Protein 2HBV (pdb70)

Solvent-accessible surface area: 24434 Å² total; per-residue (Å²): 227,44,61,1,0,1,0,0,1,3,0,6,138,3,51,63,137,48,2,49,160,40,34,62,102,102,0,0,24,8,80,38,45,117,172,18,54,70,9,12,0,14,40,6,166,104,91,96,61,90,14,72,37,0,0,21,32,28,48,57,1,24,116,48,3,85,93,46,36,2,62,11,1,1,0,2,4,1,20,26,0,4,8,9,125,26,102,25,96,66,2,21,118,2,1,73,95,2,3,59,24,2,42,118,14,6,69,91,38,64,126,52,2,41,2,3,1,4,1,0,2,47,41,64,84,44,0,21,127,12,0,33,76,0,44,94,53,39,3,41,0,0,1,1,0,0,5,20,42,94,98,10,0,46,41,82,43,1,27,37,1,0,35,40,0,3,100,85,114,4,11,0,0,0,6,2,38,78,52,18,13,83,122,37,4,140,84,30,34,2,49,37,2,1,0,0,0,2,0,0,1,0,0,0,0,1,0,0,0,10,1,0,5,85,127,4,43,173,54,8,80,0,0,0,0,5,0,0,2,3,2,4,3,8,13,11,9,1,28,22,0,25,134,63,48,101,101,0,101,137,51,2,86,98,20,0,34,85,2,21,78,27,0,29,0,0,4,12,11,42,46,63,29,1,0,54,13,0,15,88,32,6,29,54,74,57,0,0,2,1,2,6,14,14,14,62,9,7,36,139,159,6,0,17,27,1,91,88,8,138,23,47,120,69,5,22,92,62,1,12,15,30,9,1,26,156,4,2,116,17,168,133,55,4,0,1,7,0,2,2,0,6,151,23,30,94,136,82,0,46,174,59,46,64,101,93,0,0,18,8,60,57,59,115,135,37,70,73,7,12,0,15,41,15,181,92,99,100,49,112,15,122,22,0,2,7,30,21,44,63,0,28,129,51,4,92,94,48,39,1,65,19,0,2,0,2,3,0,39,25,0,12,9,11,96,36,109,26,84,80,3,17,88,4,2,71,90,2,3,60,23,1,41,100,16,6,65,99,38,63,130,50,1,44,3,3,1,4,2,3,1,45,43,63,96,51,0,12,139,11,0,32,77,0,44,95,52,41,3,40,0,0,2,2,0,2,14,50,18,124,24,94,4,44,51,82,53,18,25,39,0,1,39,42,0,3,102,91,114,4,10,0,2,7,28,10,44,54,91,12,8,33,111,18,11,145,109,14,32,4,40,30,0,0,0,17,1,4,0,4,0,0,8,0,0,2,8,1,0,19,4,1,2,66,144,3,44,145,59,7,77,2,0,2,3,13,0,0,1,2,1,5,5,9,10,14,10,0,23,20,0,25,136,72,60,114,72,0,88,125,68,1,80,121,16,0,32,99,14,24,88,22,0,26,0,0,4,8,9,36,42,85,27,0,0,65,14,0,16,95,37,5,30,56,67,42,0,0,1,1,0,13,17,20,23,62,4,5,34,112,161,7,0,20,38,2,77,92,14,140,30,46,133,69,5,29,95,59,0,9,12,26,3,0,28,140,3,4,121,12,180

Foldseek 3Di:
DFFEAEAAEADEQADLVNQVVLPLQQRWHWAADPVRFKTFIAGNNHGDGIGGDLRYALVVVVVLCVVLRHQAYEYEHDVSQQPLVDDQVSNLVSQLVVLVRQVVSCVVPVLRYAYAGHANLNDLVSRLVSQVVSVVVGHLAHEEEQARVPGGCLDPSNLSNLLSCLVVLHAYEYAHDPFDDPDPQPPPCSSVVPRRLVSLLRNLLSCQQQLSVVPRDLSYEYEYEQLSRCNLVCLVVLQVCCVPPCSSVVRHPDRSLVCLSSYAYEQNHPDQVSSVSSCVSNPLLGYAFHQHPPDPRRDSNGLVSLVPHPDDPVSSCNRRDVNVCVSSVND/DFEAEAAAAAFAADQVRQVVLPQQQGKHWDADPPRAWTAIDRHNDGPDTDGPCRADLVSVVVVCVVFVAQAYEYEHDPSQQSLQDDLVSSLVSQVVRLVRQVVSCVVPVQRYAYAGHFNLNDLVSRLVSQVVSVVVGHLAHEEEQDSLHDPRADVSVLSNLQSCLVVLHAYEYFYDQCPQPPPPPDDNSSVVPVRLVRLLSNLLSCQQQLSLVVHDLSYEYEYEQLSRCNLVCLVVLQVCCVPDDSSCPNHPDRSLVCLSSYAYEQRPPDQVVSVSSCVSNPLLRYAFHFHPPDPSGDDNRLVSLVPHPDDPVSSCNRRPVNCCVSRVRD

CATH classification: 3.20.20.140

Organism: Pseudomonas fluorescens (NCBI:txid294)

Secondary structure (DSSP, 8-state):
---EE--BEE-----HHHHHHH-TTTSEEEEE-SSSSEEEEEETTEEEEEEEGGGT-HHHHHHHHHHHT-SEEEEEE-GGG--TTS-HHHHHHHHHHHHHHHHHHHTT-TTTEEE-B---TTSHHHHHHHHHHHHHHT---EEEES-BTTB-TTSHHHHHHHHHHHHTT--EEEE--S-S-TTTT-STTHIIIIIHHHHHHHHHHHHHHTTGGGTS-TT--EEESGGGTTHHHHHHHHHHHHHH-HHHHTT--S-GGGGGGG-EEE---SSHHHHHHHHHHH-GGGEE----BTSTTS-SSTTHHHHTSS--HHHHHIIIIIHHHHHHT--/--EE--BEE-----HHHHHTT-SSSS-EEE--SSTTS-EEESSSSEEEE--TTTS-HHHHHHHHHHTT-SEEEEEE-GGG--TTS-HHHHHHHHHHHHHHHHHHHTT-TTTEEE-B---TTSHHHHHHHHHHHHHTT---EEEESSSSS--S--HHHHHHHHHHHHTT--EEEE----TTTT---STTHIIIIIHHHHHHHHHHHHHHTTHHHHS-TT--EEESGGGTTHHHHHHHHHHHHHH-HHHHTT--S-GGGGGGG-EEE---SSHHHHHHHHHHH-TTSEE----BTSTTS-SSTTHHHHTSS--HHHHHIIIIIHHHHHHT--

Nearest PDB structures (foldseek):
  2hbv-assembly1_A  TM=1.003E+00  e=7.442E-69  Pseudomonas fluorescens
  4ig2-assembly1_A  TM=1.002E+00  e=3.779E-64  Pseudomonas fluorescens
  6mgt-assembly1_B  TM=1.000E+00  e=5.621E-64  Pseudomonas fluorescens
  8yt2-assembly2_B  TM=9.996E-01  e=8.849E-64  Pseudomonas fluorescens
  4ifk-assembly1_B  TM=9.921E-01  e=5.508E-60  Pseudomonas fluorescens

Sequence (661 aa):
KPRIDMHSHFFPRISEQEAAKFDANHAPWLQVSAKGDTGSIMMGKNNFRPVYQALWDPAFRIEEMDAQGVDVQVTCATPVMFGYTWEANKAAQWAERMNDFALEFAAHNPQRIKVLAQVPLQDLDLACKEASRAVAAGHLGIQIGNHLGDKDLDDATLEAFLTHCANEDIPILVHPWDMMGGQRMKKWMLPWLVAMPAETQLAILSLILSGAFERIPKSLKICFGHGGGSFAFLLGRVDNAWRHRDIVREDCPRPPSEYVDRFFVDSAVFNPGALELLVSVMGEDRVMLGSDYPFPLGEQKIGGLVLSSNLGESAKDKIISGNASKFFNINPRIDMHSHFFPRISEQEAAKFDANHAPWLQVSAKGDTGSIMMGKNNFRPVYQALWDPAFRIEEMDAQGVDVQVTCATPVMFGYTWEANKAAQWAERMNDFALEFAAHNPQRIKVLAQVPLQDLDLACKEASRAVAAGHLGIQIGNHLGDKDLDDATLEAFLTHCANEDIPILVHPWDMMGGQRMKKWMLPWLVAMPAETQLAILSLILSGAFERIPKSLKICFGHGGGSFAFLLGRVDNAWRHRDIVREDCPRPPSEYVDRFFVDSAVFNPGALELLVSVMGEDRVMLGSDYPFPLGEQKIGGLVLSSNLGESAKDKIISGNASKFFNIN

Structure (mmCIF, N/CA/C/O backbone):
data_2HBV
#
_entry.id   2HBV
#
_cell.length_a   153.557
_cell.length_b   48.107
_cell.length_c   110.700
_cell.angle_alpha   90.000
_cell.angle_beta   127.310
_cell.angle_gamma   90.000
#
_symmetry.space_group_name_H-M   'C 1 2 1'
#
loop_
_entity.id
_entity.type
_entity.pdbx_description
1 polymer '2-amino-3-carboxymuconate 6-semialdehyde decarboxylase'
2 non-polymer 'ZINC ION'
3 non-polymer 'MAGNESIUM ION'
4 water water
#
loop_
_atom_site.group_PDB
_atom_site.id
_atom_site.type_symbol
_atom_site.label_atom_id
_atom_site.label_alt_id
_atom_site.label_comp_id
_atom_site.label_asym_id
_atom_site.label_entity_id
_atom_site.label_seq_id
_atom_site.pdbx_PDB_ins_code
_atom_site.Cartn_x
_atom_site.Cartn_y
_atom_site.Cartn_z
_atom_site.occupancy
_atom_site.B_iso_or_equiv
_atom_site.auth_seq_id
_atom_site.auth_comp_id
_atom_site.auth_asym_id
_atom_site.auth_atom_id
_atom_site.pdbx_PDB_model_num
ATOM 1 N N . LYS A 1 3 ? 54.306 17.010 8.939 1.00 41.63 3 LYS A N 1
ATOM 2 C CA . LYS A 1 3 ? 53.023 16.400 8.457 1.00 41.44 3 LYS A CA 1
ATOM 3 C C . LYS A 1 3 ? 53.103 14.871 8.253 1.00 40.09 3 LYS A C 1
ATOM 4 O O . LYS A 1 3 ? 52.737 14.363 7.186 1.00 40.49 3 LYS A O 1
ATOM 10 N N . PRO A 1 4 ? 53.569 14.134 9.278 1.00 38.99 4 PRO A N 1
ATOM 11 C CA . PRO A 1 4 ? 53.707 12.681 9.145 1.00 37.67 4 PRO A CA 1
ATOM 12 C C . PRO A 1 4 ? 52.352 11.987 9.180 1.00 36.07 4 PRO A C 1
ATOM 13 O O . PRO A 1 4 ? 51.482 12.374 9.959 1.00 35.51 4 PRO A O 1
ATOM 17 N N . ARG A 1 5 ? 52.183 10.977 8.338 1.00 34.48 5 ARG A N 1
ATOM 18 C CA . ARG A 1 5 ? 50.986 10.158 8.375 1.00 34.04 5 ARG A CA 1
ATOM 19 C C . ARG A 1 5 ? 51.171 9.102 9.467 1.00 32.68 5 ARG A C 1
ATOM 20 O O . ARG A 1 5 ? 52.102 8.294 9.419 1.00 32.34 5 ARG A O 1
ATOM 28 N N . ILE A 1 6 ? 50.285 9.132 10.460 1.00 30.75 6 ILE A N 1
ATOM 29 C CA . ILE A 1 6 ? 50.457 8.334 11.670 1.00 29.82 6 ILE A CA 1
ATOM 30 C C . ILE A 1 6 ? 49.309 7.339 11.799 1.00 29.19 6 ILE A C 1
ATOM 31 O O . ILE A 1 6 ? 48.144 7.715 11.692 1.00 29.37 6 ILE A O 1
ATOM 36 N N . ASP A 1 7 ? 49.661 6.073 12.002 1.00 28.81 7 ASP A N 1
ATOM 37 C CA . ASP A 1 7 ? 48.704 5.020 12.357 1.00 28.47 7 ASP A CA 1
ATOM 38 C C . ASP A 1 7 ? 48.909 4.735 13.841 1.00 27.75 7 ASP A C 1
ATOM 39 O O . ASP A 1 7 ? 49.968 4.246 14.221 1.00 27.81 7 ASP A O 1
ATOM 44 N N . MET A 1 8 ? 47.910 5.029 14.675 1.00 26.78 8 MET A N 1
ATOM 45 C CA . MET A 1 8 ? 48.093 4.860 16.132 1.00 26.22 8 MET A CA 1
ATOM 46 C C . MET A 1 8 ? 47.474 3.601 16.751 1.00 26.82 8 MET A C 1
ATOM 47 O O . MET A 1 8 ? 47.487 3.444 17.974 1.00 26.40 8 MET A O 1
ATOM 52 N N . HIS A 1 9 ? 46.959 2.705 15.914 1.00 26.82 9 HIS A N 1
ATOM 53 C CA . HIS A 1 9 ? 46.379 1.450 16.400 1.00 27.21 9 HIS A CA 1
ATOM 54 C C . HIS A 1 9 ? 46.925 0.294 15.594 1.00 27.13 9 HIS A C 1
ATOM 55 O O . HIS A 1 9 ? 46.517 0.051 14.445 1.00 27.01 9 HIS A O 1
ATOM 62 N N . SER A 1 10 ? 47.879 -0.395 16.197 1.00 26.42 10 SER A N 1
ATOM 63 C CA . SER A 1 10 ? 48.511 -1.541 15.582 1.00 27.38 10 SER A CA 1
ATOM 64 C C . SER A 1 10 ? 49.129 -2.368 16.683 1.00 27.13 10 SER A C 1
ATOM 65 O O . SER A 1 10 ? 49.346 -1.876 17.786 1.00 26.96 10 SER A O 1
ATOM 68 N N . HIS A 1 11 ? 49.445 -3.616 16.372 1.00 27.82 11 HIS A N 1
ATOM 69 C CA . HIS A 1 11 ? 49.922 -4.539 17.385 1.00 27.67 11 HIS A CA 1
ATOM 70 C C . HIS A 1 11 ? 51.210 -5.233 16.984 1.00 28.48 11 HIS A C 1
ATOM 71 O O . HIS A 1 11 ? 51.542 -5.307 15.805 1.00 28.23 11 HIS A O 1
ATOM 78 N N . PHE A 1 12 ? 51.944 -5.706 17.987 1.00 28.70 12 PHE A N 1
ATOM 79 C CA . PHE A 1 12 ? 53.116 -6.530 17.760 1.00 29.32 12 PHE A CA 1
ATOM 80 C C . PHE A 1 12 ? 53.024 -7.777 18.629 1.00 29.14 12 PHE A C 1
ATOM 81 O O . PHE A 1 12 ? 52.221 -7.844 19.566 1.00 29.23 12 PHE A O 1
ATOM 89 N N . PHE A 1 13 ? 53.843 -8.765 18.293 1.00 29.20 13 PHE A N 1
ATOM 90 C CA . PHE A 1 13 ? 54.028 -9.919 19.157 1.00 29.15 13 PHE A CA 1
ATOM 91 C C . PHE A 1 13 ? 55.500 -10.316 19.162 1.00 29.88 13 PHE A C 1
ATOM 92 O O . PHE A 1 13 ? 56.113 -10.446 18.100 1.00 29.37 13 PHE A O 1
ATOM 100 N N . PRO A 1 14 ? 56.097 -10.434 20.358 1.00 30.62 14 PRO A N 1
ATOM 101 C CA . PRO A 1 14 ? 57.545 -10.665 20.437 1.00 31.54 14 PRO A CA 1
ATOM 102 C C . PRO A 1 14 ? 57.949 -12.111 20.145 1.00 32.68 14 PRO A C 1
ATOM 103 O O . PRO A 1 14 ? 57.099 -13.006 20.160 1.00 30.65 14 PRO A O 1
ATOM 107 N N . ARG A 1 15 ? 59.236 -12.324 19.871 1.00 35.05 15 ARG A N 1
ATOM 108 C CA . ARG A 1 15 ? 59.770 -13.678 19.681 1.00 37.10 15 ARG A CA 1
ATOM 109 C C . ARG A 1 15 ? 59.960 -14.396 21.022 1.00 37.74 15 ARG A C 1
ATOM 110 O O . ARG A 1 15 ? 61.090 -14.512 21.513 1.00 37.83 15 ARG A O 1
ATOM 118 N N . ILE A 1 16 ? 58.850 -14.866 21.595 1.00 38.16 16 ILE A N 1
ATOM 119 C CA . ILE A 1 16 ? 58.827 -15.631 22.843 1.00 38.94 16 ILE A CA 1
ATOM 120 C C . ILE A 1 16 ? 58.777 -17.098 22.435 1.00 37.92 16 ILE A C 1
ATOM 121 O O . ILE A 1 16 ? 57.954 -17.462 21.610 1.00 38.14 16 ILE A O 1
ATOM 126 N N . SER A 1 17 ? 59.645 -17.926 23.009 1.00 37.63 17 SER A N 1
ATOM 127 C CA . SER A 1 17 ? 59.631 -19.367 22.747 1.00 37.13 17 SER A CA 1
ATOM 128 C C . SER A 1 17 ? 58.640 -20.065 23.681 1.00 37.29 17 SER A C 1
ATOM 129 O O . SER A 1 17 ? 58.217 -19.483 24.685 1.00 36.65 17 SER A O 1
ATOM 132 N N . GLU A 1 18 ? 58.303 -21.313 23.354 1.00 37.16 18 GLU A N 1
ATOM 133 C CA . GLU A 1 18 ? 57.411 -22.148 24.172 1.00 37.22 18 GLU A CA 1
ATOM 134 C C . GLU A 1 18 ? 57.956 -22.336 25.586 1.00 37.33 18 GLU A C 1
ATOM 135 O O . GLU A 1 18 ? 57.216 -22.240 26.567 1.00 37.17 18 GLU A O 1
ATOM 141 N N . GLN A 1 19 ? 59.254 -22.624 25.662 1.00 37.56 19 GLN A N 1
ATOM 142 C CA . GLN A 1 19 ? 59.969 -22.844 26.911 1.00 38.31 19 GLN A CA 1
ATOM 143 C C . GLN A 1 19 ? 59.938 -21.599 27.811 1.00 38.41 19 GLN A C 1
ATOM 144 O O . GLN A 1 19 ? 59.727 -21.705 29.025 1.00 38.25 19 GLN A O 1
ATOM 150 N N . GLU A 1 20 ? 60.149 -20.431 27.206 1.00 38.32 20 GLU A N 1
ATOM 151 C CA . GLU A 1 20 ? 60.086 -19.143 27.901 1.00 39.26 20 GLU A CA 1
ATOM 152 C C . GLU A 1 20 ? 58.708 -18.911 28.504 1.00 38.77 20 GLU A C 1
ATOM 153 O O . GLU A 1 20 ? 58.577 -18.572 29.684 1.00 39.04 20 GLU A O 1
ATOM 159 N N . ALA A 1 21 ? 57.685 -19.063 27.668 1.00 38.66 21 ALA A N 1
ATOM 160 C CA . ALA A 1 21 ? 56.298 -18.897 28.094 1.00 39.15 21 ALA A CA 1
ATOM 161 C C . ALA A 1 21 ? 55.948 -19.850 29.236 1.00 39.63 21 ALA A C 1
ATOM 162 O O . ALA A 1 21 ? 55.233 -19.472 30.175 1.00 40.02 21 ALA A O 1
ATOM 164 N N . ALA A 1 22 ? 56.479 -21.072 29.156 1.00 39.85 22 ALA A N 1
ATOM 165 C CA . ALA A 1 22 ? 56.259 -22.114 30.163 1.00 39.80 22 ALA A CA 1
ATOM 166 C C . ALA A 1 22 ? 56.742 -21.728 31.558 1.00 39.80 22 ALA A C 1
ATOM 167 O O . ALA A 1 22 ? 56.160 -22.161 32.549 1.00 39.64 22 ALA A O 1
ATOM 169 N N . LYS A 1 23 ? 57.800 -20.920 31.633 1.00 40.03 23 LYS A N 1
ATOM 170 C CA . LYS A 1 23 ? 58.312 -20.418 32.913 1.00 40.75 23 LYS A CA 1
ATOM 171 C C . LYS A 1 23 ? 57.249 -19.609 33.653 1.00 40.89 23 LYS A C 1
ATOM 172 O O . LYS A 1 23 ? 57.240 -19.561 34.884 1.00 41.16 23 LYS A O 1
ATOM 178 N N . PHE A 1 24 ? 56.355 -18.984 32.888 1.00 40.84 24 PHE A N 1
ATOM 179 C CA . PHE A 1 24 ? 55.263 -18.186 33.435 1.00 41.09 24 PHE A CA 1
ATOM 180 C C . PHE A 1 24 ? 53.984 -18.998 33.593 1.00 41.74 24 PHE A C 1
ATOM 181 O O . PHE A 1 24 ? 53.505 -19.195 34.713 1.00 42.31 24 PHE A O 1
ATOM 189 N N . ASP A 1 25 ? 53.434 -19.464 32.474 1.00 42.44 25 ASP A N 1
ATOM 190 C CA . ASP A 1 25 ? 52.263 -20.342 32.495 1.00 42.73 25 ASP A CA 1
ATOM 191 C C . ASP A 1 25 ? 52.221 -21.240 31.268 1.00 42.43 25 ASP A C 1
ATOM 192 O O . ASP A 1 25 ? 52.049 -20.767 30.150 1.00 42.17 25 ASP A O 1
ATOM 197 N N . ALA A 1 26 ? 52.346 -22.545 31.490 1.00 42.22 26 ALA A N 1
ATOM 198 C CA . ALA A 1 26 ? 52.395 -23.514 30.391 1.00 42.31 26 ALA A CA 1
ATOM 199 C C . ALA A 1 26 ? 51.086 -23.670 29.599 1.00 42.12 26 ALA A C 1
ATOM 200 O O . ALA A 1 26 ? 51.089 -24.251 28.512 1.00 42.39 26 ALA A O 1
ATOM 202 N N . ASN A 1 27 ? 49.973 -23.178 30.141 1.00 41.80 27 ASN A N 1
ATOM 203 C CA . ASN A 1 27 ? 48.697 -23.235 29.426 1.00 41.31 27 ASN A CA 1
ATOM 204 C C . ASN A 1 27 ? 48.284 -21.859 28.926 1.00 41.40 27 ASN A C 1
ATOM 205 O O . ASN A 1 27 ? 47.616 -21.720 27.891 1.00 41.07 27 ASN A O 1
ATOM 210 N N . HIS A 1 28 ? 48.710 -20.843 29.662 1.00 41.05 28 HIS A N 1
ATOM 211 C CA . HIS A 1 28 ? 48.094 -19.537 29.544 1.00 40.18 28 HIS A CA 1
ATOM 212 C C . HIS A 1 28 ? 48.991 -18.416 29.066 1.00 40.26 28 HIS A C 1
ATOM 213 O O . HIS A 1 28 ? 48.485 -17.357 28.711 1.00 40.16 28 HIS A O 1
ATOM 220 N N . ALA A 1 29 ? 50.304 -18.635 29.052 1.00 39.60 29 ALA A N 1
ATOM 221 C CA . ALA A 1 29 ? 51.208 -17.609 28.515 1.00 39.40 29 ALA A CA 1
ATOM 222 C C . ALA A 1 29 ? 51.383 -17.816 27.009 1.00 38.91 29 ALA A C 1
ATOM 223 O O . ALA A 1 29 ? 51.766 -18.900 26.576 1.00 39.03 29 ALA A O 1
ATOM 225 N N . PRO A 1 30 ? 51.093 -16.777 26.208 1.00 38.44 30 PRO A N 1
ATOM 226 C CA . PRO A 1 30 ? 51.245 -16.884 24.765 1.00 37.99 30 PRO A CA 1
ATOM 227 C C . PRO A 1 30 ? 52.717 -16.895 24.338 1.00 37.40 30 PRO A C 1
ATOM 228 O O . PRO A 1 30 ? 53.573 -16.240 24.968 1.00 37.01 30 PRO A O 1
ATOM 232 N N . TRP A 1 31 ? 52.997 -17.630 23.272 1.00 37.66 31 TRP A N 1
ATOM 233 C CA . TRP A 1 31 ? 54.312 -17.613 22.640 1.00 36.94 31 TRP A CA 1
ATOM 234 C C . TRP A 1 31 ? 54.147 -17.614 21.127 1.00 37.32 31 TRP A C 1
ATOM 235 O O . TRP A 1 31 ? 53.028 -17.728 20.625 1.00 37.20 31 TRP A O 1
ATOM 246 N N . LEU A 1 32 ? 55.260 -17.478 20.406 1.00 37.33 32 LEU A N 1
ATOM 247 C CA . LEU A 1 32 ? 55.217 -17.349 18.961 1.00 37.95 32 LEU A CA 1
ATOM 248 C C . LEU A 1 32 ? 55.916 -18.501 18.275 1.00 38.04 32 LEU A C 1
ATOM 249 O O . LEU A 1 32 ? 57.097 -18.760 18.505 1.00 38.41 32 LEU A O 1
ATOM 254 N N . GLN A 1 33 ? 55.169 -19.183 17.418 1.00 38.74 33 GLN A N 1
ATOM 255 C CA . GLN A 1 33 ? 55.723 -20.223 16.565 1.00 39.77 33 GLN A CA 1
ATOM 256 C C . GLN A 1 33 ? 55.860 -19.639 15.169 1.00 39.96 33 GLN A C 1
ATOM 257 O O . GLN A 1 33 ? 54.907 -19.095 14.627 1.00 40.78 33 GLN A O 1
ATOM 263 N N . VAL A 1 34 ? 57.063 -19.712 14.613 1.00 40.65 34 VAL A N 1
ATOM 264 C CA . VAL A 1 34 ? 57.329 -19.219 13.266 1.00 41.19 34 VAL A CA 1
ATOM 265 C C . VAL A 1 34 ? 57.652 -20.413 12.359 1.00 41.75 34 VAL A C 1
ATOM 266 O O . VAL A 1 34 ? 58.366 -21.328 12.773 1.00 42.34 34 VAL A O 1
ATOM 270 N N . SER A 1 35 ? 57.112 -20.416 11.137 1.00 42.34 35 SER A N 1
ATOM 271 C CA . SER A 1 35 ? 57.357 -21.499 10.173 1.00 42.92 35 SER A CA 1
ATOM 272 C C . SER A 1 35 ? 58.815 -21.546 9.736 1.00 42.77 35 SER A C 1
ATOM 273 O O . SER A 1 35 ? 59.600 -20.651 10.061 1.00 42.56 35 SER A O 1
ATOM 276 N N . ALA A 1 36 ? 59.169 -22.597 8.994 1.00 43.23 36 ALA A N 1
ATOM 277 C CA . ALA A 1 36 ? 60.518 -22.753 8.470 1.00 43.44 36 ALA A CA 1
ATOM 278 C C . ALA A 1 36 ? 60.897 -21.601 7.542 1.00 43.71 36 ALA A C 1
ATOM 279 O O . ALA A 1 36 ? 61.953 -20.988 7.719 1.00 43.88 36 ALA A O 1
ATOM 281 N N . LYS A 1 37 ? 60.032 -21.303 6.567 1.00 43.89 37 LYS A N 1
ATOM 282 C CA . LYS A 1 37 ? 60.298 -20.231 5.595 1.00 44.06 37 LYS A CA 1
ATOM 283 C C . LYS A 1 37 ? 60.225 -18.834 6.200 1.00 43.67 37 LYS A C 1
ATOM 284 O O . LYS A 1 37 ? 60.760 -17.883 5.624 1.00 43.87 37 LYS A O 1
ATOM 290 N N . GLY A 1 38 ? 59.555 -18.718 7.348 1.00 43.12 38 GLY A N 1
ATOM 291 C CA . GLY A 1 38 ? 59.629 -17.524 8.189 1.00 42.64 38 GLY A CA 1
ATOM 292 C C . GLY A 1 38 ? 58.694 -16.376 7.862 1.00 42.23 38 GLY A C 1
ATOM 293 O O . GLY A 1 38 ? 58.779 -15.316 8.485 1.00 42.31 38 GLY A O 1
ATOM 294 N N . ASP A 1 39 ? 57.796 -16.577 6.901 1.00 41.97 39 ASP A N 1
ATOM 295 C CA . ASP A 1 39 ? 56.869 -15.515 6.487 1.00 41.63 39 ASP A CA 1
ATOM 296 C C . ASP A 1 39 ? 55.521 -15.575 7.207 1.00 41.44 39 ASP A C 1
ATOM 297 O O . ASP A 1 39 ? 54.775 -14.592 7.217 1.00 40.90 39 ASP A O 1
ATOM 302 N N . THR A 1 40 ? 55.216 -16.734 7.787 1.00 41.19 40 THR A N 1
ATOM 303 C CA . THR A 1 40 ? 53.990 -16.932 8.560 1.00 40.69 40 THR A CA 1
ATOM 304 C C . THR A 1 40 ? 54.315 -17.583 9.897 1.00 40.52 40 THR A C 1
ATOM 305 O O . THR A 1 40 ? 55.389 -18.152 10.075 1.00 40.28 40 THR A O 1
ATOM 309 N N . GLY A 1 41 ? 53.372 -17.499 10.832 1.00 40.15 41 GLY A N 1
ATOM 310 C CA . GLY A 1 41 ? 53.496 -18.169 12.117 1.00 39.89 41 GLY A CA 1
ATOM 311 C C . GLY A 1 41 ? 52.157 -18.240 12.817 1.00 39.44 41 GLY A C 1
ATOM 312 O O . GLY A 1 41 ? 51.131 -17.967 12.201 1.00 39.43 41 GLY A O 1
ATOM 313 N N . SER A 1 42 ? 52.180 -18.614 14.098 1.00 39.49 42 SER A N 1
ATOM 314 C CA . SER A 1 42 ? 50.982 -18.652 14.949 1.00 38.93 42 SER A CA 1
ATOM 315 C C . SER A 1 42 ? 51.318 -18.224 16.355 1.00 38.64 42 SER A C 1
ATOM 316 O O . SER A 1 42 ? 52.338 -18.642 16.904 1.00 38.79 42 SER A O 1
ATOM 319 N N . ILE A 1 43 ? 50.421 -17.454 16.953 1.00 38.17 43 ILE A N 1
ATOM 320 C CA . ILE A 1 43 ? 50.453 -17.245 18.398 1.00 37.95 43 ILE A CA 1
ATOM 321 C C . ILE A 1 43 ? 49.945 -18.543 19.040 1.00 37.99 43 ILE A C 1
ATOM 322 O O . ILE A 1 43 ? 48.923 -19.101 18.620 1.00 37.16 43 ILE A O 1
ATOM 327 N N . MET A 1 44 ? 50.683 -19.027 20.031 1.00 38.03 44 MET A N 1
ATOM 328 C CA . MET A 1 44 ? 50.379 -20.291 20.689 1.00 38.40 44 MET A CA 1
ATOM 329 C C . MET A 1 44 ? 50.070 -20.027 22.147 1.00 39.04 44 MET A C 1
ATOM 330 O O . MET A 1 44 ? 50.558 -19.066 22.725 1.00 39.10 44 MET A O 1
ATOM 335 N N . MET A 1 45 ? 49.258 -20.895 22.729 1.00 39.80 45 MET A N 1
ATOM 336 C CA . MET A 1 45 ? 48.934 -20.868 24.142 1.00 41.13 45 MET A CA 1
ATOM 337 C C . MET A 1 45 ? 49.070 -22.317 24.596 1.00 40.70 45 MET A C 1
ATOM 338 O O . MET A 1 45 ? 48.280 -23.176 24.198 1.00 41.94 45 MET A O 1
ATOM 343 N N . GLY A 1 46 ? 50.092 -22.617 25.394 1.00 40.71 46 GLY A N 1
ATOM 344 C CA . GLY A 1 46 ? 50.425 -24.018 25.655 1.00 40.86 46 GLY A CA 1
ATOM 345 C C . GLY A 1 46 ? 50.748 -24.703 24.339 1.00 40.81 46 GLY A C 1
ATOM 346 O O . GLY A 1 46 ? 51.454 -24.136 23.502 1.00 41.60 46 GLY A O 1
ATOM 347 N N . LYS A 1 47 ? 50.212 -25.907 24.142 1.00 40.45 47 LYS A N 1
ATOM 348 C CA . LYS A 1 47 ? 50.364 -26.621 22.870 1.00 39.90 47 LYS A CA 1
ATOM 349 C C . LYS A 1 47 ? 49.286 -26.234 21.844 1.00 40.00 47 LYS A C 1
ATOM 350 O O . LYS A 1 47 ? 49.307 -26.695 20.704 1.00 39.37 47 LYS A O 1
ATOM 356 N N . ASN A 1 48 ? 48.371 -25.349 22.243 1.00 39.95 48 ASN A N 1
ATOM 357 C CA . ASN A 1 48 ? 47.236 -24.969 21.403 1.00 40.57 48 ASN A CA 1
ATOM 358 C C . ASN A 1 48 ? 47.560 -23.830 20.453 1.00 40.94 48 ASN A C 1
ATOM 359 O O . ASN A 1 48 ? 48.206 -22.865 20.852 1.00 40.49 48 ASN A O 1
ATOM 364 N N . ASN A 1 49 ? 47.102 -23.932 19.207 1.00 41.05 49 ASN A N 1
ATOM 365 C CA . ASN A 1 49 ? 47.188 -22.795 18.286 1.00 41.24 49 ASN A CA 1
ATOM 366 C C . ASN A 1 49 ? 46.142 -21.755 18.661 1.00 41.09 49 ASN A C 1
ATOM 367 O O . ASN A 1 49 ? 44.950 -22.057 18.673 1.00 40.78 49 ASN A O 1
ATOM 372 N N . PHE A 1 50 ? 46.586 -20.538 18.964 1.00 40.86 50 PHE A N 1
ATOM 373 C CA . PHE A 1 50 ? 45.670 -19.456 19.323 1.00 41.13 50 PHE A CA 1
ATOM 374 C C . PHE A 1 50 ? 45.207 -18.642 18.105 1.00 41.60 50 PHE A C 1
ATOM 375 O O . PHE A 1 50 ? 44.021 -18.297 18.007 1.00 41.35 50 PHE A O 1
ATOM 383 N N . ARG A 1 51 ? 46.140 -18.326 17.197 1.00 41.92 51 ARG A N 1
ATOM 384 C CA . ARG A 1 51 ? 45.860 -17.434 16.061 1.00 42.39 51 ARG A CA 1
ATOM 385 C C . ARG A 1 51 ? 46.983 -17.482 15.025 1.00 41.55 51 ARG A C 1
ATOM 386 O O . ARG A 1 51 ? 48.152 -17.346 15.384 1.00 42.06 51 ARG A O 1
ATOM 394 N N . PRO A 1 52 ? 46.635 -17.666 13.736 1.00 40.91 52 PRO A N 1
ATOM 395 C CA . PRO A 1 52 ? 47.651 -17.607 12.684 1.00 40.41 52 PRO A CA 1
ATOM 396 C C . PRO A 1 52 ? 48.028 -16.163 12.371 1.00 39.87 52 PRO A C 1
ATOM 397 O O . PRO A 1 52 ? 47.155 -15.301 12.276 1.00 40.44 52 PRO A O 1
ATOM 401 N N . VAL A 1 53 ? 49.324 -15.902 12.244 1.00 39.16 53 VAL A N 1
ATOM 402 C CA . VAL A 1 53 ? 49.829 -14.541 12.046 1.00 38.45 53 VAL A CA 1
ATOM 403 C C . VAL A 1 53 ? 50.886 -14.512 10.940 1.00 38.47 53 VAL A C 1
ATOM 404 O O . VAL A 1 53 ? 51.341 -15.569 10.487 1.00 37.97 53 VAL A O 1
ATOM 408 N N . TYR A 1 54 ? 51.253 -13.314 10.486 1.00 38.24 54 TYR A N 1
ATOM 409 C CA . TYR A 1 54 ? 52.340 -13.182 9.510 1.00 38.24 54 TYR A CA 1
ATOM 410 C C . TYR A 1 54 ? 53.454 -12.238 9.951 1.00 37.89 54 TYR A C 1
ATOM 411 O O . TYR A 1 54 ? 53.323 -11.527 10.960 1.00 38.06 54 TYR A O 1
ATOM 420 N N . GLN A 1 55 ? 54.528 -12.231 9.166 1.00 37.51 55 GLN A N 1
ATOM 421 C CA . GLN A 1 55 ? 55.818 -11.624 9.517 1.00 37.22 55 GLN A CA 1
ATOM 422 C C . GLN A 1 55 ? 55.802 -10.199 10.079 1.00 36.32 55 GLN A C 1
ATOM 423 O O . GLN A 1 55 ? 56.597 -9.890 10.961 1.00 36.40 55 GLN A O 1
ATOM 429 N N . ALA A 1 56 ? 54.916 -9.347 9.569 1.00 34.88 56 ALA A N 1
ATOM 430 C CA . ALA A 1 56 ? 54.827 -7.953 10.006 1.00 34.14 56 ALA A CA 1
ATOM 431 C C . ALA A 1 56 ? 54.593 -7.831 11.510 1.00 33.32 56 ALA A C 1
ATOM 432 O O . ALA A 1 56 ? 54.989 -6.836 12.125 1.00 32.60 56 ALA A O 1
ATOM 434 N N . LEU A 1 57 ? 53.969 -8.856 12.092 1.00 32.01 57 LEU A N 1
ATOM 435 C CA . LEU A 1 57 ? 53.653 -8.854 13.523 1.00 31.60 57 LEU A CA 1
ATOM 436 C C . LEU A 1 57 ? 54.889 -8.860 14.424 1.00 31.39 57 LEU A C 1
ATOM 437 O O . LEU A 1 57 ? 54.892 -8.191 15.449 1.00 31.18 57 LEU A O 1
ATOM 442 N N . TRP A 1 58 ? 55.924 -9.617 14.052 1.00 31.00 58 TRP A N 1
ATOM 443 C CA . TRP A 1 58 ? 57.111 -9.793 14.908 1.00 30.64 58 TRP A CA 1
ATOM 444 C C . TRP A 1 58 ? 58.398 -9.172 14.360 1.00 30.67 58 TRP A C 1
ATOM 445 O O . TRP A 1 58 ? 59.355 -8.974 15.108 1.00 30.22 58 TRP A O 1
ATOM 456 N N . ASP A 1 59 ? 58.426 -8.903 13.056 1.00 30.71 59 ASP A N 1
ATOM 457 C CA . ASP A 1 59 ? 59.636 -8.470 12.356 1.00 30.91 59 ASP A CA 1
ATOM 458 C C . ASP A 1 59 ? 59.524 -6.999 11.963 1.00 30.85 59 ASP A C 1
ATOM 459 O O . ASP A 1 59 ? 58.760 -6.651 11.055 1.00 31.16 59 ASP A O 1
ATOM 464 N N . PRO A 1 60 ? 60.288 -6.126 12.645 1.00 30.69 60 PRO A N 1
ATOM 465 C CA . PRO A 1 60 ? 60.163 -4.690 12.394 1.00 30.60 60 PRO A CA 1
ATOM 466 C C . PRO A 1 60 ? 60.732 -4.240 11.043 1.00 30.46 60 PRO A C 1
ATOM 467 O O . PRO A 1 60 ? 60.241 -3.265 10.474 1.00 29.84 60 PRO A O 1
ATOM 471 N N . ALA A 1 61 ? 61.758 -4.932 10.546 1.00 30.50 61 ALA A N 1
ATOM 472 C CA . ALA A 1 61 ? 62.327 -4.627 9.235 1.00 30.89 61 ALA A CA 1
ATOM 473 C C . ALA A 1 61 ? 61.301 -4.899 8.145 1.00 30.96 61 ALA A C 1
ATOM 474 O O . ALA A 1 61 ? 61.076 -4.068 7.265 1.00 31.01 61 ALA A O 1
ATOM 476 N N . PHE A 1 62 ? 60.671 -6.066 8.217 1.00 31.59 62 PHE A N 1
ATOM 477 C CA . PHE A 1 62 ? 59.581 -6.405 7.315 1.00 31.33 62 PHE A CA 1
ATOM 478 C C . PHE A 1 62 ? 58.446 -5.379 7.397 1.00 30.82 62 PHE A C 1
ATOM 479 O O . PHE A 1 62 ? 57.899 -4.962 6.376 1.00 30.96 62 PHE A O 1
ATOM 487 N N . ARG A 1 63 ? 58.093 -4.987 8.621 1.00 30.28 63 ARG A N 1
ATOM 488 C CA . ARG A 1 63 ? 57.046 -4.003 8.861 1.00 29.47 63 ARG A CA 1
ATOM 489 C C . ARG A 1 63 ? 57.330 -2.658 8.184 1.00 29.67 63 ARG A C 1
ATOM 490 O O . ARG A 1 63 ? 56.445 -2.099 7.539 1.00 30.17 63 ARG A O 1
ATOM 498 N N . ILE A 1 64 ? 58.550 -2.144 8.335 1.00 29.17 64 ILE A N 1
ATOM 499 C CA . ILE A 1 64 ? 58.940 -0.878 7.691 1.00 29.92 64 ILE A CA 1
ATOM 500 C C . ILE A 1 64 ? 58.657 -0.895 6.179 1.00 30.38 64 ILE A C 1
ATOM 501 O O . ILE A 1 64 ? 58.155 0.088 5.625 1.00 30.26 64 ILE A O 1
ATOM 506 N N . GLU A 1 65 ? 58.952 -2.025 5.537 1.00 31.13 65 GLU A N 1
ATOM 507 C CA . GLU A 1 65 ? 58.678 -2.213 4.107 1.00 32.31 65 GLU A CA 1
ATOM 508 C C . GLU A 1 65 ? 57.192 -2.048 3.790 1.00 31.89 65 GLU A C 1
ATOM 509 O O . GLU A 1 65 ? 56.833 -1.412 2.798 1.00 32.82 65 GLU A O 1
ATOM 515 N N . GLU A 1 66 ? 56.335 -2.632 4.626 1.00 31.57 66 GLU A N 1
ATOM 516 C CA . GLU A 1 66 ? 54.890 -2.515 4.449 1.00 31.18 66 GLU A CA 1
ATOM 517 C C . GLU A 1 66 ? 54.388 -1.103 4.737 1.00 31.05 66 GLU A C 1
ATOM 518 O O . GLU A 1 66 ? 53.550 -0.582 4.002 1.00 30.88 66 GLU A O 1
ATOM 524 N N . MET A 1 67 ? 54.913 -0.486 5.796 1.00 30.30 67 MET A N 1
ATOM 525 C CA . MET A 1 67 ? 54.649 0.924 6.099 1.00 30.23 67 MET A CA 1
ATOM 526 C C . MET A 1 67 ? 54.973 1.834 4.911 1.00 30.96 67 MET A C 1
ATOM 527 O O . MET A 1 67 ? 54.171 2.696 4.548 1.00 31.22 67 MET A O 1
ATOM 533 N N . ASP A 1 68 ? 56.147 1.625 4.325 1.00 31.95 68 ASP A N 1
ATOM 534 C CA . ASP A 1 68 ? 56.555 2.328 3.109 1.00 33.01 68 ASP A CA 1
ATOM 535 C C . ASP A 1 68 ? 55.508 2.152 2.012 1.00 33.51 68 ASP A C 1
ATOM 536 O O . ASP A 1 68 ? 55.092 3.128 1.381 1.00 33.90 68 ASP A O 1
ATOM 541 N N . ALA A 1 69 ? 55.058 0.915 1.812 1.00 33.98 69 ALA A N 1
ATOM 542 C CA . ALA A 1 69 ? 54.089 0.609 0.750 1.00 34.46 69 ALA A CA 1
ATOM 543 C C . ALA A 1 69 ? 52.697 1.195 1.025 1.00 34.65 69 ALA A C 1
ATOM 544 O O . ALA A 1 69 ? 51.906 1.383 0.095 1.00 35.18 69 ALA A O 1
ATOM 546 N N . GLN A 1 70 ? 52.424 1.501 2.294 1.00 34.42 70 GLN A N 1
ATOM 547 C CA . GLN A 1 70 ? 51.143 2.065 2.727 1.00 34.58 70 GLN A CA 1
ATOM 548 C C . GLN A 1 70 ? 51.190 3.593 2.865 1.00 33.95 70 GLN A C 1
ATOM 549 O O . GLN A 1 70 ? 50.156 4.232 3.049 1.00 34.32 70 GLN A O 1
ATOM 555 N N . GLY A 1 71 ? 52.385 4.173 2.782 1.00 33.21 71 GLY A N 1
ATOM 556 C CA . GLY A 1 71 ? 52.573 5.609 3.010 1.00 32.40 71 GLY A CA 1
ATOM 557 C C . GLY A 1 71 ? 52.412 6.027 4.464 1.00 32.18 71 GLY A C 1
ATOM 558 O O . GLY A 1 71 ? 52.070 7.173 4.761 1.00 32.52 71 GLY A O 1
ATOM 559 N N . VAL A 1 72 ? 52.658 5.092 5.373 1.00 31.01 72 VAL A N 1
ATOM 560 C CA . VAL A 1 72 ? 52.613 5.381 6.804 1.00 30.06 72 VAL A CA 1
ATOM 561 C C . VAL A 1 72 ? 54.003 5.802 7.285 1.00 29.33 72 VAL A C 1
ATOM 562 O O . VAL A 1 72 ? 54.961 5.043 7.161 1.00 29.99 72 VAL A O 1
ATOM 566 N N . ASP A 1 73 ? 54.110 7.008 7.831 1.00 28.28 73 ASP A N 1
ATOM 567 C CA . ASP A 1 73 ? 55.403 7.514 8.295 1.00 28.00 73 ASP A CA 1
ATOM 568 C C . ASP A 1 73 ? 55.767 7.003 9.687 1.00 27.72 73 ASP A C 1
ATOM 569 O O . ASP A 1 73 ? 56.896 6.548 9.915 1.00 27.53 73 ASP A O 1
ATOM 574 N N . VAL A 1 74 ? 54.803 7.078 10.601 1.00 26.67 74 VAL A N 1
ATOM 575 C CA . VAL A 1 74 ? 54.997 6.641 11.993 1.00 26.48 74 VAL A CA 1
ATOM 576 C C . VAL A 1 74 ? 53.849 5.738 12.360 1.00 26.65 74 VAL A C 1
ATOM 577 O O . VAL A 1 74 ? 52.699 6.074 12.097 1.00 26.92 74 VAL A O 1
ATOM 581 N N . GLN A 1 75 ? 54.167 4.607 12.977 1.00 26.03 75 GLN A N 1
ATOM 582 C CA . GLN A 1 75 ? 53.159 3.712 13.534 1.00 27.04 75 GLN A CA 1
ATOM 583 C C . GLN A 1 75 ? 53.379 3.533 15.024 1.00 26.52 75 GLN A C 1
ATOM 584 O O . GLN A 1 75 ? 54.506 3.279 15.469 1.00 27.39 75 GLN A O 1
ATOM 590 N N . VAL A 1 76 ? 52.302 3.690 15.789 1.00 26.06 76 VAL A N 1
ATOM 591 C CA . VAL A 1 76 ? 52.320 3.394 17.214 1.00 25.85 76 VAL A CA 1
ATOM 592 C C . VAL A 1 76 ? 51.803 1.972 17.359 1.00 25.56 76 VAL A C 1
ATOM 593 O O . VAL A 1 76 ? 50.718 1.652 16.854 1.00 25.73 76 VAL A O 1
ATOM 597 N N . THR A 1 77 ? 52.589 1.126 18.016 1.00 26.17 77 THR A N 1
ATOM 598 C CA . THR A 1 77 ? 52.238 -0.281 18.165 1.00 26.84 77 THR A CA 1
ATOM 599 C C . THR A 1 77 ? 52.256 -0.760 19.627 1.00 26.72 77 THR A C 1
ATOM 600 O O . THR A 1 77 ? 52.956 -0.207 20.467 1.00 25.82 77 THR A O 1
ATOM 604 N N . CYS A 1 78 ? 51.511 -1.815 19.919 1.00 26.28 78 CYS A N 1
ATOM 605 C CA . CYS A 1 78 ? 51.363 -2.212 21.311 1.00 27.03 78 CYS A CA 1
ATOM 606 C C . CYS A 1 78 ? 51.015 -3.695 21.368 1.00 27.04 78 CYS A C 1
ATOM 607 O O . CYS A 1 78 ? 50.777 -4.305 20.338 1.00 26.94 78 CYS A O 1
ATOM 610 N N . ALA A 1 79 ? 51.004 -4.272 22.561 1.00 28.27 79 ALA A N 1
ATOM 611 C CA . ALA A 1 79 ? 50.778 -5.700 22.724 1.00 27.70 79 ALA A CA 1
ATOM 612 C C . ALA A 1 79 ? 49.493 -6.204 22.066 1.00 28.47 79 ALA A C 1
ATOM 613 O O . ALA A 1 79 ? 48.482 -5.497 22.020 1.00 27.74 79 ALA A O 1
ATOM 615 N N . THR A 1 80 ? 49.547 -7.437 21.565 1.00 29.02 80 THR A N 1
ATOM 616 C CA . THR A 1 80 ? 48.361 -8.158 21.180 1.00 30.29 80 THR A CA 1
ATOM 617 C C . THR A 1 80 ? 47.686 -8.494 22.508 1.00 30.81 80 THR A C 1
ATOM 618 O O . THR A 1 80 ? 48.365 -8.930 23.437 1.00 31.45 80 THR A O 1
ATOM 622 N N . PRO A 1 81 ? 46.380 -8.203 22.642 1.00 31.06 81 PRO A N 1
ATOM 623 C CA . PRO A 1 81 ? 45.646 -8.349 23.919 1.00 31.08 81 PRO A CA 1
ATOM 624 C C . PRO A 1 81 ? 45.815 -9.684 24.664 1.00 30.05 81 PRO A C 1
ATOM 625 O O . PRO A 1 81 ? 45.789 -9.715 25.897 1.00 29.73 81 PRO A O 1
ATOM 629 N N . VAL A 1 82 ? 46.008 -10.775 23.922 1.00 30.09 82 VAL A N 1
ATOM 630 C CA . VAL A 1 82 ? 46.333 -12.071 24.518 1.00 29.11 82 VAL A CA 1
ATOM 631 C C . VAL A 1 82 ? 47.567 -12.029 25.454 1.00 28.18 82 VAL A C 1
ATOM 632 O O . VAL A 1 82 ? 47.719 -12.873 26.335 1.00 27.40 82 VAL A O 1
ATOM 636 N N . MET A 1 83 ? 48.428 -11.039 25.259 1.00 27.50 83 MET A N 1
ATOM 637 C CA . MET A 1 83 ? 49.593 -10.823 26.127 1.00 27.19 83 MET A CA 1
ATOM 638 C C . MET A 1 83 ? 49.294 -10.196 27.483 1.00 27.48 83 MET A C 1
ATOM 639 O O . MET A 1 83 ? 50.208 -10.101 28.298 1.00 26.71 83 MET A O 1
ATOM 644 N N . PHE A 1 84 ? 48.051 -9.761 27.729 1.00 27.31 84 PHE A N 1
ATOM 645 C CA . PHE A 1 84 ? 47.764 -8.911 28.900 1.00 28.43 84 PHE A CA 1
ATOM 646 C C . PHE A 1 84 ? 48.011 -9.585 30.253 1.00 28.55 84 PHE A C 1
ATOM 647 O O . PHE A 1 84 ? 48.541 -8.943 31.167 1.00 30.52 84 PHE A O 1
ATOM 655 N N . GLY A 1 85 ? 47.622 -10.851 30.369 1.00 28.84 85 GLY A N 1
ATOM 656 C CA . GLY A 1 85 ? 47.749 -11.634 31.613 1.00 28.19 85 GLY A CA 1
ATOM 657 C C . GLY A 1 85 ? 47.067 -11.050 32.840 1.00 27.88 85 GLY A C 1
ATOM 658 O O . GLY A 1 85 ? 47.589 -11.159 33.956 1.00 27.81 85 GLY A O 1
ATOM 659 N N . TYR A 1 86 ? 45.889 -10.450 32.650 1.00 27.54 86 TYR A N 1
ATOM 660 C CA . TYR A 1 86 ? 45.157 -9.831 33.765 1.00 27.75 86 TYR A CA 1
ATOM 661 C C . TYR A 1 86 ? 44.626 -10.817 34.804 1.00 28.12 86 TYR A C 1
ATOM 662 O O . TYR A 1 86 ? 44.278 -10.415 35.921 1.00 29.05 86 TYR A O 1
ATOM 671 N N . THR A 1 87 ? 44.533 -12.094 34.432 1.00 29.15 87 THR A N 1
ATOM 672 C CA . THR A 1 87 ? 44.038 -13.112 35.381 1.00 30.12 87 THR A CA 1
ATOM 673 C C . THR A 1 87 ? 45.141 -13.793 36.179 1.00 30.03 87 THR A C 1
ATOM 674 O O . THR A 1 87 ? 44.849 -14.645 37.023 1.00 30.36 87 THR A O 1
ATOM 678 N N . TRP A 1 88 ? 46.399 -13.454 35.906 1.00 29.70 88 TRP A N 1
ATOM 679 C CA . TRP A 1 88 ? 47.506 -14.120 36.595 1.00 29.68 88 TRP A CA 1
ATOM 680 C C . TRP A 1 88 ? 47.753 -13.527 37.986 1.00 29.40 88 TRP A C 1
ATOM 681 O O . TRP A 1 88 ? 47.327 -12.394 38.294 1.00 29.35 88 TRP A O 1
ATOM 692 N N . GLU A 1 89 ? 48.450 -14.302 38.815 1.00 28.56 89 GLU A N 1
ATOM 693 C CA . GLU A 1 89 ? 49.001 -13.825 40.070 1.00 28.51 89 GLU A CA 1
ATOM 694 C C . GLU A 1 89 ? 49.748 -12.527 39.771 1.00 28.07 89 GLU A C 1
ATOM 695 O O . GLU A 1 89 ? 50.436 -12.420 38.755 1.00 27.82 89 GLU A O 1
ATOM 701 N N . ALA A 1 90 ? 49.611 -11.557 40.661 1.00 28.25 90 ALA A N 1
ATOM 702 C CA . ALA A 1 90 ? 50.021 -10.172 40.369 1.00 28.23 90 ALA A CA 1
ATOM 703 C C . ALA A 1 90 ? 51.526 -9.964 40.108 1.00 28.62 90 ALA A C 1
ATOM 704 O O . ALA A 1 90 ? 51.918 -9.256 39.178 1.00 28.80 90 ALA A O 1
ATOM 706 N N . ASN A 1 91 ? 52.366 -10.562 40.938 1.00 28.88 91 ASN A N 1
ATOM 707 C CA . ASN A 1 91 ? 53.813 -10.446 40.775 1.00 29.09 91 ASN A CA 1
ATOM 708 C C . ASN A 1 91 ? 54.282 -11.050 39.465 1.00 28.91 91 ASN A C 1
ATOM 709 O O . ASN A 1 91 ? 55.085 -10.462 38.755 1.00 29.00 91 ASN A O 1
ATOM 714 N N . LYS A 1 92 ? 53.758 -12.227 39.144 1.00 28.74 92 LYS A N 1
ATOM 715 C CA . LYS A 1 92 ? 54.092 -12.906 37.900 1.00 28.29 92 LYS A CA 1
ATOM 716 C C . LYS A 1 92 ? 53.682 -12.071 36.708 1.00 27.53 92 LYS A C 1
ATOM 717 O O . LYS A 1 92 ? 54.451 -11.920 35.766 1.00 27.72 92 LYS A O 1
ATOM 723 N N . ALA A 1 93 ? 52.469 -11.521 36.759 1.00 26.66 93 ALA A N 1
ATOM 724 C CA . ALA A 1 93 ? 51.984 -10.590 35.739 1.00 26.53 93 ALA A CA 1
ATOM 725 C C . ALA A 1 93 ? 52.867 -9.333 35.584 1.00 26.06 93 ALA A C 1
ATOM 726 O O . ALA A 1 93 ? 53.108 -8.898 34.456 1.00 24.39 93 ALA A O 1
ATOM 728 N N . ALA A 1 94 ? 53.359 -8.775 36.697 1.00 26.19 94 ALA A N 1
ATOM 729 C CA . ALA A 1 94 ? 54.271 -7.634 36.636 1.00 27.39 94 ALA A CA 1
ATOM 730 C C . ALA A 1 94 ? 55.618 -7.992 35.987 1.00 27.29 94 ALA A C 1
ATOM 731 O O . ALA A 1 94 ? 56.151 -7.217 35.191 1.00 27.04 94 ALA A O 1
ATOM 733 N N . GLN A 1 95 ? 56.145 -9.172 36.307 1.00 27.89 95 GLN A N 1
ATOM 734 C CA . GLN A 1 95 ? 57.379 -9.674 35.668 1.00 29.08 95 GLN A CA 1
ATOM 735 C C . GLN A 1 95 ? 57.191 -9.832 34.166 1.00 28.03 95 GLN A C 1
ATOM 736 O O . GLN A 1 95 ? 58.041 -9.421 33.357 1.00 27.55 95 GLN A O 1
ATOM 742 N N . TRP A 1 96 ? 56.065 -10.441 33.803 1.00 27.22 96 TRP A N 1
ATOM 743 C CA . TRP A 1 96 ? 55.650 -10.589 32.411 1.00 26.25 96 TRP A CA 1
ATOM 744 C C . TRP A 1 96 ? 55.529 -9.245 31.683 1.00 26.56 96 TRP A C 1
ATOM 745 O O . TRP A 1 96 ? 56.063 -9.092 30.586 1.00 25.92 96 TRP A O 1
ATOM 756 N N . ALA A 1 97 ? 54.855 -8.270 32.297 1.00 26.90 97 ALA A N 1
ATOM 757 C CA . ALA A 1 97 ? 54.664 -6.965 31.671 1.00 27.40 97 ALA A CA 1
ATOM 758 C C . ALA A 1 97 ? 56.012 -6.321 31.382 1.00 27.27 97 ALA A C 1
ATOM 759 O O . ALA A 1 97 ? 56.197 -5.746 30.310 1.00 27.87 97 ALA A O 1
ATOM 761 N N . GLU A 1 98 ? 56.950 -6.430 32.328 1.00 27.66 98 GLU A N 1
ATOM 762 C CA . GLU A 1 98 ? 58.251 -5.762 32.182 1.00 28.77 98 GLU A CA 1
ATOM 763 C C . GLU A 1 98 ? 59.003 -6.414 31.028 1.00 28.84 98 GLU A C 1
ATOM 764 O O . GLU A 1 98 ? 59.604 -5.741 30.202 1.00 28.86 98 GLU A O 1
ATOM 770 N N . ARG A 1 99 ? 58.911 -7.734 30.957 1.00 28.68 99 ARG A N 1
ATOM 771 C CA . ARG A 1 99 ? 59.519 -8.492 29.870 1.00 29.30 99 ARG A CA 1
ATOM 772 C C . ARG A 1 99 ? 58.940 -8.137 28.490 1.00 28.42 99 ARG A C 1
ATOM 773 O O . ARG A 1 99 ? 59.690 -7.987 27.520 1.00 28.26 99 ARG A O 1
ATOM 781 N N . MET A 1 100 ? 57.612 -7.992 28.415 1.00 27.61 100 MET A N 1
ATOM 782 C CA . MET A 1 100 ? 56.932 -7.678 27.165 1.00 26.58 100 MET A CA 1
ATOM 783 C C . MET A 1 100 ? 57.265 -6.282 26.751 1.00 26.30 100 MET A C 1
ATOM 784 O O . MET A 1 100 ? 57.451 -5.990 25.571 1.00 26.02 100 MET A O 1
ATOM 789 N N . ASN A 1 101 ? 57.326 -5.414 27.745 1.00 25.42 101 ASN A N 1
ATOM 790 C CA . ASN A 1 101 ? 57.537 -4.000 27.495 1.00 25.88 101 ASN A CA 1
ATOM 791 C C . ASN A 1 101 ? 58.966 -3.729 27.029 1.00 27.02 101 ASN A C 1
ATOM 792 O O . ASN A 1 101 ? 59.233 -2.808 26.227 1.00 27.22 101 ASN A O 1
ATOM 797 N N . ASP A 1 102 ? 59.889 -4.548 27.532 1.00 27.51 102 ASP A N 1
ATOM 798 C CA . ASP A 1 102 ? 61.274 -4.526 27.058 1.00 28.89 102 ASP A CA 1
ATOM 799 C C . ASP A 1 102 ? 61.384 -5.063 25.628 1.00 28.81 102 ASP A C 1
ATOM 800 O O . ASP A 1 102 ? 62.126 -4.503 24.814 1.00 28.89 102 ASP A O 1
ATOM 805 N N . PHE A 1 103 ? 60.663 -6.149 25.341 1.00 28.85 103 PHE A N 1
ATOM 806 C CA . PHE A 1 103 ? 60.508 -6.679 23.973 1.00 28.96 103 PHE A CA 1
ATOM 807 C C . PHE A 1 103 ? 59.985 -5.586 23.028 1.00 29.45 103 PHE A C 1
ATOM 808 O O . PHE A 1 103 ? 60.484 -5.435 21.903 1.00 29.83 103 PHE A O 1
ATOM 816 N N . ALA A 1 104 ? 58.981 -4.832 23.481 1.00 28.59 104 ALA A N 1
ATOM 817 C CA . ALA A 1 104 ? 58.403 -3.753 22.671 1.00 27.98 104 ALA A CA 1
ATOM 818 C C . ALA A 1 104 ? 59.452 -2.713 22.295 1.00 28.03 104 ALA A C 1
ATOM 819 O O . ALA A 1 104 ? 59.523 -2.305 21.130 1.00 26.85 104 ALA A O 1
ATOM 821 N N . LEU A 1 105 ? 60.255 -2.291 23.272 1.00 27.86 105 LEU A N 1
ATOM 822 C CA . LEU A 1 105 ? 61.302 -1.283 23.035 1.00 28.82 105 LEU A CA 1
ATOM 823 C C . LEU A 1 105 ? 62.383 -1.808 22.080 1.00 29.51 105 LEU A C 1
ATOM 824 O O . LEU A 1 105 ? 62.907 -1.049 21.251 1.00 29.16 105 LEU A O 1
ATOM 829 N N . GLU A 1 106 ? 62.699 -3.098 22.191 1.00 29.36 106 GLU A N 1
ATOM 830 C CA . GLU A 1 106 ? 63.658 -3.763 21.293 1.00 31.17 106 GLU A CA 1
ATOM 831 C C . GLU A 1 106 ? 63.142 -3.716 19.860 1.00 30.27 106 GLU A C 1
ATOM 832 O O . GLU A 1 106 ? 63.906 -3.472 18.918 1.00 29.98 106 GLU A O 1
ATOM 838 N N . PHE A 1 107 ? 61.838 -3.958 19.709 1.00 29.70 107 PHE A N 1
ATOM 839 C CA . PHE A 1 107 ? 61.167 -3.919 18.413 1.00 29.21 107 PHE A CA 1
ATOM 840 C C . PHE A 1 107 ? 61.264 -2.510 17.828 1.00 28.98 107 PHE A C 1
ATOM 841 O O . PHE A 1 107 ? 61.690 -2.327 16.684 1.00 28.61 107 PHE A O 1
ATOM 849 N N . ALA A 1 108 ? 60.896 -1.514 18.634 1.00 27.93 108 ALA A N 1
ATOM 850 C CA . ALA A 1 108 ? 60.947 -0.113 18.219 1.00 27.93 108 ALA A CA 1
ATOM 851 C C . ALA A 1 108 ? 62.385 0.341 17.929 1.00 28.10 108 ALA A C 1
ATOM 852 O O . ALA A 1 108 ? 62.613 1.194 17.069 1.00 28.81 108 ALA A O 1
ATOM 854 N N . ALA A 1 109 ? 63.352 -0.243 18.637 1.00 28.50 109 ALA A N 1
ATOM 855 C CA . ALA A 1 109 ? 64.772 0.100 18.454 1.00 29.44 109 ALA A CA 1
ATOM 856 C C . ALA A 1 109 ? 65.252 -0.097 17.010 1.00 29.74 109 ALA A C 1
ATOM 857 O O . ALA A 1 109 ? 66.254 0.499 16.602 1.00 30.51 109 ALA A O 1
ATOM 859 N N . HIS A 1 110 ? 64.543 -0.928 16.241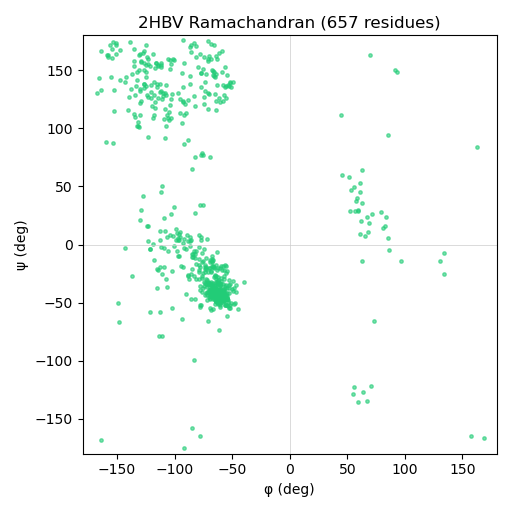 1.00 30.00 110 HIS A N 1
ATOM 860 C CA . HIS A 1 110 ? 64.868 -1.101 14.816 1.00 30.43 110 HIS A CA 1
ATOM 861 C C . HIS A 1 110 ? 64.834 0.243 14.084 1.00 29.91 110 HIS A C 1
ATOM 862 O O . HIS A 1 110 ? 65.704 0.539 13.250 1.00 31.20 110 HIS A O 1
ATOM 869 N N . ASN A 1 111 ? 63.817 1.042 14.396 1.00 29.47 111 ASN A N 1
ATOM 870 C CA . ASN A 1 111 ? 63.690 2.404 13.892 1.00 28.85 111 ASN A CA 1
ATOM 871 C C . ASN A 1 111 ? 62.742 3.205 14.791 1.00 28.60 111 ASN A C 1
ATOM 872 O O . ASN A 1 111 ? 61.522 3.219 14.552 1.00 28.12 111 ASN A O 1
ATOM 877 N N . PRO A 1 112 ? 63.291 3.836 15.851 1.00 28.11 112 PRO A N 1
ATOM 878 C CA . PRO A 1 112 ? 62.444 4.520 16.839 1.00 28.28 112 PRO A CA 1
ATOM 879 C C . PRO A 1 112 ? 61.823 5.815 16.352 1.00 27.70 112 PRO A C 1
ATOM 880 O O . PRO A 1 112 ? 60.913 6.345 17.000 1.00 28.55 112 PRO A O 1
ATOM 884 N N . GLN A 1 113 ? 62.286 6.311 15.207 1.00 27.49 113 GLN A N 1
ATOM 885 C CA . GLN A 1 113 ? 61.678 7.485 14.594 1.00 27.47 113 GLN A CA 1
ATOM 886 C C . GLN A 1 113 ? 60.334 7.107 13.971 1.00 27.33 113 GLN A C 1
ATOM 887 O O . GLN A 1 113 ? 59.406 7.916 13.954 1.00 28.44 113 GLN A O 1
ATOM 893 N N . ARG A 1 114 ? 60.234 5.877 13.473 1.00 26.31 114 ARG A N 1
ATOM 894 C CA . ARG A 1 114 ? 59.043 5.452 12.745 1.00 26.14 114 ARG A CA 1
ATOM 895 C C . ARG A 1 114 ? 58.181 4.448 13.495 1.00 25.85 114 ARG A C 1
ATOM 896 O O . ARG A 1 114 ? 57.019 4.297 13.160 1.00 26.18 114 ARG A O 1
ATOM 904 N N . ILE A 1 115 ? 58.758 3.772 14.489 1.00 26.10 115 ILE A N 1
ATOM 905 C CA . ILE A 1 115 ? 58.033 2.781 15.290 1.00 26.46 115 ILE A CA 1
ATOM 906 C C . ILE A 1 115 ? 58.006 3.293 16.731 1.00 26.06 115 ILE A C 1
ATOM 907 O O . ILE A 1 115 ? 59.054 3.474 17.359 1.00 25.74 115 ILE A O 1
ATOM 912 N N . LYS A 1 116 ? 56.803 3.547 17.225 1.00 26.37 116 LYS A N 1
ATOM 913 C CA . LYS A 1 116 ? 56.607 3.938 18.619 1.00 25.85 116 LYS A CA 1
ATOM 914 C C . LYS A 1 116 ? 55.887 2.812 19.333 1.00 26.01 116 LYS A C 1
ATOM 915 O O . LYS A 1 116 ? 55.147 2.041 18.717 1.00 25.82 116 LYS A O 1
ATOM 921 N N . VAL A 1 117 ? 56.107 2.710 20.643 1.00 25.49 117 VAL A N 1
ATOM 922 C CA . VAL A 1 117 ? 55.415 1.653 21.386 1.00 25.72 117 VAL A CA 1
ATOM 923 C C . VAL A 1 117 ? 54.638 2.183 22.590 1.00 25.70 117 VAL A C 1
ATOM 924 O O . VAL A 1 117 ? 55.001 3.204 23.188 1.00 26.32 117 VAL A O 1
ATOM 928 N N . LEU A 1 118 ? 53.555 1.488 22.914 1.00 25.67 118 LEU A N 1
ATOM 929 C CA . LEU A 1 118 ? 52.842 1.669 24.187 1.00 26.28 118 LEU A CA 1
ATOM 930 C C . LEU A 1 118 ? 53.033 0.421 25.026 1.00 26.00 118 LEU A C 1
ATOM 931 O O . LEU A 1 118 ? 53.264 -0.652 24.476 1.00 25.56 118 LEU A O 1
ATOM 936 N N . ALA A 1 119 ? 52.899 0.550 26.348 1.00 25.56 119 ALA A N 1
ATOM 937 C CA . ALA A 1 119 ? 53.217 -0.531 27.269 1.00 26.24 119 ALA A CA 1
ATOM 938 C C . ALA A 1 119 ? 51.977 -1.233 27.823 1.00 26.07 119 ALA A C 1
ATOM 939 O O . ALA A 1 119 ? 50.896 -0.668 27.827 1.00 27.52 119 ALA A O 1
ATOM 941 N N . GLN A 1 120 ? 52.150 -2.454 28.305 1.00 26.26 120 GLN A N 1
ATOM 942 C CA . GLN A 1 120 ? 51.092 -3.129 29.057 1.00 24.97 120 GLN A CA 1
ATOM 943 C C . GLN A 1 120 ? 51.425 -3.025 30.549 1.00 25.33 120 GLN A C 1
ATOM 944 O O . GLN A 1 120 ? 52.577 -2.781 30.931 1.00 25.39 120 GLN A O 1
ATOM 950 N N . VAL A 1 121 ? 50.410 -3.188 31.381 1.00 25.13 121 VAL A N 1
ATOM 951 C CA . VAL A 1 121 ? 50.610 -3.138 32.829 1.00 25.13 121 VAL A CA 1
ATOM 952 C C . VAL A 1 121 ? 49.861 -4.281 33.512 1.00 25.38 121 VAL A C 1
ATOM 953 O O . VAL A 1 121 ? 48.860 -4.793 32.992 1.00 25.06 121 VAL A O 1
ATOM 957 N N . PRO A 1 122 ? 50.349 -4.694 34.694 1.00 25.73 122 PRO A N 1
ATOM 958 C CA . PRO A 1 122 ? 49.623 -5.685 35.487 1.00 25.87 122 PRO A CA 1
ATOM 959 C C . PRO A 1 122 ? 48.422 -5.021 36.173 1.00 26.71 122 PRO A C 1
ATOM 960 O O . PRO A 1 122 ? 48.471 -4.765 37.367 1.00 26.89 122 PRO A O 1
ATOM 964 N N . LEU A 1 123 ? 47.346 -4.804 35.422 1.00 26.38 123 LEU A N 1
ATOM 965 C CA . LEU A 1 123 ? 46.246 -3.946 35.862 1.00 27.40 123 LEU A CA 1
ATOM 966 C C . LEU A 1 123 ? 45.465 -4.476 37.058 1.00 27.49 123 LEU A C 1
ATOM 967 O O . LEU A 1 123 ? 44.764 -3.700 37.732 1.00 28.06 123 LEU A O 1
ATOM 972 N N . GLN A 1 124 ? 45.597 -5.777 37.313 1.00 27.10 124 GLN A N 1
ATOM 973 C CA . GLN A 1 124 ? 44.972 -6.425 38.470 1.00 27.71 124 GLN A CA 1
ATOM 974 C C . GLN A 1 124 ? 45.579 -5.972 39.809 1.00 28.15 124 GLN A C 1
ATOM 975 O O . GLN A 1 124 ? 45.013 -6.274 40.859 1.00 29.32 124 GLN A O 1
ATOM 981 N N . ASP A 1 125 ? 46.721 -5.276 39.776 1.00 27.38 125 ASP A N 1
ATOM 982 C CA . ASP A 1 125 ? 47.355 -4.780 41.009 1.00 27.65 125 ASP A CA 1
ATOM 983 C C . ASP A 1 125 ? 47.686 -3.323 40.780 1.00 26.62 125 ASP A C 1
ATOM 984 O O . ASP A 1 125 ? 48.641 -2.997 40.060 1.00 25.89 125 ASP A O 1
ATOM 989 N N . LEU A 1 126 ? 46.901 -2.448 41.406 1.00 26.10 126 LEU A N 1
ATOM 990 C CA . LEU A 1 126 ? 47.054 -1.014 41.184 1.00 26.26 126 LEU A CA 1
ATOM 991 C C . LEU A 1 126 ? 48.470 -0.499 41.439 1.00 26.14 126 LEU A C 1
ATOM 992 O O . LEU A 1 126 ? 49.000 0.261 40.636 1.00 26.00 126 LEU A O 1
ATOM 997 N N . ASP A 1 127 ? 49.077 -0.884 42.567 1.00 24.78 127 ASP A N 1
ATOM 998 C CA . ASP A 1 127 ? 50.442 -0.432 42.872 1.00 24.83 127 ASP A CA 1
ATOM 999 C C . ASP A 1 127 ? 51.464 -0.821 41.780 1.00 24.93 127 ASP A C 1
ATOM 1000 O O . ASP A 1 127 ? 52.268 -0.001 41.324 1.00 24.25 127 ASP A O 1
ATOM 1005 N N . LEU A 1 128 ? 51.427 -2.075 41.371 1.00 24.95 128 LEU A N 1
ATOM 1006 C CA . LEU A 1 128 ? 52.370 -2.575 40.373 1.00 25.50 128 LEU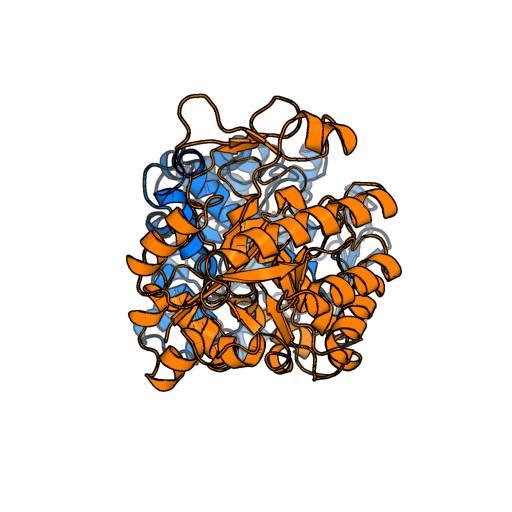 A CA 1
ATOM 1007 C C . LEU A 1 128 ? 52.089 -2.003 38.999 1.00 25.05 128 LEU A C 1
ATOM 1008 O O . LEU A 1 128 ? 53.009 -1.764 38.226 1.00 24.68 128 LEU A O 1
ATOM 1013 N N . ALA A 1 129 ? 50.815 -1.770 38.708 1.00 24.86 129 ALA A N 1
ATOM 1014 C CA . ALA A 1 129 ? 50.403 -1.243 37.416 1.00 24.96 129 ALA A CA 1
ATOM 1015 C C . ALA A 1 129 ? 50.919 0.205 37.275 1.00 24.69 129 ALA A C 1
ATOM 1016 O O . ALA A 1 129 ? 51.476 0.586 36.231 1.00 25.62 129 ALA A O 1
ATOM 1018 N N . CYS A 1 130 ? 50.794 1.000 38.338 1.00 25.22 130 CYS A N 1
ATOM 1019 C CA . CYS A 1 130 ? 51.255 2.379 38.275 1.00 25.94 130 CYS A CA 1
ATOM 1020 C C . CYS A 1 130 ? 52.769 2.445 38.094 1.00 26.41 130 CYS A C 1
ATOM 1021 O O . CYS A 1 130 ? 53.281 3.261 37.307 1.00 27.02 130 CYS A O 1
ATOM 1024 N N . LYS A 1 131 ? 53.467 1.583 38.818 1.00 26.19 131 LYS A N 1
ATOM 1025 C CA . LYS A 1 131 ? 54.919 1.519 38.783 1.00 26.72 131 LYS A CA 1
ATOM 1026 C C . LYS A 1 131 ? 55.407 1.115 37.403 1.00 25.78 131 LYS A C 1
ATOM 1027 O O . LYS A 1 131 ? 56.329 1.750 36.871 1.00 26.82 131 LYS A O 1
ATOM 1033 N N . GLU A 1 132 ? 54.749 0.128 36.793 1.00 25.56 132 GLU A N 1
ATOM 1034 C CA . GLU A 1 132 ? 55.142 -0.304 35.447 1.00 25.80 132 GLU A CA 1
ATOM 1035 C C . GLU A 1 132 ? 54.825 0.731 34.391 1.00 26.42 132 GLU A C 1
ATOM 1036 O O . GLU A 1 132 ? 55.625 0.938 33.471 1.00 25.95 132 GLU A O 1
ATOM 1042 N N . ALA A 1 133 ? 53.664 1.381 34.507 1.00 26.47 133 ALA A N 1
ATOM 1043 C CA . ALA A 1 133 ? 53.367 2.506 33.606 1.00 26.79 133 ALA A CA 1
ATOM 1044 C C . ALA A 1 133 ? 54.488 3.541 33.598 1.00 27.26 133 ALA A C 1
ATOM 1045 O O . ALA A 1 133 ? 54.990 3.900 32.529 1.00 27.14 133 ALA A O 1
ATOM 1047 N N . SER A 1 134 ? 54.892 4.008 34.787 1.00 27.10 134 SER A N 1
ATOM 1048 C CA . SER A 1 134 ? 55.914 5.041 34.900 1.00 27.49 134 SER A CA 1
ATOM 1049 C C . SER A 1 134 ? 57.275 4.571 34.387 1.00 27.57 134 SER A C 1
ATOM 1050 O O . SER A 1 134 ? 57.969 5.326 33.689 1.00 27.63 134 SER A O 1
ATOM 1053 N N . ARG A 1 135 ? 57.615 3.325 34.714 1.00 28.21 135 ARG A N 1
ATOM 1054 C CA . ARG A 1 135 ? 58.883 2.696 34.322 1.00 28.91 135 ARG A CA 1
ATOM 1055 C C . ARG A 1 135 ? 58.968 2.608 32.799 1.00 28.82 135 ARG A C 1
ATOM 1056 O O . ARG A 1 135 ? 59.935 3.099 32.197 1.00 28.96 135 ARG A O 1
ATOM 1064 N N . ALA A 1 136 ? 57.920 2.056 32.192 1.00 27.86 136 ALA A N 1
ATOM 1065 C CA . ALA A 1 136 ? 57.868 1.843 30.748 1.00 27.66 136 ALA A CA 1
ATOM 1066 C C . ALA A 1 136 ? 57.971 3.164 29.979 1.00 28.05 136 ALA A C 1
ATOM 1067 O O . ALA A 1 136 ? 58.686 3.266 28.974 1.00 27.42 136 ALA A O 1
ATOM 1069 N N . VAL A 1 137 ? 57.264 4.180 30.462 1.00 27.63 137 VAL A N 1
ATOM 1070 C CA . VAL A 1 137 ? 57.281 5.490 29.806 1.00 28.51 137 VAL A CA 1
ATOM 1071 C C . VAL A 1 137 ? 58.672 6.114 29.947 1.00 28.83 137 VAL A C 1
ATOM 1072 O O . VAL A 1 137 ? 59.223 6.659 28.972 1.00 29.22 137 VAL A O 1
ATOM 1076 N N . ALA A 1 138 ? 59.252 6.021 31.143 1.00 28.60 138 ALA A N 1
ATOM 1077 C CA . ALA A 1 138 ? 60.589 6.579 31.365 1.00 28.60 138 ALA A CA 1
ATOM 1078 C C . ALA A 1 138 ? 61.593 5.913 30.411 1.00 28.62 138 ALA A C 1
ATOM 1079 O O . ALA A 1 138 ? 62.522 6.565 29.918 1.00 28.83 138 ALA A O 1
ATOM 1081 N N . ALA A 1 139 ? 61.373 4.630 30.123 1.00 27.65 139 ALA A N 1
ATOM 1082 C CA . ALA A 1 139 ? 62.249 3.860 29.239 1.00 27.65 139 ALA A CA 1
ATOM 1083 C C . ALA A 1 139 ? 62.029 4.102 27.733 1.00 27.67 139 ALA A C 1
ATOM 1084 O O . ALA A 1 139 ? 62.829 3.647 26.901 1.00 28.08 139 ALA A O 1
ATOM 1086 N N . GLY A 1 140 ? 60.935 4.765 27.373 1.00 27.09 140 GLY A N 1
ATOM 1087 C CA . GLY A 1 140 ? 60.717 5.151 25.970 1.00 27.83 140 GLY A CA 1
ATOM 1088 C C . GLY A 1 140 ? 59.353 4.895 25.376 1.00 27.10 140 GLY A C 1
ATOM 1089 O O . GLY A 1 140 ? 59.077 5.309 24.244 1.00 27.14 140 GLY A O 1
ATOM 1090 N N . HIS A 1 141 ? 58.497 4.197 26.116 1.00 27.65 141 HIS A N 1
ATOM 1091 C CA . HIS A 1 141 ? 57.113 4.028 25.689 1.00 27.44 141 HIS A CA 1
ATOM 1092 C C . HIS A 1 141 ? 56.397 5.366 25.683 1.00 26.74 141 HIS A C 1
ATOM 1093 O O . HIS A 1 141 ? 56.676 6.258 26.517 1.00 27.49 141 HIS A O 1
ATOM 1100 N N . LEU A 1 142 ? 55.501 5.543 24.718 1.00 26.81 142 LEU A N 1
ATOM 1101 C CA . LEU A 1 142 ? 54.762 6.814 24.599 1.00 27.21 142 LEU A CA 1
ATOM 1102 C C . LEU A 1 142 ? 53.460 6.823 25.373 1.00 27.63 142 LEU A C 1
ATOM 1103 O O . LEU A 1 142 ? 52.767 7.825 25.424 1.00 28.63 142 LEU A O 1
ATOM 1108 N N . GLY A 1 143 ? 53.114 5.695 25.968 1.00 27.17 143 GLY A N 1
ATOM 1109 C CA . GLY A 1 143 ? 51.865 5.600 26.697 1.00 26.58 143 GLY A CA 1
ATOM 1110 C C . GLY A 1 143 ? 51.587 4.162 27.027 1.00 25.93 143 GLY A C 1
ATOM 1111 O O . GLY A 1 143 ? 52.482 3.314 26.934 1.00 25.19 143 GLY A O 1
ATOM 1112 N N . ILE A 1 144 ? 50.354 3.892 27.445 1.00 26.69 144 ILE A N 1
ATOM 1113 C CA . ILE A 1 144 ? 49.950 2.538 27.836 1.00 29.34 144 ILE A CA 1
ATOM 1114 C C . ILE A 1 144 ? 48.727 2.079 27.051 1.00 27.93 144 ILE A C 1
ATOM 1115 O O . ILE A 1 144 ? 47.847 2.870 26.750 1.00 28.06 144 ILE A O 1
ATOM 1123 N N . GLN A 1 145 ? 48.672 0.787 26.725 1.00 25.97 145 GLN A N 1
ATOM 1124 C CA . GLN A 1 145 ? 47.440 0.192 26.258 1.00 26.74 145 GLN A CA 1
ATOM 1125 C C . GLN A 1 145 ? 46.904 -0.763 27.325 1.00 26.28 145 GLN A C 1
ATOM 1126 O O . GLN A 1 145 ? 47.629 -1.605 27.801 1.00 25.95 145 GLN A O 1
ATOM 1132 N N . ILE A 1 146 ? 45.640 -0.593 27.693 1.00 26.37 146 ILE A N 1
ATOM 1133 C CA . ILE A 1 146 ? 44.971 -1.478 28.636 1.00 26.64 146 ILE A CA 1
ATOM 1134 C C . ILE A 1 146 ? 43.730 -2.055 28.006 1.00 26.25 146 ILE A C 1
ATOM 1135 O O . ILE A 1 146 ? 43.181 -1.511 27.049 1.00 26.39 146 ILE A O 1
ATOM 1140 N N . GLY A 1 147 ? 43.331 -3.213 28.517 1.00 25.59 147 GLY A N 1
ATOM 1141 C CA . GLY A 1 147 ? 42.024 -3.765 28.195 1.00 26.95 147 GLY A CA 1
ATOM 1142 C C . GLY A 1 147 ? 40.936 -2.930 28.838 1.00 27.24 147 GLY A C 1
ATOM 1143 O O . GLY A 1 147 ? 41.182 -2.192 29.771 1.00 28.59 147 GLY A O 1
ATOM 1144 N N . ASN A 1 148 ? 39.709 -3.083 28.349 1.00 27.40 148 ASN A N 1
ATOM 1145 C CA . ASN A 1 148 ? 38.626 -2.194 28.764 1.00 28.48 148 ASN A CA 1
ATOM 1146 C C . ASN A 1 148 ? 37.930 -2.596 30.085 1.00 29.21 148 ASN A C 1
ATOM 1147 O O . ASN A 1 148 ? 37.131 -1.832 30.624 1.00 29.36 148 ASN A O 1
ATOM 1152 N N . HIS A 1 149 ? 38.214 -3.798 30.582 1.00 28.83 149 HIS A N 1
ATOM 1153 C CA . HIS A 1 149 ? 37.641 -4.272 31.851 1.00 30.49 149 HIS A CA 1
ATOM 1154 C C . HIS A 1 149 ? 38.522 -5.359 32.412 1.00 31.51 149 HIS A C 1
ATOM 1155 O O . HIS A 1 149 ? 39.328 -5.971 31.690 1.00 31.15 149 HIS A O 1
ATOM 1162 N N . LEU A 1 150 ? 38.349 -5.589 33.706 1.00 31.72 150 LEU A N 1
ATOM 1163 C CA . LEU A 1 150 ? 39.052 -6.614 34.450 1.00 33.33 150 LEU A CA 1
ATOM 1164 C C . LEU A 1 150 ? 37.962 -7.492 35.053 1.00 32.80 150 LEU A C 1
ATOM 1165 O O . LEU A 1 150 ? 37.430 -7.198 36.125 1.00 32.40 150 LEU A O 1
ATOM 1170 N N . GLY A 1 151 ? 37.597 -8.553 34.336 1.00 31.98 151 GLY A N 1
ATOM 1171 C CA . GLY A 1 151 ? 36.448 -9.386 34.725 1.00 31.64 151 GLY A CA 1
ATOM 1172 C C . GLY A 1 151 ? 35.198 -8.534 34.878 1.00 31.83 151 GLY A C 1
ATOM 1173 O O . GLY A 1 151 ? 34.873 -7.745 33.993 1.00 31.06 151 GLY A O 1
ATOM 1174 N N . ASP A 1 152 ? 34.515 -8.665 36.020 1.00 32.06 152 ASP A N 1
ATOM 1175 C CA . ASP A 1 152 ? 33.332 -7.846 36.304 1.00 32.78 152 ASP A CA 1
ATOM 1176 C C . ASP A 1 152 ? 33.637 -6.392 36.733 1.00 31.14 152 ASP A C 1
ATOM 1177 O O . ASP A 1 152 ? 32.728 -5.633 37.061 1.00 30.73 152 ASP A O 1
ATOM 1185 N N . LYS A 1 153 ? 34.914 -6.006 36.723 1.00 29.92 153 LYS A N 1
ATOM 1186 C CA . LYS A 1 153 ? 35.299 -4.618 37.018 1.00 30.27 153 LYS A CA 1
ATOM 1187 C C . LYS A 1 153 ? 35.368 -3.812 35.738 1.00 29.48 153 LYS A C 1
ATOM 1188 O O . LYS A 1 153 ? 36.253 -4.039 34.906 1.00 30.09 153 LYS A O 1
ATOM 1194 N N . ASP A 1 154 ? 34.437 -2.874 35.576 1.00 28.67 154 ASP A N 1
ATOM 1195 C CA . ASP A 1 154 ? 34.495 -1.944 34.451 1.00 28.70 154 ASP A CA 1
ATOM 1196 C C . ASP A 1 154 ? 35.235 -0.679 34.849 1.00 28.07 154 ASP A C 1
ATOM 1197 O O . ASP A 1 154 ? 35.642 -0.521 36.006 1.00 29.37 154 ASP A O 1
ATOM 1202 N N . LEU A 1 155 ? 35.429 0.216 33.889 1.00 29.20 155 LEU A N 1
ATOM 1203 C CA . LEU A 1 155 ? 36.271 1.395 34.145 1.00 28.09 155 LEU A CA 1
ATOM 1204 C C . LEU A 1 155 ? 35.841 2.302 35.297 1.00 29.35 155 LEU A C 1
ATOM 1205 O O . LEU A 1 155 ? 36.652 3.093 35.789 1.00 29.23 155 LEU A O 1
ATOM 1210 N N . ASP A 1 156 ? 34.586 2.201 35.734 1.00 28.47 156 ASP A N 1
ATOM 1211 C CA . ASP A 1 156 ? 34.124 3.003 36.882 1.00 28.93 156 ASP A CA 1
ATOM 1212 C C . ASP A 1 156 ? 34.657 2.462 38.226 1.00 28.24 156 ASP A C 1
ATOM 1213 O O . ASP A 1 156 ? 34.581 3.147 39.265 1.00 28.72 156 ASP A O 1
ATOM 1218 N N . ASP A 1 157 ? 35.180 1.235 38.210 1.00 27.14 157 ASP A N 1
ATOM 1219 C CA . ASP A 1 157 ? 35.726 0.613 39.429 1.00 27.29 157 ASP A CA 1
ATOM 1220 C C . ASP A 1 157 ? 36.833 1.493 40.001 1.00 26.55 157 ASP A C 1
ATOM 1221 O O . ASP A 1 157 ? 37.670 2.010 39.246 1.00 26.50 157 ASP A O 1
ATOM 1226 N N . ALA A 1 158 ? 36.836 1.668 41.324 1.00 26.08 158 ALA A N 1
ATOM 1227 C CA . ALA A 1 158 ? 37.850 2.473 41.982 1.00 26.41 158 ALA A CA 1
ATOM 1228 C C . ALA A 1 158 ? 39.298 2.155 41.590 1.00 26.14 158 ALA A C 1
ATOM 1229 O O . ALA A 1 158 ? 40.090 3.075 41.475 1.00 25.37 158 ALA A O 1
ATOM 1231 N N . THR A 1 159 ? 39.660 0.880 41.418 1.00 26.66 159 THR A N 1
ATOM 1232 C CA . THR A 1 159 ? 41.048 0.563 41.060 1.00 27.56 159 THR A CA 1
ATOM 1233 C C . THR A 1 159 ? 41.388 1.046 39.655 1.00 27.29 159 THR A C 1
ATOM 1234 O O . THR A 1 159 ? 42.513 1.469 39.390 1.00 28.66 159 THR A O 1
ATOM 1239 N N . LEU A 1 160 ? 40.422 0.970 38.748 1.00 27.86 160 LEU A N 1
ATOM 1240 C CA . LEU A 1 160 ? 40.677 1.396 37.373 1.00 27.26 160 LEU A CA 1
ATOM 1241 C C . LEU A 1 160 ? 40.635 2.925 37.280 1.00 27.13 160 LEU A C 1
ATOM 1242 O O . LEU A 1 160 ? 41.463 3.513 36.602 1.00 26.57 160 LEU A O 1
ATOM 1247 N N . GLU A 1 161 ? 39.715 3.576 37.989 1.00 27.41 161 GLU A N 1
ATOM 1248 C CA . GLU A 1 161 ? 39.745 5.052 38.063 1.00 28.53 161 GLU A CA 1
ATOM 1249 C C . GLU A 1 161 ? 41.089 5.557 38.601 1.00 27.61 161 GLU A C 1
ATOM 1250 O O . GLU A 1 161 ? 41.675 6.494 38.068 1.00 27.32 161 GLU A O 1
ATOM 1256 N N . ALA A 1 162 ? 41.582 4.924 39.658 1.00 27.52 162 ALA A N 1
ATOM 1257 C CA . ALA A 1 162 ? 42.864 5.261 40.270 1.00 27.05 162 ALA A CA 1
ATOM 1258 C C . ALA A 1 162 ? 44.040 5.136 39.287 1.00 27.00 162 ALA A C 1
ATOM 1259 O O . ALA A 1 162 ? 44.940 5.975 39.294 1.00 27.58 162 ALA A O 1
ATOM 1261 N N . PHE A 1 163 ? 44.043 4.074 38.486 1.00 26.82 163 PHE A N 1
ATOM 1262 C CA . PHE A 1 163 ? 45.078 3.887 37.474 1.00 26.61 163 PHE A CA 1
ATOM 1263 C C . PHE A 1 163 ? 45.009 5.008 36.432 1.00 26.13 163 PHE A C 1
ATOM 1264 O O . PHE A 1 163 ? 46.017 5.660 36.123 1.00 26.46 163 PHE A O 1
ATOM 1272 N N . LEU A 1 164 ? 43.809 5.270 35.925 1.00 26.45 164 LEU A N 1
ATOM 1273 C CA . LEU A 1 164 ? 43.620 6.369 34.971 1.00 27.16 164 LEU A CA 1
ATOM 1274 C C . LEU A 1 164 ? 44.112 7.708 35.555 1.00 27.28 164 LEU A C 1
ATOM 1275 O O . LEU A 1 164 ? 44.771 8.487 34.862 1.00 26.64 164 LEU A O 1
ATOM 1280 N N . THR A 1 165 ? 43.837 7.950 36.838 1.00 27.87 165 THR A N 1
ATOM 1281 C CA . THR A 1 165 ? 44.234 9.221 37.472 1.00 28.89 165 THR A CA 1
ATOM 1282 C C . THR A 1 165 ? 45.754 9.322 37.616 1.00 27.50 165 THR A C 1
ATOM 1283 O O . THR A 1 165 ? 46.324 10.380 37.373 1.00 28.08 165 THR A O 1
ATOM 1289 N N . HIS A 1 166 ? 46.406 8.205 37.948 1.00 27.35 166 HIS A N 1
ATOM 1290 C CA . HIS A 1 166 ? 47.867 8.146 37.959 1.00 26.50 166 HIS A CA 1
ATOM 1291 C C . HIS A 1 166 ? 48.419 8.553 36.604 1.00 26.75 166 HIS A C 1
ATOM 1292 O O . HIS A 1 166 ? 49.288 9.441 36.526 1.00 27.48 166 HIS A O 1
ATOM 1299 N N . CYS A 1 167 ? 47.916 7.915 35.541 1.00 26.77 167 CYS A N 1
ATOM 1300 C CA . CYS A 1 167 ? 48.359 8.258 34.191 1.00 27.29 167 CYS A CA 1
ATOM 1301 C C . CYS A 1 167 ? 48.115 9.740 33.859 1.00 27.39 167 CYS A C 1
ATOM 1302 O O . CYS A 1 167 ? 48.995 10.397 33.279 1.00 27.50 167 CYS A O 1
ATOM 1305 N N . ALA A 1 168 ? 46.939 10.265 34.226 1.00 26.62 168 ALA A N 1
ATOM 1306 C CA . ALA A 1 168 ? 46.643 11.701 34.034 1.00 27.08 168 ALA A CA 1
ATOM 1307 C C . ALA A 1 168 ? 47.688 12.557 34.722 1.00 27.60 168 ALA A C 1
ATOM 1308 O O . ALA A 1 168 ? 48.199 13.550 34.156 1.00 26.80 168 ALA A O 1
ATOM 1310 N N . ASN A 1 169 ? 48.042 12.159 35.940 1.00 27.45 169 ASN A N 1
ATOM 1311 C CA . ASN A 1 169 ? 48.944 12.960 36.757 1.00 28.96 169 ASN A CA 1
ATOM 1312 C C . ASN A 1 169 ? 50.393 12.975 36.264 1.00 29.70 169 ASN A C 1
ATOM 1313 O O . ASN A 1 169 ? 51.147 13.912 36.538 1.00 28.73 169 ASN A O 1
ATOM 1318 N N . GLU A 1 170 ? 50.759 11.943 35.515 1.00 30.26 170 GLU A N 1
ATOM 1319 C CA . GLU A 1 170 ? 52.108 11.784 34.993 1.00 31.89 170 GLU A CA 1
ATOM 1320 C C . GLU A 1 170 ? 52.185 12.021 33.492 1.00 31.93 170 GLU A C 1
ATOM 1321 O O . GLU A 1 170 ? 53.212 11.728 32.869 1.00 32.23 170 GLU A O 1
ATOM 1327 N N . ASP A 1 171 ? 51.102 12.560 32.930 1.00 31.70 171 ASP A N 1
ATOM 1328 C CA . ASP A 1 171 ? 50.973 12.811 31.486 1.00 31.60 171 ASP A CA 1
ATOM 1329 C C . ASP A 1 171 ? 51.254 11.576 30.631 1.00 30.31 171 ASP A C 1
ATOM 1330 O O . ASP A 1 171 ? 51.984 11.645 29.637 1.00 29.29 171 ASP A O 1
ATOM 1335 N N . ILE A 1 172 ? 50.658 10.442 31.020 1.00 29.01 172 ILE A N 1
ATOM 1336 C CA . ILE A 1 172 ? 50.813 9.187 30.306 1.00 28.54 172 ILE A CA 1
ATOM 1337 C C . ILE A 1 172 ? 49.503 8.923 29.560 1.00 28.47 172 ILE A C 1
ATOM 1338 O O . ILE A 1 172 ? 48.465 8.725 30.189 1.00 29.01 172 ILE A O 1
ATOM 1343 N N . PRO A 1 173 ? 49.537 8.991 28.213 1.00 28.44 173 PRO A N 1
ATOM 1344 C CA . PRO A 1 173 ? 48.342 8.690 27.397 1.00 27.61 173 PRO A CA 1
ATOM 1345 C C . PRO A 1 173 ? 47.950 7.210 27.495 1.00 27.74 173 PRO A C 1
ATOM 1346 O O . PRO A 1 173 ? 48.798 6.343 27.707 1.00 26.72 173 PRO A O 1
ATOM 1350 N N . ILE A 1 174 ? 46.657 6.941 27.366 1.00 26.73 174 ILE A N 1
ATOM 1351 C CA . ILE A 1 174 ? 46.167 5.564 27.426 1.00 27.37 174 ILE A CA 1
ATOM 1352 C C . ILE A 1 174 ? 45.328 5.229 26.195 1.00 27.10 174 ILE A C 1
ATOM 1353 O O . ILE A 1 174 ? 44.502 6.035 25.765 1.00 27.89 174 ILE A O 1
ATOM 1358 N N . LEU A 1 175 ? 45.524 4.031 25.644 1.00 27.08 175 LEU A N 1
ATOM 1359 C CA . LEU A 1 175 ? 44.625 3.493 24.644 1.00 27.57 175 LEU A CA 1
ATOM 1360 C C . LEU A 1 175 ? 43.882 2.348 25.309 1.00 27.86 175 LEU A C 1
ATOM 1361 O O . LEU A 1 175 ? 44.509 1.480 25.883 1.00 28.11 175 LEU A O 1
ATOM 1366 N N . VAL A 1 176 ? 42.560 2.352 25.187 1.00 27.15 176 VAL A N 1
ATOM 1367 C CA . VAL A 1 176 ? 41.715 1.304 25.788 1.00 28.60 176 VAL A CA 1
ATOM 1368 C C . VAL A 1 176 ? 41.259 0.375 24.682 1.00 28.29 176 VAL A C 1
ATOM 1369 O O . VAL A 1 176 ? 40.592 0.802 23.711 1.00 29.11 176 VAL A O 1
ATOM 1373 N N . HIS A 1 177 ? 41.621 -0.893 24.806 1.00 28.15 177 HIS A N 1
ATOM 1374 C CA . HIS A 1 177 ? 41.319 -1.868 23.776 1.00 28.51 177 HIS A CA 1
ATOM 1375 C C . HIS A 1 177 ? 40.284 -2.853 24.311 1.00 28.35 177 HIS A C 1
ATOM 1376 O O . HIS A 1 177 ? 40.431 -3.361 25.426 1.00 29.09 177 HIS A O 1
ATOM 1383 N N . PRO A 1 178 ? 39.220 -3.120 23.534 1.00 28.81 178 PRO A N 1
ATOM 1384 C CA . PRO A 1 178 ? 38.270 -4.112 24.036 1.00 29.42 178 PRO A CA 1
ATOM 1385 C C . PRO A 1 178 ? 38.933 -5.472 24.107 1.00 30.07 178 PRO A C 1
ATOM 1386 O O . PRO A 1 178 ? 39.790 -5.803 23.268 1.00 30.73 178 PRO A O 1
ATOM 1390 N N . TRP A 1 179 ? 38.562 -6.262 25.106 1.00 30.32 179 TRP A N 1
ATOM 1391 C CA . TRP A 1 179 ? 39.139 -7.588 25.197 1.00 31.37 179 TRP A CA 1
ATOM 1392 C C . TRP A 1 179 ? 38.292 -8.421 26.149 1.00 31.26 179 TRP A C 1
ATOM 1393 O O . TRP A 1 179 ? 37.462 -7.864 26.879 1.00 30.58 179 TRP A O 1
ATOM 1404 N N . ASP A 1 180 ? 38.503 -9.742 26.135 1.00 30.65 180 ASP A N 1
ATOM 1405 C CA . ASP A 1 180 ? 37.799 -10.643 27.035 1.00 31.02 180 ASP A CA 1
ATOM 1406 C C . ASP A 1 180 ? 36.294 -10.392 26.942 1.00 30.80 180 ASP A C 1
ATOM 1407 O O . ASP A 1 180 ? 35.616 -10.103 27.925 1.00 30.43 180 ASP A O 1
ATOM 1412 N N . MET A 1 181 ? 35.790 -10.541 25.723 1.00 30.74 181 MET A N 1
ATOM 1413 C CA . MET A 1 181 ? 34.470 -10.078 25.354 1.00 31.48 181 MET A CA 1
ATOM 1414 C C . MET A 1 181 ? 33.349 -10.774 26.117 1.00 32.13 181 MET A C 1
ATOM 1415 O O . MET A 1 181 ? 33.358 -12.003 26.301 1.00 32.26 181 MET A O 1
ATOM 1420 N N . MET A 1 182 ? 32.377 -9.976 26.551 1.00 32.74 182 MET A N 1
ATOM 1421 C CA . MET A 1 182 ? 31.158 -10.505 27.169 1.00 33.32 182 MET A CA 1
ATOM 1422 C C . MET A 1 182 ? 30.410 -11.446 26.213 1.00 34.24 182 MET A C 1
ATOM 1423 O O . MET A 1 182 ? 30.690 -11.500 25.005 1.00 32.94 182 MET A O 1
ATOM 1428 N N . GLY A 1 183 ? 29.460 -12.198 26.752 1.00 35.46 183 GLY A N 1
ATOM 1429 C CA . GLY A 1 183 ? 28.574 -12.976 25.896 1.00 37.55 183 GLY A CA 1
ATOM 1430 C C . GLY A 1 183 ? 28.362 -14.401 26.328 1.00 39.63 183 GLY A C 1
ATOM 1431 O O . GLY A 1 183 ? 27.339 -15.003 25.993 1.00 39.42 183 GLY A O 1
ATOM 1432 N N . GLY A 1 184 ? 29.325 -14.959 27.055 1.00 41.18 184 GLY A N 1
ATOM 1433 C CA . GLY A 1 184 ? 29.165 -16.318 27.569 1.00 44.03 184 GLY A CA 1
ATOM 1434 C C . GLY A 1 184 ? 29.248 -17.339 26.451 1.00 45.48 184 GLY A C 1
ATOM 1435 O O . GLY A 1 184 ? 30.246 -17.384 25.730 1.00 46.50 184 GLY A O 1
ATOM 1436 N N . GLN A 1 185 ? 28.190 -18.133 26.289 1.00 47.04 185 GLN A N 1
ATOM 1437 C CA . GLN A 1 185 ? 28.219 -19.325 25.430 1.00 48.11 185 GLN A CA 1
ATOM 1438 C C . GLN A 1 185 ? 27.455 -19.186 24.102 1.00 48.65 185 GLN A C 1
ATOM 1439 O O . GLN A 1 185 ? 27.887 -19.701 23.066 1.00 48.83 185 GLN A O 1
ATOM 1445 N N . ARG A 1 186 ? 26.333 -18.476 24.145 1.00 49.16 186 ARG A N 1
ATOM 1446 C CA . ARG A 1 186 ? 25.421 -18.330 23.002 1.00 49.28 186 ARG A CA 1
ATOM 1447 C C . ARG A 1 186 ? 25.980 -17.529 21.812 1.00 49.04 186 ARG A C 1
ATOM 1448 O O . ARG A 1 186 ? 25.357 -17.497 20.744 1.00 49.33 186 ARG A O 1
ATOM 1456 N N . MET A 1 187 ? 27.134 -16.886 21.996 1.00 48.49 187 MET A N 1
ATOM 1457 C CA . MET A 1 187 ? 27.679 -15.970 20.989 1.00 48.02 187 MET A CA 1
ATOM 1458 C C . MET A 1 187 ? 28.928 -16.475 20.239 1.00 47.77 187 MET A C 1
ATOM 1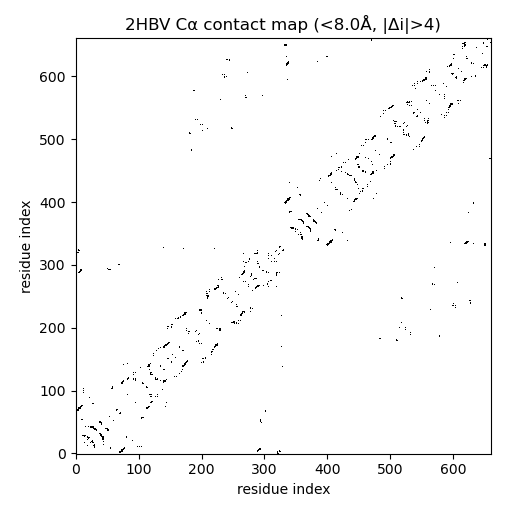459 O O . MET A 1 187 ? 29.670 -15.678 19.675 1.00 48.18 187 MET A O 1
ATOM 1464 N N . LYS A 1 188 ? 29.129 -17.793 20.200 1.00 47.34 188 LYS A N 1
ATOM 1465 C CA . LYS A 1 188 ? 30.362 -18.398 19.659 1.00 46.58 188 LYS A CA 1
ATOM 1466 C C . LYS A 1 188 ? 30.684 -18.141 18.170 1.00 45.54 188 LYS A C 1
ATOM 1467 O O . LYS A 1 188 ? 31.587 -17.351 17.862 1.00 46.08 188 LYS A O 1
ATOM 1473 N N . LYS A 1 189 ? 29.950 -18.790 17.265 1.00 44.28 189 LYS A N 1
ATOM 1474 C CA . LYS A 1 189 ? 30.324 -18.850 15.843 1.00 42.61 189 LYS A CA 1
ATOM 1475 C C . LYS A 1 189 ? 30.231 -17.519 15.069 1.00 41.52 189 LYS A C 1
ATOM 1476 O O . LYS A 1 189 ? 29.791 -16.494 15.606 1.00 40.91 189 LYS A O 1
ATOM 1482 N N . TRP A 1 190 ? 30.715 -17.557 13.826 1.00 39.59 190 TRP A N 1
ATOM 1483 C CA . TRP A 1 190 ? 30.727 -16.431 12.879 1.00 38.16 190 TRP A CA 1
ATOM 1484 C C . TRP A 1 190 ? 31.351 -15.121 13.389 1.00 37.07 190 TRP A C 1
ATOM 1485 O O . TRP A 1 190 ? 30.986 -14.036 12.926 1.00 35.86 190 TRP A O 1
ATOM 1496 N N . MET A 1 191 ? 32.311 -15.235 14.312 1.00 36.14 191 MET A N 1
ATOM 1497 C CA . MET A 1 191 ? 33.017 -14.077 14.899 1.00 35.88 191 MET A CA 1
ATOM 1498 C C . MET A 1 191 ? 32.076 -13.095 15.598 1.00 34.64 191 MET A C 1
ATOM 1499 O O . MET A 1 191 ? 32.343 -11.888 15.646 1.00 32.73 191 MET A O 1
ATOM 1504 N N . LEU A 1 192 ? 30.966 -13.614 16.121 1.00 33.98 192 LEU A N 1
ATOM 1505 C CA . LEU A 1 192 ? 30.032 -12.780 16.875 1.00 33.61 192 LEU A CA 1
ATOM 1506 C C . LEU A 1 192 ? 30.675 -12.009 18.041 1.00 33.24 192 LEU A C 1
ATOM 1507 O O . LEU A 1 192 ? 30.298 -10.860 18.271 1.00 34.07 192 LEU A O 1
ATOM 1512 N N . PRO A 1 193 ? 31.650 -12.617 18.767 1.00 32.87 193 PRO A N 1
ATOM 1513 C CA . PRO A 1 193 ? 32.305 -11.837 19.820 1.00 32.19 193 PRO A CA 1
ATOM 1514 C C . PRO A 1 193 ? 32.985 -10.589 19.268 1.00 31.20 193 PRO A C 1
ATOM 1515 O O . PRO A 1 193 ? 32.947 -9.520 19.897 1.00 30.35 193 PRO A O 1
ATOM 1519 N N . TRP A 1 194 ? 33.582 -10.707 18.089 1.00 30.42 194 TRP A N 1
ATOM 1520 C CA . TRP A 1 194 ? 34.205 -9.548 17.464 1.00 30.00 194 TRP A CA 1
ATOM 1521 C C . TRP A 1 194 ? 33.181 -8.570 16.878 1.00 29.02 194 TRP A C 1
ATOM 1522 O O . TRP A 1 194 ? 33.412 -7.357 16.845 1.00 29.11 194 TRP A O 1
ATOM 1533 N N . LEU A 1 195 ? 32.083 -9.106 16.345 1.00 28.99 195 LEU A N 1
ATOM 1534 C CA . LEU A 1 195 ? 31.128 -8.268 15.622 1.00 28.48 195 LEU A CA 1
ATOM 1535 C C . LEU A 1 195 ? 30.062 -7.626 16.516 1.00 28.13 195 LEU A C 1
ATOM 1536 O O . LEU A 1 195 ? 29.566 -6.527 16.232 1.00 28.09 195 LEU A O 1
ATOM 1541 N N . VAL A 1 196 ? 29.731 -8.313 17.602 1.00 27.31 196 VAL A N 1
ATOM 1542 C CA . VAL A 1 196 ? 28.692 -7.847 18.513 1.00 26.25 196 VAL A CA 1
ATOM 1543 C C . VAL A 1 196 ? 29.280 -7.458 19.859 1.00 26.70 196 VAL A C 1
ATOM 1544 O O . VAL A 1 196 ? 29.146 -6.304 20.278 1.00 26.68 196 VAL A O 1
ATOM 1548 N N . ALA A 1 197 ? 29.950 -8.406 20.515 1.00 26.75 197 ALA A N 1
ATOM 1549 C CA . ALA A 1 197 ? 30.456 -8.153 21.868 1.00 26.57 197 ALA A CA 1
ATOM 1550 C C . ALA A 1 197 ? 31.528 -7.076 21.952 1.00 27.14 197 ALA A C 1
ATOM 1551 O O . ALA A 1 197 ? 31.505 -6.273 22.888 1.00 26.25 197 ALA A O 1
ATOM 1553 N N . MET A 1 198 ? 32.439 -7.023 20.983 1.00 26.79 198 MET A N 1
ATOM 1554 C CA . MET A 1 198 ? 33.521 -6.024 21.016 1.00 27.55 198 MET A CA 1
ATOM 1555 C C . MET A 1 198 ? 33.027 -4.562 21.007 1.00 26.61 198 MET A C 1
ATOM 1556 O O . MET A 1 198 ? 33.424 -3.764 21.877 1.00 26.64 198 MET A O 1
ATOM 1561 N N . PRO A 1 199 ? 32.135 -4.196 20.062 1.00 26.83 199 PRO A N 1
ATOM 1562 C CA . PRO A 1 199 ? 31.649 -2.817 20.092 1.00 26.61 199 PRO A CA 1
ATOM 1563 C C . PRO A 1 199 ? 30.862 -2.468 21.362 1.00 26.27 199 PRO A C 1
ATOM 1564 O O . PRO A 1 199 ? 30.907 -1.324 21.811 1.00 26.24 199 PRO A O 1
ATOM 1568 N N . ALA A 1 200 ? 30.152 -3.444 21.909 1.00 25.99 200 ALA A N 1
ATOM 1569 C CA . ALA A 1 200 ? 29.411 -3.260 23.158 1.00 25.98 200 ALA A CA 1
ATOM 1570 C C . ALA A 1 200 ? 30.366 -3.100 24.329 1.00 26.41 200 ALA A C 1
ATOM 1571 O O . ALA A 1 200 ? 30.112 -2.279 25.213 1.00 27.55 200 ALA A O 1
ATOM 1573 N N . GLU A 1 201 ? 31.470 -3.856 24.325 1.00 26.15 201 GLU A N 1
ATOM 1574 C CA . GLU A 1 201 ? 32.509 -3.724 25.361 1.00 26.90 201 GLU A CA 1
ATOM 1575 C C . GLU A 1 201 ? 33.022 -2.306 25.418 1.00 26.98 201 GLU A C 1
ATOM 1576 O O . GLU A 1 201 ? 33.094 -1.697 26.504 1.00 27.04 201 GLU A O 1
ATOM 1582 N N . THR A 1 202 ? 33.360 -1.770 24.247 1.00 27.78 202 THR A N 1
ATOM 1583 C CA . THR A 1 202 ? 33.970 -0.435 24.175 1.00 28.04 202 THR A CA 1
ATOM 1584 C C . THR A 1 202 ? 32.963 0.641 24.570 1.00 27.92 202 THR A C 1
ATOM 1585 O O . THR A 1 202 ? 33.277 1.532 25.352 1.00 26.50 202 THR A O 1
ATOM 1589 N N . GLN A 1 203 ? 31.737 0.520 24.078 1.00 26.78 203 GLN A N 1
ATOM 1590 C CA . GLN A 1 203 ? 30.665 1.406 24.530 1.00 26.39 203 GLN A CA 1
ATOM 1591 C C . GLN A 1 203 ? 30.489 1.358 26.034 1.00 25.84 203 GLN A C 1
ATOM 1592 O O . GLN A 1 203 ? 30.349 2.397 26.665 1.00 25.81 203 GLN A O 1
ATOM 1598 N N . LEU A 1 204 ? 30.481 0.151 26.597 1.00 25.98 204 LEU A N 1
ATOM 1599 C CA . LEU A 1 204 ? 30.308 -0.019 28.045 1.00 26.16 204 LEU A CA 1
ATOM 1600 C C . LEU A 1 204 ? 31.427 0.669 28.831 1.00 27.04 204 LEU A C 1
ATOM 1601 O O . LEU A 1 204 ? 31.161 1.321 29.855 1.00 26.43 204 LEU A O 1
ATOM 1606 N N . ALA A 1 205 ? 32.667 0.551 28.353 1.00 26.44 205 ALA A N 1
ATOM 1607 C CA . ALA A 1 205 ? 33.800 1.266 28.988 1.00 26.54 205 ALA A CA 1
ATOM 1608 C C . ALA A 1 205 ? 33.604 2.783 29.066 1.00 26.72 205 ALA A C 1
ATOM 1609 O O . ALA A 1 205 ? 33.773 3.383 30.137 1.00 27.08 205 ALA A O 1
ATOM 1611 N N . ILE A 1 206 ? 33.216 3.371 27.936 1.00 26.68 206 ILE A N 1
ATOM 1612 C CA . ILE A 1 206 ? 33.032 4.817 27.805 1.00 26.01 206 ILE A CA 1
ATOM 1613 C C . ILE A 1 206 ? 31.892 5.291 28.721 1.00 25.83 206 ILE A C 1
ATOM 1614 O O . ILE A 1 206 ? 32.047 6.260 29.481 1.00 25.82 206 ILE A O 1
ATOM 1619 N N . LEU A 1 207 ? 30.764 4.586 28.666 1.00 25.54 207 LEU A N 1
ATOM 1620 C CA . LEU A 1 207 ? 29.597 4.932 29.480 1.00 26.17 207 LEU A CA 1
ATOM 1621 C C . LEU A 1 207 ? 29.853 4.729 30.967 1.00 25.76 207 LEU A C 1
ATOM 1622 O O . LEU A 1 207 ? 29.329 5.471 31.787 1.00 26.63 207 LEU A O 1
ATOM 1627 N N . SER A 1 208 ? 30.667 3.728 31.307 1.00 26.46 208 SER A N 1
ATOM 1628 C CA . SER A 1 208 ? 31.046 3.524 32.709 1.00 26.71 208 SER A CA 1
ATOM 1629 C C . SER A 1 208 ? 31.787 4.714 33.288 1.00 27.17 208 SER A C 1
ATOM 1630 O O . SER A 1 208 ? 31.513 5.102 34.422 1.00 26.81 208 SER A O 1
ATOM 1633 N N . LEU A 1 209 ? 32.686 5.311 32.503 1.00 26.86 209 LEU A N 1
ATOM 1634 C CA . LEU A 1 209 ? 33.359 6.547 32.903 1.00 27.54 209 LEU A CA 1
ATOM 1635 C C . LEU A 1 209 ? 32.407 7.741 33.007 1.00 27.09 209 LEU A C 1
ATOM 1636 O O . LEU A 1 209 ? 32.451 8.480 33.995 1.00 27.87 209 LEU A O 1
ATOM 1641 N N . ILE A 1 210 ? 31.543 7.907 32.004 1.00 27.53 210 ILE A N 1
ATOM 1642 C CA . ILE A 1 210 ? 30.629 9.055 31.948 1.00 26.21 210 ILE A CA 1
ATOM 1643 C C . ILE A 1 210 ? 29.577 8.973 33.056 1.00 27.07 210 ILE A C 1
ATOM 1644 O O . ILE A 1 210 ? 29.452 9.885 33.888 1.00 26.18 210 ILE A O 1
ATOM 1649 N N . LEU A 1 211 ? 28.838 7.871 33.078 1.00 26.52 211 LEU A N 1
ATOM 1650 C CA . LEU A 1 211 ? 27.652 7.767 33.917 1.00 27.30 211 LEU A CA 1
ATOM 1651 C C . LEU A 1 211 ? 27.987 7.619 35.403 1.00 27.46 211 LEU A C 1
ATOM 1652 O O . LEU A 1 211 ? 27.154 7.918 36.241 1.00 28.35 211 LEU A O 1
ATOM 1657 N N . SER A 1 212 ? 29.207 7.175 35.720 1.00 28.07 212 SER A N 1
ATOM 1658 C CA . SER A 1 212 ? 29.641 7.029 37.115 1.00 28.00 212 SER A CA 1
ATOM 1659 C C . SER A 1 212 ? 30.164 8.326 37.686 1.00 28.56 212 SER A C 1
ATOM 1660 O O . SER A 1 212 ? 30.445 8.411 38.887 1.00 29.32 212 SER A O 1
ATOM 1663 N N . GLY A 1 213 ? 30.317 9.320 36.815 1.00 28.77 213 GLY A N 1
ATOM 1664 C CA . GLY A 1 213 ? 30.876 10.611 37.200 1.00 29.36 213 GLY A CA 1
ATOM 1665 C C . GLY A 1 213 ? 32.388 10.599 37.266 1.00 29.74 213 GLY A C 1
ATOM 1666 O O . GLY A 1 213 ? 32.991 11.527 37.808 1.00 29.37 213 GLY A O 1
ATOM 1667 N N . ALA A 1 214 ? 33.008 9.563 36.706 1.00 29.49 214 ALA A N 1
ATOM 1668 C CA . ALA A 1 214 ? 34.460 9.441 36.744 1.00 30.48 214 ALA A CA 1
ATOM 1669 C C . ALA A 1 214 ? 35.192 10.650 36.142 1.00 30.59 214 ALA A C 1
ATOM 1670 O O . ALA A 1 214 ? 36.219 11.072 36.664 1.00 30.34 214 ALA A O 1
ATOM 1672 N N . PHE A 1 215 ? 34.651 11.235 35.071 1.00 31.42 215 PHE A N 1
ATOM 1673 C CA . PHE A 1 215 ? 35.266 12.422 34.480 1.00 31.76 215 PHE A CA 1
ATOM 1674 C C . PHE A 1 215 ? 35.186 13.669 35.382 1.00 32.50 215 PHE A C 1
ATOM 1675 O O . PHE A 1 215 ? 35.894 14.659 35.154 1.00 32.29 215 PHE A O 1
ATOM 1683 N N . GLU A 1 216 ? 34.351 13.620 36.420 1.00 32.66 216 GLU A N 1
ATOM 1684 C CA . GLU A 1 216 ? 34.288 14.733 37.379 1.00 33.48 216 GLU A CA 1
ATOM 1685 C C . GLU A 1 216 ? 35.412 14.612 38.409 1.00 33.22 216 GLU A C 1
ATOM 1686 O O . GLU A 1 216 ? 35.669 15.537 39.170 1.00 33.09 216 GLU A O 1
ATOM 1692 N N . ARG A 1 217 ? 36.077 13.460 38.425 1.00 32.90 217 ARG A N 1
ATOM 1693 C CA . ARG A 1 217 ? 37.120 13.175 39.417 1.00 32.87 217 ARG A CA 1
ATOM 1694 C C . ARG A 1 217 ? 38.498 13.020 38.773 1.00 32.49 217 ARG A C 1
ATOM 1695 O O . ARG A 1 217 ? 39.521 13.428 39.342 1.00 32.76 217 ARG A O 1
ATOM 1703 N N . ILE A 1 218 ? 38.517 12.416 37.595 1.00 31.73 218 ILE A N 1
ATOM 1704 C CA . ILE A 1 218 ? 39.747 12.223 36.850 1.00 31.22 218 ILE A CA 1
ATOM 1705 C C . ILE A 1 218 ? 40.152 13.567 36.256 1.00 30.72 218 ILE A C 1
ATOM 1706 O O . ILE A 1 218 ? 39.326 14.204 35.593 1.00 31.14 218 ILE A O 1
ATOM 1711 N N . PRO A 1 219 ? 41.409 14.008 36.507 1.00 29.90 219 PRO A N 1
ATOM 1712 C CA . PRO A 1 219 ? 41.921 15.269 35.969 1.00 29.54 219 PRO A CA 1
ATOM 1713 C C . PRO A 1 219 ? 41.748 15.424 34.463 1.00 29.26 219 PRO A C 1
ATOM 1714 O O . PRO A 1 219 ? 41.967 14.479 33.719 1.00 29.01 219 PRO A O 1
ATOM 1718 N N . LYS A 1 220 ? 41.396 16.632 34.026 1.00 29.05 220 LYS A N 1
ATOM 1719 C CA . LYS A 1 220 ? 41.208 16.944 32.611 1.00 29.05 220 LYS A CA 1
ATOM 1720 C C . LYS A 1 220 ? 42.440 16.615 31.750 1.00 29.07 220 LYS A C 1
ATOM 1721 O O . LYS A 1 220 ? 42.327 16.382 30.543 1.00 28.99 220 LYS A O 1
ATOM 1727 N N . SER A 1 221 ? 43.616 16.596 32.378 1.00 28.74 221 SER A N 1
ATOM 1728 C CA . SER A 1 221 ? 44.868 16.240 31.703 1.00 27.68 221 SER A CA 1
ATOM 1729 C C . SER A 1 221 ? 44.880 14.835 31.100 1.00 27.55 221 SER A C 1
ATOM 1730 O O . SER A 1 221 ? 45.718 14.541 30.241 1.00 27.07 221 SER A O 1
ATOM 1733 N N . LEU A 1 222 ? 43.970 13.966 31.549 1.00 26.98 222 LEU A N 1
ATOM 1734 C CA . LEU A 1 222 ? 43.963 12.585 31.042 1.00 27.78 222 LEU A CA 1
ATOM 1735 C C . LEU A 1 222 ? 43.807 12.552 29.518 1.00 28.12 222 LEU A C 1
ATOM 1736 O O . LEU A 1 222 ? 42.862 13.101 28.969 1.00 28.90 222 LEU A O 1
ATOM 1741 N N . LYS A 1 223 ? 44.758 11.913 28.856 1.00 28.34 223 LYS A N 1
ATOM 1742 C CA . LYS A 1 223 ? 44.653 11.645 27.435 1.00 28.99 223 LYS A CA 1
ATOM 1743 C C . LYS A 1 223 ? 44.282 10.184 27.299 1.00 28.50 223 LYS A C 1
ATOM 1744 O O . LYS A 1 223 ? 45.089 9.294 27.608 1.00 27.41 223 LYS A O 1
ATOM 1750 N N . ILE A 1 224 ? 43.036 9.936 26.886 1.00 28.14 224 ILE A N 1
ATOM 1751 C CA . ILE A 1 224 ? 42.527 8.564 26.798 1.00 28.02 224 ILE A CA 1
ATOM 1752 C C . ILE A 1 224 ? 41.787 8.326 25.474 1.00 28.02 224 ILE A C 1
ATOM 1753 O O . ILE A 1 224 ? 40.915 9.119 25.099 1.00 28.09 224 ILE A O 1
ATOM 1758 N N . CYS A 1 225 ? 42.157 7.259 24.766 1.00 27.81 225 CYS A N 1
ATOM 1759 C CA . CYS A 1 225 ? 41.571 6.915 23.462 1.00 28.64 225 CYS A CA 1
ATOM 1760 C C . CYS A 1 225 ? 40.921 5.527 23.503 1.00 28.14 225 CYS A C 1
ATOM 1761 O O . CYS A 1 225 ? 41.496 4.575 24.050 1.00 28.90 225 CYS A O 1
ATOM 1764 N N . PHE A 1 226 ? 39.731 5.399 22.914 1.00 28.15 226 PHE A N 1
ATOM 1765 C CA . PHE A 1 226 ? 39.043 4.115 22.859 1.00 28.67 226 PHE A CA 1
ATOM 1766 C C . PHE A 1 226 ? 39.198 3.515 21.479 1.00 28.89 226 PHE A C 1
ATOM 1767 O O . PHE A 1 226 ? 38.974 4.191 20.479 1.00 28.54 226 PHE A O 1
ATOM 1775 N N . GLY A 1 227 ? 39.628 2.253 21.443 1.00 28.99 227 GLY A N 1
ATOM 1776 C CA . GLY A 1 227 ? 39.885 1.545 20.190 1.00 30.06 227 GLY A CA 1
ATOM 1777 C C . GLY A 1 227 ? 38.634 1.247 19.387 1.00 30.51 227 GLY A C 1
ATOM 1778 O O . GLY A 1 227 ? 37.516 1.242 19.919 1.00 31.21 227 GLY A O 1
ATOM 1779 N N . HIS A 1 228 ? 38.826 1.009 18.094 1.00 31.18 228 HIS A N 1
ATOM 1780 C CA . HIS A 1 228 ? 37.759 0.572 17.195 1.00 32.74 228 HIS A CA 1
ATOM 1781 C C . HIS A 1 228 ? 36.556 1.521 17.199 1.00 32.28 228 HIS A C 1
ATOM 1782 O O . HIS A 1 228 ? 35.394 1.109 17.376 1.00 32.66 228 HIS A O 1
ATOM 1789 N N . GLY A 1 229 ? 36.865 2.801 17.040 1.00 31.44 229 GLY A N 1
ATOM 1790 C CA . GLY A 1 229 ? 35.871 3.849 16.877 1.00 31.26 229 GLY A CA 1
ATOM 1791 C C . GLY A 1 229 ? 35.001 4.151 18.075 1.00 30.90 229 GLY A C 1
ATOM 1792 O O . GLY A 1 229 ? 34.025 4.898 17.959 1.00 31.59 229 GLY A O 1
ATOM 1793 N N . GLY A 1 230 ? 35.348 3.599 19.236 1.00 29.80 230 GLY A N 1
ATOM 1794 C CA . GLY A 1 230 ? 34.491 3.754 20.405 1.00 29.09 230 GLY A CA 1
ATOM 1795 C C . GLY A 1 230 ? 33.361 2.740 20.409 1.00 28.33 230 GLY A C 1
ATOM 1796 O O . GLY A 1 230 ? 32.388 2.877 21.157 1.00 27.86 230 GLY A O 1
ATOM 1797 N N . GLY A 1 231 ? 33.488 1.704 19.587 1.00 27.78 231 GLY A N 1
ATOM 1798 C CA . GLY A 1 231 ? 32.458 0.679 19.519 1.00 27.95 231 GLY A CA 1
ATOM 1799 C C . GLY A 1 231 ? 31.176 1.252 18.931 1.00 28.41 231 GLY A C 1
ATOM 1800 O O . GLY A 1 231 ? 31.207 2.000 17.949 1.00 28.32 231 GLY A O 1
ATOM 1801 N N . SER A 1 232 ? 30.056 0.934 19.565 1.00 28.68 232 SER A N 1
ATOM 1802 C CA . SER A 1 232 ? 28.768 1.479 19.148 1.00 29.12 232 SER A CA 1
ATOM 1803 C C . SER A 1 232 ? 28.424 2.818 19.816 1.00 28.60 232 SER A C 1
ATOM 1804 O O . SER A 1 232 ? 27.332 3.363 19.593 1.00 28.79 232 SER A O 1
ATOM 1807 N N . PHE A 1 233 ? 29.352 3.343 20.622 1.00 28.21 233 PHE A N 1
ATOM 1808 C CA . PHE A 1 233 ? 29.122 4.555 21.405 1.00 27.88 233 PHE A CA 1
ATOM 1809 C C . PHE A 1 233 ? 28.448 5.708 20.663 1.00 27.79 233 PHE A C 1
ATOM 1810 O O . PHE A 1 233 ? 27.427 6.224 21.124 1.00 27.43 233 PHE A O 1
ATOM 1818 N N . ALA A 1 234 ? 29.033 6.127 19.536 1.00 27.83 234 ALA A N 1
ATOM 1819 C CA . ALA A 1 234 ? 28.591 7.327 18.848 1.00 27.85 234 ALA A CA 1
ATOM 1820 C C . ALA A 1 234 ? 27.160 7.195 18.324 1.00 27.72 234 ALA A C 1
ATOM 1821 O O . ALA A 1 234 ? 26.388 8.152 18.380 1.00 28.61 234 ALA A O 1
ATOM 1823 N N . PHE A 1 235 ? 26.812 6.006 17.845 1.00 27.42 235 PHE A N 1
ATOM 1824 C CA . PHE A 1 235 ? 25.488 5.765 17.268 1.00 27.02 235 PHE A CA 1
ATOM 1825 C C . PHE A 1 235 ? 24.404 5.670 18.341 1.00 26.80 235 PHE A C 1
ATOM 1826 O O . PHE A 1 235 ? 23.256 6.040 18.104 1.00 26.92 235 PHE A O 1
ATOM 1834 N N . LEU A 1 236 ? 24.776 5.168 19.513 1.00 26.68 236 LEU A N 1
ATOM 1835 C CA . LEU A 1 236 ? 23.818 4.937 20.592 1.00 26.44 236 LEU A CA 1
ATOM 1836 C C . LEU A 1 236 ? 23.783 6.095 21.591 1.00 26.46 236 LEU A C 1
ATOM 1837 O O . LEU A 1 236 ? 23.058 6.036 22.582 1.00 27.30 236 LEU A O 1
ATOM 1842 N N . LEU A 1 237 ? 24.537 7.158 21.306 1.00 26.50 237 LEU A N 1
ATOM 1843 C CA . LEU A 1 237 ? 24.637 8.312 22.199 1.00 26.53 237 LEU A CA 1
ATOM 1844 C C . LEU A 1 237 ? 23.302 9.051 22.428 1.00 26.64 237 LEU A C 1
ATOM 1845 O O . LEU A 1 237 ? 23.011 9.478 23.556 1.00 26.57 237 LEU A O 1
ATOM 1850 N N . GLY A 1 238 ? 22.500 9.184 21.370 1.00 26.60 238 GLY A N 1
ATOM 1851 C CA . GLY A 1 238 ? 21.183 9.810 21.463 1.00 27.11 238 GLY A CA 1
ATOM 1852 C C . GLY A 1 238 ? 20.287 9.109 22.463 1.00 27.31 238 GLY A C 1
ATOM 1853 O O . GLY A 1 238 ? 19.583 9.757 23.239 1.00 27.15 238 GLY A O 1
ATOM 1854 N N . ARG A 1 239 ? 20.329 7.779 22.441 1.00 27.53 239 ARG A N 1
ATOM 1855 C CA . ARG A 1 239 ? 19.607 6.939 23.406 1.00 27.82 239 ARG A CA 1
ATOM 1856 C C . ARG A 1 239 ? 20.066 7.203 24.846 1.00 27.39 239 ARG A C 1
ATOM 1857 O O . ARG A 1 239 ? 19.238 7.293 25.760 1.00 27.57 239 ARG A O 1
ATOM 1865 N N . VAL A 1 240 ? 21.382 7.329 25.029 1.00 27.13 240 VAL A N 1
ATOM 1866 C CA . VAL A 1 240 ? 21.986 7.633 26.336 1.00 26.69 240 VAL A CA 1
ATOM 1867 C C . VAL A 1 240 ? 21.552 8.999 26.877 1.00 26.82 240 VAL A C 1
ATOM 1868 O O . VAL A 1 240 ? 21.141 9.114 28.032 1.00 25.94 240 VAL A O 1
ATOM 1872 N N . ASP A 1 241 ? 21.637 10.020 26.029 1.00 27.42 241 ASP A N 1
ATOM 1873 C CA . ASP A 1 241 ? 21.182 11.366 26.372 1.00 28.49 241 ASP A CA 1
ATOM 1874 C C . ASP A 1 241 ? 19.704 11.382 26.749 1.00 28.83 241 ASP A C 1
ATOM 1875 O O . ASP A 1 241 ? 19.320 11.996 27.748 1.00 29.14 241 ASP A O 1
ATOM 1880 N N . ASN A 1 242 ? 18.883 10.705 25.951 1.00 28.87 242 ASN A N 1
ATOM 1881 C CA . ASN A 1 242 ? 17.448 10.625 26.227 1.00 29.61 242 ASN A CA 1
ATOM 1882 C C . ASN A 1 242 ? 17.161 10.005 27.603 1.00 29.86 242 ASN A C 1
ATOM 1883 O O . ASN A 1 242 ? 16.340 10.516 28.372 1.00 29.69 242 ASN A O 1
ATOM 1888 N N . ALA A 1 243 ? 17.855 8.911 27.908 1.00 30.21 243 ALA A N 1
ATOM 1889 C CA . ALA A 1 243 ? 17.718 8.221 29.190 1.00 30.44 243 ALA A CA 1
ATOM 1890 C C . ALA A 1 243 ? 18.154 9.091 30.371 1.00 30.86 243 ALA A C 1
ATOM 1891 O O . ALA A 1 243 ? 17.490 9.128 31.399 1.00 30.30 243 ALA A O 1
ATOM 1893 N N . TRP A 1 244 ? 19.271 9.795 30.203 1.00 31.86 244 TRP A N 1
ATOM 1894 C CA . TRP A 1 244 ? 19.771 10.728 31.207 1.00 32.52 244 TRP A CA 1
ATOM 1895 C C . TRP A 1 244 ? 18.769 11.866 31.476 1.00 33.40 244 TRP A C 1
ATOM 1896 O O . TRP A 1 244 ? 18.581 12.289 32.612 1.00 33.15 244 TRP A O 1
ATOM 1907 N N . ARG A 1 245 ? 18.128 12.341 30.417 1.00 34.23 245 ARG A N 1
ATOM 1908 C CA . ARG A 1 245 ? 17.166 13.423 30.513 1.00 35.54 245 ARG A CA 1
ATOM 1909 C C . ARG A 1 245 ? 15.932 13.002 31.326 1.00 35.78 245 ARG A C 1
ATOM 1910 O O . ARG A 1 245 ? 15.412 13.783 32.133 1.00 36.11 245 ARG A O 1
ATOM 1918 N N . HIS A 1 246 ? 15.488 11.761 31.138 1.00 36.05 246 HIS A N 1
ATOM 1919 C CA . HIS A 1 246 ? 14.175 11.334 31.641 1.00 36.33 246 HIS A CA 1
ATOM 1920 C C . HIS A 1 246 ? 14.171 10.301 32.784 1.00 36.51 246 HIS A C 1
ATOM 1921 O O . HIS A 1 246 ? 13.101 9.934 33.279 1.00 36.63 246 HIS A O 1
ATOM 1928 N N . ARG A 1 247 ? 15.349 9.835 33.202 1.00 36.66 247 ARG A N 1
ATOM 1929 C CA . ARG A 1 247 ? 15.445 8.877 34.309 1.00 37.07 247 ARG A CA 1
ATOM 1930 C C . ARG A 1 247 ? 16.465 9.311 35.362 1.00 36.88 247 ARG A C 1
ATOM 1931 O O . ARG A 1 247 ? 17.653 9.481 35.068 1.00 36.34 247 ARG A O 1
ATOM 1939 N N . ASP A 1 248 ? 15.981 9.466 36.594 1.00 36.81 248 ASP A N 1
ATOM 1940 C CA . ASP A 1 248 ? 16.798 9.903 37.724 1.00 36.81 248 ASP A CA 1
ATOM 1941 C C . ASP A 1 248 ? 18.002 9.004 38.008 1.00 36.43 248 ASP A C 1
ATOM 1942 O O . ASP A 1 248 ? 19.091 9.503 38.298 1.00 36.61 248 ASP A O 1
ATOM 1947 N N . ILE A 1 249 ? 17.807 7.690 37.926 1.00 36.09 249 ILE A N 1
ATOM 1948 C CA . ILE A 1 249 ? 18.892 6.728 38.181 1.00 36.02 249 ILE A CA 1
ATOM 1949 C C . ILE A 1 249 ? 20.032 6.800 37.148 1.00 35.68 249 ILE A C 1
ATOM 1950 O O . ILE A 1 249 ? 21.150 6.364 37.422 1.00 35.44 249 ILE A O 1
ATOM 1955 N N . VAL A 1 250 ? 19.747 7.362 35.976 1.00 35.17 250 VAL A N 1
ATOM 1956 C CA . VAL A 1 250 ? 20.783 7.565 34.964 1.00 34.92 250 VAL A CA 1
ATOM 1957 C C . VAL A 1 250 ? 21.557 8.856 35.259 1.00 35.15 250 VAL A C 1
ATOM 1958 O O . VAL A 1 250 ? 22.739 8.974 34.918 1.00 35.15 250 VAL A O 1
ATOM 1962 N N . ARG A 1 251 ? 20.879 9.794 35.921 1.00 35.28 251 ARG A N 1
ATOM 1963 C CA . ARG A 1 251 ? 21.393 11.128 36.244 1.00 36.18 251 ARG A CA 1
ATOM 1964 C C . ARG A 1 251 ? 22.204 11.213 37.539 1.00 35.97 251 ARG A C 1
ATOM 1965 O O . ARG A 1 251 ? 23.028 12.118 37.698 1.00 36.36 251 ARG A O 1
ATOM 1973 N N . GLU A 1 252 ? 21.941 10.292 38.461 1.00 36.38 252 GLU A N 1
ATOM 1974 C CA . GLU A 1 252 ? 22.420 10.350 39.851 1.00 36.53 252 GLU A CA 1
ATOM 1975 C C . GLU A 1 252 ? 23.904 10.687 40.055 1.00 36.16 252 GLU A C 1
ATOM 1976 O O . GLU A 1 252 ? 24.246 11.435 40.973 1.00 36.05 252 GLU A O 1
ATOM 1982 N N . ASP A 1 253 ? 24.774 10.125 39.216 1.00 35.00 253 ASP A N 1
ATOM 1983 C CA . ASP A 1 253 ? 26.222 10.287 39.384 1.00 34.71 253 ASP A CA 1
ATOM 1984 C C . ASP A 1 253 ? 26.862 11.116 38.269 1.00 34.29 253 ASP A C 1
ATOM 1985 O O . ASP A 1 253 ? 28.078 11.310 38.250 1.00 34.66 253 ASP A O 1
ATOM 1990 N N . CYS A 1 254 ? 26.033 11.638 37.372 1.00 33.72 254 CYS A N 1
ATOM 1991 C CA . CYS A 1 254 ? 26.503 12.295 36.153 1.00 33.64 254 CYS A CA 1
ATOM 1992 C C . CYS A 1 254 ? 25.775 13.623 35.983 1.00 33.79 254 CYS A C 1
ATOM 1993 O O . CYS A 1 254 ? 24.617 13.645 35.559 1.00 33.98 254 CYS A O 1
ATOM 1996 N N . PRO A 1 255 ? 26.447 14.737 36.327 1.00 33.76 255 PRO A N 1
ATOM 1997 C CA . PRO A 1 255 ? 25.801 16.055 36.436 1.00 33.90 255 PRO A CA 1
ATOM 1998 C C . PRO A 1 255 ? 25.517 16.801 35.124 1.00 34.05 255 PRO A C 1
ATOM 1999 O O . PRO A 1 255 ? 24.687 17.719 35.111 1.00 33.69 255 PRO A O 1
ATOM 2003 N N . ARG A 1 256 ? 26.195 16.418 34.046 1.00 34.16 256 ARG A N 1
ATOM 2004 C CA . ARG A 1 256 ? 25.987 17.022 32.726 1.00 34.28 256 ARG A CA 1
ATOM 2005 C C . ARG A 1 256 ? 25.440 16.000 31.714 1.00 33.90 256 ARG A C 1
ATOM 2006 O O . ARG A 1 256 ? 25.622 14.796 31.896 1.00 33.16 256 ARG A O 1
ATOM 2014 N N . PRO A 1 257 ? 24.744 16.465 30.652 1.00 33.29 257 PRO A N 1
ATOM 2015 C CA . PRO A 1 257 ? 24.348 15.438 29.674 1.00 33.12 257 PRO A CA 1
ATOM 2016 C C . PRO A 1 257 ? 25.565 14.646 29.174 1.00 32.48 257 PRO A C 1
ATOM 2017 O O . PRO A 1 257 ? 26.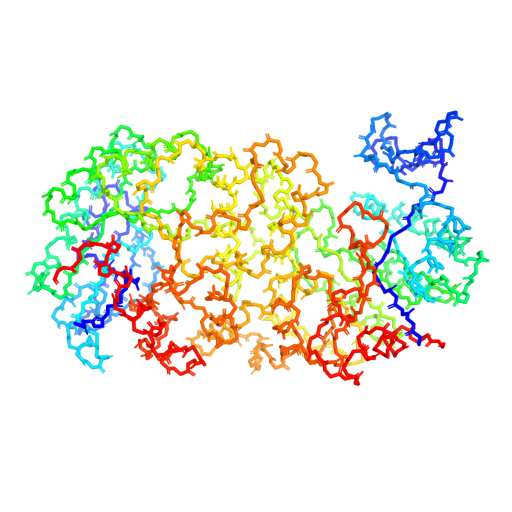616 15.236 28.929 1.00 32.52 257 PRO A O 1
ATOM 2021 N N . PRO A 1 258 ? 25.440 13.311 29.070 1.00 31.89 258 PRO A N 1
ATOM 2022 C CA . PRO A 1 258 ? 26.546 12.442 28.647 1.00 31.65 258 PRO A CA 1
ATOM 2023 C C . PRO A 1 258 ? 27.291 12.852 27.364 1.00 31.61 258 PRO A C 1
ATOM 2024 O O . PRO A 1 258 ? 28.516 12.709 27.306 1.00 32.01 258 PRO A O 1
ATOM 2028 N N . SER A 1 259 ? 26.579 13.358 26.360 1.00 31.26 259 SER A N 1
ATOM 2029 C CA . SER A 1 259 ? 27.216 13.790 25.105 1.00 31.30 259 SER A CA 1
ATOM 2030 C C . SER A 1 259 ? 28.242 14.917 25.297 1.00 31.62 259 SER A C 1
ATOM 2031 O O . SER A 1 259 ? 29.116 15.120 24.449 1.00 31.74 259 SER A O 1
ATOM 2034 N N . GLU A 1 260 ? 28.143 15.637 26.410 1.00 31.49 260 GLU A N 1
ATOM 2035 C CA . GLU A 1 260 ? 29.055 16.756 26.680 1.00 32.65 260 GLU A CA 1
ATOM 2036 C C . GLU A 1 260 ? 30.457 16.275 27.062 1.00 31.85 260 GLU A C 1
ATOM 2037 O O . GLU A 1 260 ? 31.428 17.028 26.966 1.00 31.69 260 GLU A O 1
ATOM 2043 N N . TYR A 1 261 ? 30.560 15.018 27.478 1.00 31.10 261 TYR A N 1
ATOM 2044 C CA . TYR A 1 261 ? 31.837 14.474 27.912 1.00 30.81 261 TYR A CA 1
ATOM 2045 C C . TYR A 1 261 ? 32.699 13.926 26.780 1.00 30.43 261 TYR A C 1
ATOM 2046 O O . TYR A 1 261 ? 33.778 13.397 27.034 1.00 29.83 261 TYR A O 1
ATOM 2055 N N . VAL A 1 262 ? 32.250 14.070 25.533 1.00 30.65 262 VAL A N 1
ATOM 2056 C CA . VAL A 1 262 ? 33.087 13.690 24.392 1.00 30.52 262 VAL A CA 1
ATOM 2057 C C . VAL A 1 262 ? 34.371 14.536 24.336 1.00 30.72 262 VAL A C 1
ATOM 2058 O O . VAL A 1 262 ? 35.346 14.125 23.730 1.00 30.97 262 VAL A O 1
ATOM 2062 N N . ASP A 1 263 ? 34.376 15.699 24.986 1.00 30.52 263 ASP A N 1
ATOM 2063 C CA . ASP A 1 263 ? 35.612 16.499 25.070 1.00 31.03 263 ASP A CA 1
ATOM 2064 C C . ASP A 1 263 ? 36.630 15.973 26.110 1.00 30.79 263 ASP A C 1
ATOM 2065 O O . ASP A 1 263 ? 37.654 16.614 26.372 1.00 30.95 263 ASP A O 1
ATOM 2070 N N . ARG A 1 264 ? 36.344 14.811 26.694 1.00 30.34 264 ARG A N 1
ATOM 2071 C CA . ARG A 1 264 ? 37.235 14.208 27.689 1.00 30.02 264 ARG A CA 1
ATOM 2072 C C . ARG A 1 264 ? 37.955 12.955 27.181 1.00 29.39 264 ARG A C 1
ATOM 2073 O O . ARG A 1 264 ? 38.788 12.381 27.890 1.00 29.09 264 ARG A O 1
ATOM 2081 N N . PHE A 1 265 ? 37.646 12.543 25.954 1.00 28.84 265 PHE A N 1
ATOM 2082 C CA . PHE A 1 265 ? 38.276 11.345 25.376 1.00 28.32 265 PHE A CA 1
ATOM 2083 C C . PHE A 1 265 ? 38.388 11.407 23.845 1.00 28.25 265 PHE A C 1
ATOM 2084 O O . PHE A 1 265 ? 37.870 12.332 23.197 1.00 28.14 265 P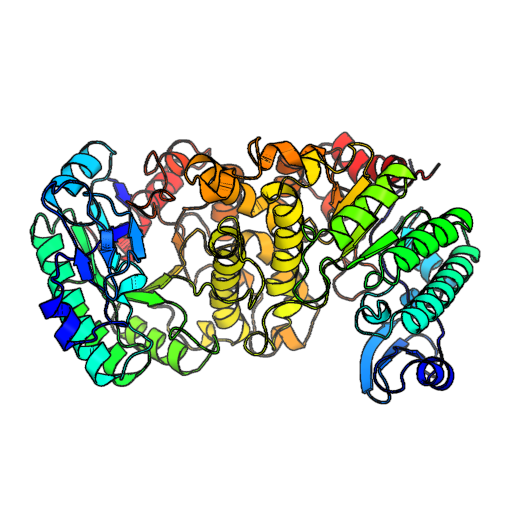HE A O 1
ATOM 2092 N N . PHE A 1 266 ? 39.107 10.431 23.304 1.00 28.03 266 PHE A N 1
ATOM 2093 C CA . PHE A 1 266 ? 39.355 10.285 21.879 1.00 27.74 266 PHE A CA 1
ATOM 2094 C C . PHE A 1 266 ? 38.879 8.896 21.438 1.00 27.56 266 PHE A C 1
ATOM 2095 O O . PHE A 1 266 ? 38.695 7.992 22.267 1.00 28.40 266 PHE A O 1
ATOM 2103 N N . VAL A 1 267 ? 38.679 8.742 20.129 1.00 28.05 267 VAL A N 1
ATOM 2104 C CA . VAL A 1 267 ? 38.485 7.437 19.503 1.00 27.72 267 VAL A CA 1
ATOM 2105 C C . VAL A 1 267 ? 39.446 7.304 18.317 1.00 28.24 267 VAL A C 1
ATOM 2106 O O . VAL A 1 267 ? 39.918 8.315 17.769 1.00 29.15 267 VAL A O 1
ATOM 2110 N N . ASP A 1 268 ? 39.727 6.067 17.919 1.00 28.42 268 ASP A N 1
ATOM 2111 C CA . ASP A 1 268 ? 40.353 5.841 16.627 1.00 29.07 268 ASP A CA 1
ATOM 2112 C C . ASP A 1 268 ? 39.274 5.764 15.549 1.00 29.52 268 ASP A C 1
ATOM 2113 O O . ASP A 1 268 ? 38.065 5.731 15.848 1.00 28.66 268 ASP A O 1
ATOM 2118 N N . SER A 1 269 ? 39.721 5.741 14.303 1.00 29.25 269 SER A N 1
ATOM 2119 C CA . SER A 1 269 ? 38.843 5.831 13.156 1.00 29.99 269 SER A CA 1
ATOM 2120 C C . SER A 1 269 ? 38.454 4.490 12.549 1.00 30.75 269 SER A C 1
ATOM 2121 O O . SER A 1 269 ? 37.873 4.462 11.450 1.00 31.05 269 SER A O 1
ATOM 2124 N N . ALA A 1 270 ? 38.795 3.388 13.217 1.00 31.51 270 ALA A N 1
ATOM 2125 C CA . ALA A 1 270 ? 38.598 2.077 12.621 1.00 33.17 270 ALA A CA 1
ATOM 2126 C C . ALA A 1 270 ? 37.122 1.652 12.639 1.00 34.07 270 ALA A C 1
ATOM 2127 O O . ALA A 1 270 ? 36.725 0.853 13.472 1.00 34.46 270 ALA A O 1
ATOM 2129 N N . VAL A 1 271 ? 36.326 2.208 11.721 1.00 35.28 271 VAL A N 1
ATOM 2130 C CA . VAL A 1 271 ? 34.867 1.937 11.656 1.00 36.16 271 VAL A CA 1
ATOM 2131 C C . VAL A 1 271 ? 34.325 1.382 10.320 1.00 37.55 271 VAL A C 1
ATOM 2132 O O . VAL A 1 271 ? 33.109 1.218 10.164 1.00 37.82 271 VAL A O 1
ATOM 2136 N N . PHE A 1 272 ? 35.220 1.137 9.363 1.00 38.63 272 PHE A N 1
ATOM 2137 C CA . PHE A 1 272 ? 34.925 0.409 8.097 1.00 39.30 272 PHE A CA 1
ATOM 2138 C C . PHE A 1 272 ? 33.926 0.963 7.069 1.00 38.83 272 PHE A C 1
ATOM 2139 O O . PHE A 1 272 ? 33.915 0.502 5.928 1.00 39.92 272 PHE A O 1
ATOM 2147 N N . ASN A 1 273 ? 33.126 1.948 7.449 1.00 38.04 273 ASN A N 1
ATOM 2148 C CA . ASN A 1 273 ? 32.083 2.472 6.584 1.00 37.02 273 ASN A CA 1
ATOM 2149 C C . ASN A 1 273 ? 32.121 3.998 6.596 1.00 36.31 273 ASN A C 1
ATOM 2150 O O . ASN A 1 273 ? 32.295 4.595 7.649 1.00 35.93 273 ASN A O 1
ATOM 2155 N N . PRO A 1 274 ? 31.994 4.635 5.414 1.00 35.35 274 PRO A N 1
ATOM 2156 C CA . PRO A 1 274 ? 32.016 6.096 5.284 1.00 34.73 274 PRO A CA 1
ATOM 2157 C C . PRO A 1 274 ? 30.957 6.830 6.114 1.00 33.81 274 PRO A C 1
ATOM 2158 O O . PRO A 1 274 ? 31.276 7.815 6.787 1.00 33.64 274 PRO A O 1
ATOM 2162 N N . GLY A 1 275 ? 29.713 6.356 6.060 1.00 32.77 275 GLY A N 1
ATOM 2163 C CA . GLY A 1 275 ? 28.631 6.909 6.878 1.00 31.72 275 GLY A CA 1
ATOM 2164 C C . GLY A 1 275 ? 28.913 6.776 8.370 1.00 31.14 275 GLY A C 1
ATOM 2165 O O . GLY A 1 275 ? 28.621 7.690 9.144 1.00 30.87 275 GLY A O 1
ATOM 2166 N N . ALA A 1 276 ? 29.482 5.639 8.764 1.00 30.42 276 ALA A N 1
ATOM 2167 C CA . ALA A 1 276 ? 29.827 5.396 10.172 1.00 30.50 276 ALA A CA 1
ATOM 2168 C C . ALA A 1 276 ? 30.929 6.343 10.631 1.00 30.66 276 ALA A C 1
ATOM 2169 O O . ALA A 1 276 ? 30.856 6.889 11.732 1.00 30.63 276 ALA A O 1
ATOM 2171 N N . LEU A 1 277 ? 31.936 6.550 9.777 1.00 31.51 277 LEU A N 1
ATOM 2172 C CA . LEU A 1 277 ? 33.015 7.495 10.092 1.00 31.92 277 LEU A CA 1
ATOM 2173 C C . LEU A 1 277 ? 32.518 8.937 10.141 1.00 31.95 277 LEU A C 1
ATOM 2174 O O . LEU A 1 277 ? 32.901 9.689 11.031 1.00 32.54 277 LEU A O 1
ATOM 2179 N N . GLU A 1 278 ? 31.677 9.326 9.185 1.00 31.88 278 GLU A N 1
ATOM 2180 C CA . GLU A 1 278 ? 31.108 10.669 9.192 1.00 31.90 278 GLU A CA 1
ATOM 2181 C C . GLU A 1 278 ? 30.329 10.937 10.483 1.00 31.23 278 GLU A C 1
ATOM 2182 O O . GLU A 1 278 ? 30.475 11.999 11.093 1.00 30.83 278 GLU A O 1
ATOM 2188 N N . LEU A 1 279 ? 29.511 9.968 10.892 1.00 30.97 279 LEU A N 1
ATOM 2189 C CA . LEU A 1 279 ? 28.744 10.072 12.132 1.00 31.21 279 LEU A CA 1
ATOM 2190 C C . LEU A 1 279 ? 29.677 10.174 13.338 1.00 30.19 279 LEU A C 1
ATOM 2191 O O . LEU A 1 279 ? 29.455 10.986 14.236 1.00 30.59 279 LEU A O 1
ATOM 2196 N N . LEU A 1 280 ? 30.720 9.356 13.342 1.00 30.10 280 LEU A N 1
ATOM 2197 C CA . LEU A 1 280 ? 31.706 9.383 14.415 1.00 29.80 280 LEU A CA 1
ATOM 2198 C C . LEU A 1 280 ? 32.352 10.769 14.562 1.00 29.34 280 LEU A C 1
ATOM 2199 O O . LEU A 1 280 ? 32.453 11.299 15.677 1.00 28.30 280 LEU A O 1
ATOM 2204 N N . VAL A 1 281 ? 32.767 11.367 13.441 1.00 29.82 281 VAL A N 1
ATOM 2205 C CA . VAL A 1 281 ? 33.407 12.683 13.480 1.00 29.82 281 VAL A CA 1
ATOM 2206 C C . VAL A 1 281 ? 32.446 13.787 13.930 1.00 30.28 281 VAL A C 1
ATOM 2207 O O . VAL A 1 281 ? 32.839 14.685 14.676 1.00 30.30 281 VAL A O 1
ATOM 2211 N N . SER A 1 282 ? 31.188 13.716 13.493 1.00 30.40 282 SER A N 1
ATOM 2212 C CA . SER A 1 282 ? 30.187 14.698 13.922 1.00 31.24 282 SER A CA 1
ATOM 2213 C C . SER A 1 282 ? 29.957 14.638 15.437 1.00 30.85 282 SER A C 1
ATOM 2214 O O . SER A 1 282 ? 29.743 15.670 16.074 1.00 31.48 282 SER A O 1
ATOM 2217 N N . VAL A 1 283 ? 30.051 13.437 16.010 1.00 30.47 283 VAL A N 1
ATOM 2218 C CA . VAL A 1 283 ? 29.861 13.243 17.447 1.00 29.99 283 VAL A CA 1
ATOM 2219 C C . VAL A 1 283 ? 31.102 13.676 18.244 1.00 30.06 283 VAL A C 1
ATOM 2220 O O . VAL A 1 283 ? 31.002 14.498 19.165 1.00 30.09 283 VAL A O 1
ATOM 2224 N N . MET A 1 284 ? 32.259 13.135 17.869 1.00 29.78 284 MET A N 1
ATOM 2225 C CA . MET A 1 284 ? 33.524 13.365 18.595 1.00 29.98 284 MET A CA 1
ATOM 2226 C C . MET A 1 284 ? 34.204 14.699 18.309 1.00 30.54 284 MET A C 1
ATOM 2227 O O . MET A 1 284 ? 34.897 15.261 19.173 1.00 30.82 284 MET A O 1
ATOM 2232 N N . GLY A 1 285 ? 33.996 15.216 17.102 1.00 29.91 285 GLY A N 1
ATOM 2233 C CA . GLY A 1 285 ? 34.745 16.373 16.628 1.00 30.34 285 GLY A CA 1
ATOM 2234 C C . GLY A 1 285 ? 35.991 15.921 15.892 1.00 30.25 285 GLY A C 1
ATOM 2235 O O . GLY A 1 285 ? 36.561 14.863 16.199 1.00 29.79 285 GLY A O 1
ATOM 2236 N N . GLU A 1 286 ? 36.421 16.728 14.924 1.00 30.34 286 GLU A N 1
ATOM 2237 C CA . GLU A 1 286 ? 37.588 16.395 14.101 1.00 30.36 286 GLU A CA 1
ATOM 2238 C C . GLU A 1 286 ? 38.899 16.306 14.901 1.00 30.66 286 GLU A C 1
ATOM 2239 O O . GLU A 1 286 ? 39.850 15.644 14.468 1.00 31.06 286 GLU A O 1
ATOM 2245 N N . ASP A 1 287 ? 38.932 16.954 16.068 1.00 30.12 287 ASP A N 1
ATOM 2246 C CA . ASP A 1 287 ? 40.122 16.999 16.912 1.00 30.05 287 ASP A CA 1
ATOM 2247 C C . ASP A 1 287 ? 40.266 15.746 17.763 1.00 30.19 287 ASP A C 1
ATOM 2248 O O . ASP A 1 287 ? 41.283 15.561 18.437 1.00 30.26 287 ASP A O 1
ATOM 2253 N N . ARG A 1 288 ? 39.260 14.881 17.711 1.00 29.69 288 ARG A N 1
ATOM 2254 C CA . ARG A 1 288 ? 39.197 13.753 18.655 1.00 30.31 288 ARG A CA 1
ATOM 2255 C C . ARG A 1 288 ? 39.099 12.362 18.046 1.00 30.02 288 ARG A C 1
ATOM 2256 O O . ARG A 1 288 ? 38.804 11.383 18.736 1.00 29.24 288 ARG A O 1
ATOM 2264 N N . VAL A 1 289 ? 39.402 12.270 16.759 1.00 29.48 289 VAL A N 1
ATOM 2265 C CA . VAL A 1 289 ? 39.388 10.990 16.061 1.00 29.34 289 VAL A CA 1
ATOM 2266 C C . VAL A 1 289 ? 40.776 10.814 15.478 1.00 29.17 289 VAL A C 1
ATOM 2267 O O . VAL A 1 289 ? 41.269 11.707 14.775 1.00 29.42 289 VAL A O 1
ATOM 2271 N N . MET A 1 290 ? 41.411 9.682 15.773 1.00 28.53 290 MET A N 1
ATOM 2272 C CA . MET A 1 290 ? 42.761 9.427 15.267 1.00 28.72 290 MET A CA 1
ATOM 2273 C C . MET A 1 290 ? 42.793 8.241 14.318 1.00 28.43 290 MET A C 1
ATOM 2274 O O . MET A 1 290 ? 42.150 7.215 14.570 1.00 28.63 290 MET A O 1
ATOM 2279 N N . LEU A 1 291 ? 43.542 8.363 13.225 1.00 28.16 291 LEU A N 1
ATOM 2280 C CA . LEU A 1 291 ? 43.709 7.223 12.333 1.00 28.40 291 LEU A CA 1
ATOM 2281 C C . LEU A 1 291 ? 44.374 6.072 13.068 1.00 29.06 291 LEU A C 1
ATOM 2282 O O . LEU A 1 291 ? 45.449 6.238 13.649 1.00 29.42 291 LEU A O 1
ATOM 2287 N N . GLY A 1 292 ? 43.723 4.916 13.010 1.00 29.74 292 GLY A N 1
ATOM 2288 C CA . GLY A 1 292 ? 44.223 3.657 13.547 1.00 30.69 292 GLY A CA 1
ATOM 2289 C C . GLY A 1 292 ? 43.691 2.563 12.652 1.00 30.53 292 GLY A C 1
ATOM 2290 O O . GLY A 1 292 ? 42.541 2.637 12.199 1.00 31.61 292 GLY A O 1
ATOM 2291 N N . SER A 1 293 ? 44.508 1.544 12.394 1.00 30.78 293 SER A N 1
ATOM 2292 C CA . SER A 1 293 ? 44.181 0.540 11.375 1.00 30.89 293 SER A CA 1
ATOM 2293 C C . SER A 1 293 ? 43.935 -0.864 11.885 1.00 30.45 293 SER A C 1
ATOM 2294 O O . SER A 1 293 ? 43.282 -1.652 11.201 1.00 30.93 293 SER A O 1
ATOM 2297 N N . ASP A 1 294 ? 44.460 -1.174 13.070 1.00 29.99 294 ASP A N 1
ATOM 2298 C CA . ASP A 1 294 ? 44.551 -2.553 13.613 1.00 30.14 294 ASP A CA 1
ATOM 2299 C C . ASP A 1 294 ? 45.547 -3.462 12.874 1.00 30.10 294 ASP A C 1
ATOM 2300 O O . ASP A 1 294 ? 45.486 -4.698 12.973 1.00 30.47 294 ASP A O 1
ATOM 2305 N N . TYR A 1 295 ? 46.460 -2.845 12.126 1.00 30.26 295 TYR A N 1
ATOM 2306 C CA . TYR A 1 295 ? 47.565 -3.543 11.479 1.00 30.06 295 TYR A CA 1
ATOM 2307 C C . TYR A 1 295 ? 48.319 -4.389 12.499 1.00 30.64 295 TYR A C 1
ATOM 2308 O O . TYR A 1 295 ? 48.543 -3.932 13.627 1.00 29.63 295 TYR A O 1
ATOM 2317 N N . PRO A 1 296 ? 48.728 -5.616 12.123 1.00 30.93 296 PRO A N 1
ATOM 2318 C CA . PRO A 1 296 ? 48.629 -6.305 10.829 1.00 31.45 296 PRO A CA 1
ATOM 2319 C C . PRO A 1 296 ? 47.536 -7.380 10.742 1.00 32.35 296 PRO A C 1
ATOM 2320 O O . PRO A 1 296 ? 47.635 -8.304 9.929 1.00 32.29 296 PRO A O 1
ATOM 2324 N N . PHE A 1 297 ? 46.490 -7.255 11.546 1.00 32.93 297 PHE A N 1
ATOM 2325 C CA . PHE A 1 297 ? 45.493 -8.314 11.628 1.00 34.59 297 PHE A CA 1
ATOM 2326 C C . PHE A 1 297 ? 44.549 -8.305 10.421 1.00 36.49 297 PHE A C 1
ATOM 2327 O O . PHE A 1 297 ? 44.295 -7.243 9.848 1.00 36.67 297 PHE A O 1
ATOM 2335 N N . PRO A 1 298 ? 44.065 -9.496 10.012 1.00 38.08 298 PRO A N 1
ATOM 2336 C CA . PRO A 1 298 ? 43.392 -9.684 8.717 1.00 39.90 298 PRO A CA 1
ATOM 2337 C C . PRO A 1 298 ? 42.343 -8.618 8.394 1.00 41.33 298 PRO A C 1
ATOM 2338 O O . PRO A 1 298 ? 42.193 -8.233 7.232 1.00 41.21 298 PRO A O 1
ATOM 2342 N N . LEU A 1 299 ? 41.643 -8.141 9.423 1.00 42.94 299 LEU A N 1
ATOM 2343 C CA . LEU A 1 299 ? 40.564 -7.169 9.250 1.00 44.47 299 LEU A CA 1
ATOM 2344 C C . LEU A 1 299 ? 40.912 -5.797 9.821 1.00 45.14 299 LEU A C 1
ATOM 2345 O O . LEU A 1 299 ? 40.101 -5.173 10.512 1.00 46.02 299 LEU A O 1
ATOM 2350 N N . GLY A 1 300 ? 42.125 -5.336 9.528 1.00 45.48 300 GLY A N 1
ATOM 2351 C CA . GLY A 1 300 ? 42.555 -4.004 9.932 1.00 46.10 300 GLY A CA 1
ATOM 2352 C C . GLY A 1 300 ? 42.730 -3.027 8.775 1.00 46.42 300 GLY A C 1
ATOM 2353 O O . GLY A 1 300 ? 43.768 -2.368 8.680 1.00 47.00 300 GLY A O 1
ATOM 2354 N N . GLU A 1 301 ? 41.714 -2.920 7.915 1.00 46.68 301 GLU A N 1
ATOM 2355 C CA . GLU A 1 301 ? 41.755 -2.079 6.699 1.00 46.44 301 GLU A CA 1
ATOM 2356 C C . GLU A 1 301 ? 43.070 -2.202 5.898 1.00 46.29 301 GLU A C 1
ATOM 2357 O O . GLU A 1 301 ? 44.141 -1.766 6.348 1.00 46.44 301 GLU A O 1
ATOM 2363 N N . GLN A 1 302 ? 42.977 -2.797 4.711 1.00 45.55 302 GLN A N 1
ATOM 2364 C CA . GLN A 1 302 ? 44.173 -3.072 3.897 1.00 45.14 302 GLN A CA 1
ATOM 2365 C C . GLN A 1 302 ? 44.791 -1.845 3.223 1.00 43.91 302 GLN A C 1
ATOM 2366 O O . GLN A 1 302 ? 45.969 -1.874 2.849 1.00 44.69 302 GLN A O 1
ATOM 2372 N N . LYS A 1 303 ? 44.009 -0.780 3.055 1.00 42.23 303 LYS A N 1
ATOM 2373 C CA . LYS A 1 303 ? 44.559 0.504 2.609 1.00 40.39 303 LYS A CA 1
ATOM 2374 C C . LYS A 1 303 ? 44.549 1.489 3.782 1.00 38.84 303 LYS A C 1
ATOM 2375 O O . LYS A 1 303 ? 43.554 2.188 3.998 1.00 38.53 303 LYS A O 1
ATOM 2381 N N . ILE A 1 304 ? 45.650 1.541 4.537 1.00 37.06 304 ILE A N 1
ATOM 2382 C CA . ILE A 1 304 ? 45.706 2.350 5.773 1.00 35.48 304 ILE A CA 1
ATOM 2383 C C . ILE A 1 304 ? 45.469 3.832 5.471 1.00 34.71 304 ILE A C 1
ATOM 2384 O O . ILE A 1 304 ? 46.177 4.437 4.651 1.00 33.84 304 ILE A O 1
ATOM 2389 N N . GLY A 1 305 ? 44.447 4.393 6.116 1.00 33.83 305 GLY A N 1
ATOM 2390 C CA . GLY A 1 305 ? 44.023 5.772 5.870 1.00 33.70 305 GLY A CA 1
ATOM 2391 C C . GLY A 1 305 ? 43.046 5.934 4.714 1.00 33.59 305 GLY A C 1
ATOM 2392 O O . GLY A 1 305 ? 42.544 7.036 4.470 1.00 33.55 305 GLY A O 1
ATOM 2393 N N . GLY A 1 306 ? 42.770 4.835 4.012 1.00 33.67 306 GLY A N 1
ATOM 2394 C CA . GLY A 1 306 ? 41.929 4.846 2.803 1.00 33.56 306 GLY A CA 1
ATOM 2395 C C . GLY A 1 306 ? 40.488 5.280 3.020 1.00 33.79 306 GLY A C 1
ATOM 2396 O O . GLY A 1 306 ? 39.942 6.046 2.228 1.00 33.64 306 GLY A O 1
ATOM 2397 N N . LEU A 1 307 ? 39.877 4.787 4.101 1.00 33.87 307 LEU A N 1
ATOM 2398 C CA . LEU A 1 307 ? 38.521 5.189 4.476 1.00 34.16 307 LEU A CA 1
ATOM 2399 C C . LEU A 1 307 ? 38.453 6.682 4.792 1.00 34.21 307 LEU A C 1
ATOM 2400 O O . LEU A 1 307 ? 37.531 7.370 4.351 1.00 33.91 307 LEU A O 1
ATOM 2405 N N . VAL A 1 308 ? 39.426 7.171 5.565 1.00 34.29 308 VAL A N 1
ATOM 2406 C CA . VAL A 1 308 ? 39.497 8.592 5.912 1.00 35.02 308 VAL A CA 1
ATOM 2407 C C . VAL A 1 308 ? 39.659 9.455 4.661 1.00 36.05 308 VAL A C 1
ATOM 2408 O O . VAL A 1 308 ? 38.926 10.430 4.468 1.00 35.92 308 VAL A O 1
ATOM 2412 N N . LEU A 1 309 ? 40.612 9.083 3.813 1.00 36.78 309 LEU A N 1
ATOM 2413 C CA . LEU A 1 309 ? 40.881 9.838 2.594 1.00 37.67 309 LEU A CA 1
ATOM 2414 C C . LEU A 1 309 ? 39.723 9.809 1.589 1.00 38.60 309 LEU A C 1
ATOM 2415 O O . LEU A 1 309 ? 39.544 10.755 0.823 1.00 38.22 309 LEU A O 1
ATOM 2420 N N . SER A 1 310 ? 38.923 8.745 1.611 1.00 39.66 310 SER A N 1
ATOM 2421 C CA . SER A 1 310 ? 37.795 8.637 0.674 1.00 40.67 310 SER A CA 1
ATOM 2422 C C . SER A 1 310 ? 36.452 9.113 1.259 1.00 41.29 310 SER A C 1
ATOM 2423 O O . SER A 1 310 ? 35.402 8.986 0.618 1.00 41.37 310 SER A O 1
ATOM 2426 N N . SER A 1 311 ? 36.501 9.673 2.468 1.00 42.05 311 SER A N 1
ATOM 2427 C CA . SER A 1 311 ? 35.317 10.191 3.155 1.00 42.60 311 SER A CA 1
ATOM 2428 C C . SER A 1 311 ? 34.962 11.590 2.660 1.00 43.03 311 SER A C 1
ATOM 2429 O O . SER A 1 311 ? 35.733 12.201 1.920 1.00 43.39 311 SER A O 1
ATOM 2432 N N . ASN A 1 312 ? 33.796 12.090 3.070 1.00 43.30 312 ASN A N 1
ATOM 2433 C CA . ASN A 1 312 ? 33.361 13.441 2.698 1.00 43.49 312 ASN A CA 1
ATOM 2434 C C . ASN A 1 312 ? 33.921 14.553 3.587 1.00 43.27 312 ASN A C 1
ATOM 2435 O O . ASN A 1 312 ? 33.725 15.740 3.295 1.00 43.43 312 ASN A O 1
ATOM 2440 N N . LEU A 1 313 ? 34.626 14.167 4.651 1.00 42.88 313 LEU A N 1
ATOM 2441 C CA . LEU A 1 313 ? 35.155 15.113 5.637 1.00 42.52 313 LEU A CA 1
ATOM 2442 C C . LEU A 1 313 ? 36.037 16.184 5.004 1.00 42.47 313 LEU A C 1
ATOM 2443 O O . LEU A 1 313 ? 36.652 15.955 3.956 1.00 42.51 313 LEU A O 1
ATOM 2448 N N . GLY A 1 314 ? 36.093 17.352 5.642 1.00 42.36 314 GLY A N 1
ATOM 2449 C CA . GLY A 1 314 ? 36.931 18.456 5.169 1.00 41.99 314 GLY A CA 1
ATOM 2450 C C . GLY A 1 314 ? 38.402 18.080 5.152 1.00 42.03 314 GLY A C 1
ATOM 2451 O O . GLY A 1 314 ? 38.801 17.086 5.769 1.00 41.95 314 GLY A O 1
ATOM 2452 N N . GLU A 1 315 ? 39.209 18.876 4.456 1.00 41.61 315 GLU A N 1
ATOM 2453 C CA . GLU A 1 315 ? 40.627 18.562 4.267 1.00 41.57 315 GLU A CA 1
ATOM 2454 C C . GLU A 1 315 ? 41.451 18.718 5.551 1.00 41.27 315 GLU A C 1
ATOM 2455 O O . GLU A 1 315 ? 42.398 17.959 5.788 1.00 41.17 315 GLU A O 1
ATOM 2461 N N . SER A 1 316 ? 41.076 19.696 6.373 1.00 40.91 316 SER A N 1
ATOM 2462 C CA . SER A 1 316 ? 41.721 19.921 7.669 1.00 40.63 316 SER A CA 1
ATOM 2463 C C . SER A 1 316 ? 41.338 18.844 8.684 1.00 39.83 316 SER A C 1
ATOM 2464 O O . SER A 1 316 ? 42.158 18.461 9.525 1.00 39.81 316 SER A O 1
ATOM 2467 N N . ALA A 1 317 ? 40.102 18.349 8.598 1.00 38.75 317 ALA A N 1
ATOM 2468 C CA . ALA A 1 317 ? 39.659 17.219 9.419 1.00 37.80 317 ALA A CA 1
ATOM 2469 C C . ALA A 1 317 ? 40.458 15.971 9.057 1.00 36.82 317 ALA A C 1
ATOM 2470 O O . ALA A 1 317 ? 40.998 15.292 9.936 1.00 36.70 317 ALA A O 1
ATOM 2472 N N . LYS A 1 318 ? 40.555 15.692 7.757 1.00 35.68 318 LYS A N 1
ATOM 2473 C CA . LYS A 1 318 ? 41.359 14.576 7.263 1.00 34.34 318 LYS A CA 1
ATOM 2474 C C . LYS A 1 318 ? 42.808 14.703 7.721 1.00 33.70 318 LYS A C 1
ATOM 2475 O O . LYS A 1 318 ? 43.404 13.714 8.134 1.00 33.20 318 LYS A O 1
ATOM 2481 N N . ASP A 1 319 ? 43.360 15.919 7.681 1.00 32.40 319 ASP A N 1
ATOM 2482 C CA . ASP A 1 319 ? 44.733 16.153 8.147 1.00 32.03 319 ASP A CA 1
ATOM 2483 C C . ASP A 1 319 ? 44.919 15.856 9.637 1.00 31.47 319 ASP A C 1
ATOM 2484 O O . ASP A 1 319 ? 45.890 15.190 10.018 1.00 31.97 319 ASP A O 1
ATOM 2489 N N . LYS A 1 320 ? 43.994 16.343 10.467 1.00 30.41 320 LYS A N 1
ATOM 2490 C CA . LYS A 1 320 ? 44.018 16.052 11.910 1.00 30.10 320 LYS A CA 1
ATOM 2491 C C . LYS A 1 320 ? 43.939 14.561 12.193 1.00 29.36 320 LYS A C 1
ATOM 2492 O O . LYS A 1 320 ? 44.715 14.023 13.000 1.00 28.65 320 LYS A O 1
ATOM 2498 N N . ILE A 1 321 ? 43.005 13.898 11.516 1.00 28.91 321 ILE A N 1
ATOM 2499 C CA . ILE A 1 321 ? 42.745 12.471 11.738 1.00 28.00 321 ILE A CA 1
ATOM 2500 C C . ILE A 1 321 ? 43.943 11.615 11.315 1.00 28.21 321 ILE A C 1
ATOM 2501 O O . ILE A 1 321 ? 44.307 10.644 11.981 1.00 27.59 321 ILE A O 1
ATOM 2506 N N . ILE A 1 322 ? 44.597 12.021 10.236 1.00 28.58 322 ILE A N 1
ATOM 2507 C CA . ILE A 1 322 ? 45.689 11.254 9.682 1.00 29.16 322 ILE A CA 1
ATOM 2508 C C . ILE A 1 322 ? 47.023 11.565 10.372 1.00 29.42 322 ILE A C 1
ATOM 2509 O O . ILE A 1 322 ? 47.950 10.755 10.328 1.00 29.71 322 ILE A O 1
ATOM 2514 N N . SER A 1 323 ? 47.111 12.723 11.028 1.00 29.81 323 SER A N 1
ATOM 2515 C CA . SER A 1 323 ? 48.407 13.243 11.483 1.00 29.48 323 SER A CA 1
ATOM 2516 C C . SER A 1 323 ? 48.363 14.068 12.775 1.00 28.99 323 SER A C 1
ATOM 2517 O O . SER A 1 323 ? 48.904 13.654 13.806 1.00 29.60 323 SER A O 1
ATOM 2520 N N . GLY A 1 324 ? 47.713 15.229 12.704 1.00 28.86 324 GLY A N 1
ATOM 2521 C CA . GLY A 1 324 ? 47.740 16.240 13.762 1.00 28.40 324 GLY A CA 1
ATOM 2522 C C . GLY A 1 324 ? 47.334 15.768 15.145 1.00 28.36 324 GLY A C 1
ATOM 2523 O O . GLY A 1 324 ? 48.018 16.068 16.123 1.00 27.42 324 GLY A O 1
ATOM 2524 N N . ASN A 1 325 ? 46.231 15.020 15.221 1.00 28.54 325 ASN A N 1
ATOM 2525 C CA . ASN A 1 325 ? 45.648 14.613 16.499 1.00 28.69 325 ASN A CA 1
ATOM 2526 C C . ASN A 1 325 ? 46.539 13.667 17.290 1.00 28.55 325 ASN A C 1
ATOM 2527 O O . ASN A 1 325 ? 46.764 13.881 18.480 1.00 28.07 325 ASN A O 1
ATOM 2532 N N . ALA A 1 326 ? 47.068 12.657 16.604 1.00 28.58 326 ALA A N 1
ATOM 2533 C CA . ALA A 1 326 ? 47.971 11.674 17.196 1.00 29.35 326 ALA A CA 1
ATOM 2534 C C . ALA A 1 326 ? 49.348 12.239 17.558 1.00 29.22 326 ALA A C 1
ATOM 2535 O O . ALA A 1 326 ? 49.955 11.771 18.531 1.00 30.06 326 ALA A O 1
ATOM 2537 N N . SER A 1 327 ? 49.839 13.195 16.757 1.00 29.86 327 SER A N 1
ATOM 2538 C CA . SER A 1 327 ? 51.058 13.963 17.057 1.00 29.83 327 SER A CA 1
ATOM 2539 C C . SER A 1 327 ? 50.975 14.592 18.435 1.00 29.20 327 SER A C 1
ATOM 2540 O O . SER A 1 327 ? 51.905 14.465 19.232 1.00 28.55 327 SER A O 1
ATOM 2543 N N . LYS A 1 328 ? 49.851 15.257 18.692 1.00 29.00 328 LYS A N 1
ATOM 2544 C CA . LYS A 1 328 ? 49.571 15.931 19.956 1.00 29.78 328 LYS A CA 1
ATOM 2545 C C . LYS A 1 328 ? 49.291 14.934 21.084 1.00 28.85 328 LYS A C 1
ATOM 2546 O O . LYS A 1 328 ? 49.783 15.119 22.191 1.00 28.87 328 LYS A O 1
ATOM 2552 N N . PHE A 1 329 ? 48.499 13.904 20.790 1.00 28.31 329 PHE A N 1
ATOM 2553 C CA . PHE A 1 329 ? 48.064 12.909 21.788 1.00 27.86 329 PHE A CA 1
ATOM 2554 C C . PHE A 1 329 ? 49.248 12.146 22.368 1.00 28.35 329 PHE A C 1
ATOM 2555 O O . PHE A 1 329 ? 49.342 11.983 23.587 1.00 27.52 329 PHE A O 1
ATOM 2563 N N . PHE A 1 330 ? 50.149 11.696 21.499 1.00 28.58 330 PHE A N 1
ATOM 2564 C CA . PHE A 1 330 ? 51.274 10.840 21.926 1.00 29.71 330 PHE A CA 1
ATOM 2565 C C . PHE A 1 330 ? 52.593 11.589 22.082 1.00 31.10 330 PHE A C 1
ATOM 2566 O O . PHE A 1 330 ? 53.607 10.987 22.457 1.00 31.02 330 PHE A O 1
ATOM 2574 N N . ASN A 1 331 ? 52.573 12.888 21.786 1.00 31.91 331 ASN A N 1
ATOM 2575 C CA . ASN A 1 331 ? 53.773 13.733 21.834 1.00 33.90 331 ASN A CA 1
ATOM 2576 C C . ASN A 1 331 ? 54.829 13.222 20.852 1.00 34.43 331 ASN A C 1
ATOM 2577 O O . ASN A 1 331 ? 55.978 12.962 21.231 1.00 34.96 331 ASN A O 1
ATOM 2582 N N . ILE A 1 332 ? 54.411 13.046 19.597 1.00 35.42 332 ILE A N 1
ATOM 2583 C CA . ILE A 1 332 ? 55.315 12.642 18.521 1.00 36.68 332 ILE A CA 1
ATOM 2584 C C . ILE A 1 332 ? 55.771 13.930 17.819 1.00 38.32 332 ILE A C 1
ATOM 2585 O O . ILE A 1 332 ? 54.962 14.637 17.209 1.00 38.66 332 ILE A O 1
ATOM 2590 N N . ASN A 1 333 ? 57.059 14.240 17.945 1.00 39.79 333 ASN A N 1
ATOM 2591 C CA . ASN A 1 333 ? 57.634 15.468 17.384 1.00 41.53 333 ASN A CA 1
ATOM 2592 C C . ASN A 1 333 ? 58.254 15.235 16.006 1.00 42.03 333 ASN A C 1
ATOM 2593 O O . ASN A 1 333 ? 57.932 14.254 15.325 1.00 42.88 333 ASN A O 1
ATOM 2598 N N . PRO B 1 4 ? -1.689 10.501 6.948 1.00 47.69 4 PRO B N 1
ATOM 2599 C CA . PRO B 1 4 ? -1.907 9.645 8.111 1.00 47.53 4 PRO B CA 1
ATOM 2600 C C . PRO B 1 4 ? -0.641 9.460 8.954 1.00 47.50 4 PRO B C 1
ATOM 2601 O O . PRO B 1 4 ? 0.471 9.736 8.485 1.00 47.79 4 PRO B O 1
ATOM 2605 N N . ARG B 1 5 ? -0.817 9.001 10.193 1.00 47.08 5 ARG B N 1
ATOM 2606 C CA . ARG B 1 5 ? 0.307 8.767 11.097 1.00 46.52 5 ARG B CA 1
ATOM 2607 C C . ARG B 1 5 ? 0.104 7.492 11.907 1.00 45.76 5 ARG B C 1
ATOM 2608 O O . ARG B 1 5 ? -0.825 7.401 12.714 1.00 45.78 5 ARG B O 1
ATOM 2616 N N . ILE B 1 6 ? 0.978 6.513 11.681 1.00 44.65 6 ILE B N 1
ATOM 2617 C CA . ILE B 1 6 ? 0.935 5.247 12.410 1.00 43.53 6 ILE B CA 1
ATOM 2618 C C . ILE B 1 6 ? 2.181 5.086 13.271 1.00 42.98 6 ILE B C 1
ATOM 2619 O O . ILE B 1 6 ? 3.308 5.175 12.776 1.00 43.27 6 ILE B O 1
ATOM 2624 N N . ASP B 1 7 ? 1.960 4.846 14.559 1.00 42.05 7 ASP B N 1
ATOM 2625 C CA . ASP B 1 7 ? 3.033 4.542 15.497 1.00 41.14 7 ASP B CA 1
ATOM 2626 C C . ASP B 1 7 ? 2.953 3.049 15.808 1.00 40.47 7 ASP B C 1
ATOM 2627 O O . ASP B 1 7 ? 2.024 2.606 16.490 1.00 40.05 7 ASP B O 1
ATOM 2632 N N . MET B 1 8 ? 3.915 2.273 15.304 1.00 39.27 8 MET B N 1
ATOM 2633 C CA . MET B 1 8 ? 3.822 0.809 15.404 1.00 38.70 8 MET B CA 1
ATOM 2634 C C . MET B 1 8 ? 4.612 0.173 16.549 1.00 38.35 8 MET B C 1
ATOM 2635 O O . MET B 1 8 ? 4.746 -1.055 16.614 1.00 37.59 8 MET B O 1
ATOM 2640 N N . HIS B 1 9 ? 5.133 1.005 17.447 1.00 37.91 9 HIS B N 1
ATOM 2641 C CA . HIS B 1 9 ? 5.845 0.506 18.618 1.00 38.63 9 HIS B CA 1
ATOM 2642 C C . HIS B 1 9 ? 5.336 1.187 19.877 1.00 38.77 9 HIS B C 1
ATOM 2643 O O . HIS B 1 9 ? 5.702 2.325 20.184 1.00 38.71 9 HIS B O 1
ATOM 2650 N N . SER B 1 10 ? 4.479 0.470 20.598 1.00 39.12 10 SER B N 1
ATOM 2651 C CA . SER B 1 10 ? 3.881 0.980 21.827 1.00 39.44 10 SER B CA 1
ATOM 2652 C C . SER B 1 10 ? 3.425 -0.196 22.679 1.00 40.08 10 SER B C 1
ATOM 2653 O O . SER B 1 10 ? 3.302 -1.319 22.185 1.00 39.90 10 SER B O 1
ATOM 2656 N N . HIS B 1 11 ? 3.179 0.071 23.954 1.00 40.42 11 HIS B N 1
ATOM 2657 C CA . HIS B 1 11 ? 2.886 -0.986 24.911 1.00 41.42 11 HIS B CA 1
ATOM 2658 C C . HIS B 1 11 ? 1.648 -0.685 25.732 1.00 42.13 11 HIS B C 1
ATOM 2659 O O . HIS B 1 11 ? 1.307 0.472 25.953 1.00 42.48 11 HIS B O 1
ATOM 2666 N N . PHE B 1 12 ? 0.963 -1.740 26.154 1.00 43.09 12 PHE B N 1
ATOM 2667 C CA . PHE B 1 12 ? -0.183 -1.611 27.042 1.00 43.80 12 PHE B CA 1
ATOM 2668 C C . PHE B 1 12 ? 0.037 -2.519 28.239 1.00 44.73 12 PHE B C 1
ATOM 2669 O O . PHE B 1 12 ? 0.904 -3.390 28.216 1.00 43.96 12 PHE B O 1
ATOM 2677 N N . PHE B 1 13 ? -0.739 -2.299 29.294 1.00 46.31 13 PHE B N 1
ATOM 2678 C CA . PHE B 1 13 ? -0.829 -3.268 30.375 1.00 48.36 13 PHE B CA 1
ATOM 2679 C C . PHE B 1 13 ? -2.295 -3.395 30.793 1.00 50.04 13 PHE B C 1
ATOM 2680 O O . PHE B 1 13 ? -2.985 -2.386 30.935 1.00 49.94 13 PHE B O 1
ATOM 2688 N N . PRO B 1 14 ? -2.779 -4.639 30.949 1.00 52.03 14 PRO B N 1
ATOM 2689 C CA . PRO B 1 14 ? -4.175 -4.906 31.310 1.00 54.04 14 PRO B CA 1
ATOM 2690 C C . PRO B 1 14 ? -4.490 -4.606 32.772 1.00 56.27 14 PRO B C 1
ATOM 2691 O O . PRO B 1 14 ? -3.579 -4.524 33.597 1.00 56.29 14 PRO B O 1
ATOM 2695 N N . ARG B 1 15 ? -5.776 -4.457 33.079 1.00 59.17 15 ARG B N 1
ATOM 2696 C CA . ARG B 1 15 ? -6.219 -4.220 34.448 1.00 61.78 15 ARG B CA 1
ATOM 2697 C C . ARG B 1 15 ? -6.529 -5.558 35.127 1.00 63.82 15 ARG B C 1
ATOM 2698 O O . ARG B 1 15 ? -7.671 -6.026 35.112 1.00 63.95 15 ARG B O 1
ATOM 2706 N N . ILE B 1 16 ? -5.498 -6.171 35.708 1.00 66.38 16 ILE B N 1
ATOM 2707 C CA . ILE B 1 16 ? -5.618 -7.472 36.378 1.00 68.90 16 ILE B CA 1
ATOM 2708 C C . ILE B 1 16 ? -6.090 -7.293 37.834 1.00 70.41 16 ILE B C 1
ATOM 2709 O O . ILE B 1 16 ? -6.715 -6.286 38.179 1.00 70.66 16 ILE B O 1
ATOM 2714 N N . SER B 1 17 ? -5.813 -8.295 38.666 1.00 72.27 17 SER B N 1
ATOM 2715 C CA . SER B 1 17 ? -5.915 -8.190 40.118 1.00 74.12 17 SER B CA 1
ATOM 2716 C C . SER B 1 17 ? -4.901 -9.162 40.726 1.00 75.58 17 SER B C 1
ATOM 2717 O O . SER B 1 17 ? -4.400 -10.053 40.028 1.00 75.64 17 SER B O 1
ATOM 2720 N N . GLU B 1 18 ? -4.598 -8.990 42.013 1.00 77.44 18 GLU B N 1
ATOM 2721 C CA . GLU B 1 18 ? -3.647 -9.864 42.701 1.00 79.30 18 GLU B CA 1
ATOM 2722 C C . GLU B 1 18 ? -4.093 -11.322 42.650 1.00 80.68 18 GLU B C 1
ATOM 2723 O O . GLU B 1 18 ? -3.304 -12.194 42.288 1.00 80.77 18 GLU B O 1
ATOM 2729 N N . GLN B 1 19 ? -5.356 -11.569 43.001 1.00 82.44 19 GLN B N 1
ATOM 2730 C CA . GLN B 1 19 ? -5.918 -12.923 43.014 1.00 84.18 19 GLN B CA 1
ATOM 2731 C C . GLN B 1 19 ? -6.046 -13.546 41.620 1.00 85.32 19 GLN B C 1
ATOM 2732 O O . GLN B 1 19 ? -5.858 -14.755 41.462 1.00 85.45 19 GLN B O 1
ATOM 2738 N N . GLU B 1 20 ? -6.357 -12.721 40.619 1.00 86.85 20 GLU B N 1
ATOM 2739 C CA . GLU B 1 20 ? -6.433 -13.176 39.229 1.00 88.28 20 GLU B CA 1
ATOM 2740 C C . GLU B 1 20 ? -5.084 -13.719 38.761 1.00 89.22 20 GLU B C 1
ATOM 2741 O O . GLU B 1 20 ? -5.011 -14.810 38.189 1.00 89.46 20 GLU B O 1
ATOM 2747 N N . ALA B 1 21 ? -4.023 -12.956 39.021 1.00 90.32 21 ALA B N 1
ATOM 2748 C CA . ALA B 1 21 ? -2.661 -13.366 38.686 1.00 91.33 21 ALA B CA 1
ATOM 2749 C C . ALA B 1 21 ? -2.112 -14.418 39.649 1.00 92.09 21 ALA B C 1
ATOM 2750 O O . ALA B 1 21 ? -1.249 -15.212 39.270 1.00 92.20 21 ALA B O 1
ATOM 2752 N N . ALA B 1 22 ? -2.615 -14.421 40.886 1.00 92.98 22 ALA B N 1
ATOM 2753 C CA . ALA B 1 22 ? -2.169 -15.363 41.921 1.00 93.82 22 ALA B CA 1
ATOM 2754 C C . ALA B 1 22 ? -2.491 -16.812 41.573 1.00 94.41 22 ALA B C 1
ATOM 2755 O O . ALA B 1 22 ? -1.775 -17.726 41.985 1.00 94.52 22 ALA B O 1
ATOM 2757 N N . LYS B 1 23 ? -3.565 -17.013 40.813 1.00 95.16 23 LYS B N 1
ATOM 2758 C CA . LYS B 1 23 ? -3.939 -18.347 40.346 1.00 95.93 23 LYS B CA 1
ATOM 2759 C C . LYS B 1 23 ? -3.098 -18.799 39.147 1.00 96.40 23 LYS B C 1
ATOM 2760 O O . LYS B 1 23 ? -3.262 -19.913 38.645 1.00 96.52 23 LYS B O 1
ATOM 2766 N N . PHE B 1 24 ? -2.204 -17.918 38.697 1.00 97.06 24 PHE B N 1
ATOM 2767 C CA . PHE B 1 24 ? -1.153 -18.270 37.749 1.00 97.55 24 PHE B CA 1
ATOM 2768 C C . PHE B 1 24 ? 0.163 -18.429 38.504 1.00 97.50 24 PHE B C 1
ATOM 2769 O O . PHE B 1 24 ? 0.819 -19.468 38.402 1.00 97.46 24 PHE B O 1
ATOM 2777 N N . ASP B 1 25 ? 0.539 -17.387 39.250 1.00 97.44 25 ASP B N 1
ATOM 2778 C CA . ASP B 1 25 ? 1.673 -17.426 40.182 1.00 97.41 25 ASP B CA 1
ATOM 2779 C C . ASP B 1 25 ? 1.652 -16.230 41.136 1.00 97.32 25 ASP B C 1
ATOM 2780 O O . ASP B 1 25 ? 1.285 -15.119 40.749 1.00 97.33 25 ASP B O 1
ATOM 2785 N N . ALA B 1 26 ? 2.053 -16.469 42.382 1.00 97.18 26 ALA B N 1
ATOM 2786 C CA . ALA B 1 26 ? 2.096 -15.421 43.400 1.00 97.01 26 ALA B CA 1
ATOM 2787 C C . ALA B 1 26 ? 3.293 -14.488 43.217 1.00 96.85 26 ALA B C 1
ATOM 2788 O O . ALA B 1 26 ? 3.162 -13.272 43.370 1.00 96.87 26 ALA B O 1
ATOM 2790 N N . ASN B 1 27 ? 4.450 -15.061 42.886 1.00 96.59 27 ASN B N 1
ATOM 2791 C CA . ASN B 1 27 ? 5.688 -14.291 42.726 1.00 96.31 27 ASN B CA 1
ATOM 2792 C C . ASN B 1 27 ? 6.441 -14.552 41.411 1.00 96.07 27 ASN B C 1
ATOM 2793 O O . ASN B 1 27 ? 7.670 -14.443 41.351 1.00 96.06 27 ASN B O 1
ATOM 2798 N N . HIS B 1 28 ? 5.691 -14.892 40.366 1.00 95.70 28 HIS B N 1
ATOM 2799 C CA . HIS B 1 28 ? 6.232 -15.015 39.010 1.00 95.32 28 HIS B CA 1
ATOM 2800 C C . HIS B 1 28 ? 5.289 -14.391 37.983 1.00 95.01 28 HIS B C 1
ATOM 2801 O O . HIS B 1 28 ? 5.729 -13.943 36.922 1.00 95.00 28 HIS B O 1
ATOM 2808 N N . ALA B 1 29 ? 3.995 -14.368 38.304 1.00 94.58 29 ALA B N 1
ATOM 2809 C CA . ALA B 1 29 ? 2.978 -13.787 37.429 1.00 94.12 29 ALA B CA 1
ATOM 2810 C C . ALA B 1 29 ? 2.720 -12.320 37.764 1.00 93.79 29 ALA B C 1
ATOM 2811 O O . ALA B 1 29 ? 2.385 -11.997 38.904 1.00 93.73 29 ALA B O 1
ATOM 2813 N N . PRO B 1 30 ? 2.883 -11.426 36.766 1.00 93.45 30 PRO B N 1
ATOM 2814 C CA . PRO B 1 30 ? 2.695 -9.987 36.958 1.00 93.10 30 PRO B CA 1
ATOM 2815 C C . PRO B 1 30 ? 1.229 -9.556 36.955 1.00 92.78 30 PRO B C 1
ATOM 2816 O O . PRO B 1 30 ? 0.389 -10.206 36.330 1.00 92.66 30 PRO B O 1
ATOM 2820 N N . TRP B 1 31 ? 0.941 -8.459 37.654 1.00 92.46 31 TRP B N 1
ATOM 2821 C CA . TRP B 1 31 ? -0.400 -7.872 37.701 1.00 92.21 31 TRP B CA 1
ATOM 2822 C C . TRP B 1 31 ? -0.343 -6.378 38.005 1.00 92.07 31 TRP B C 1
ATOM 2823 O O . TRP B 1 31 ? 0.660 -5.879 38.515 1.00 92.07 31 TRP B O 1
ATOM 2834 N N . LEU B 1 32 ? -1.422 -5.669 37.683 1.00 91.93 32 LEU B N 1
ATOM 2835 C CA . LEU B 1 32 ? -1.506 -4.234 37.930 1.00 91.87 32 LEU B CA 1
ATOM 2836 C C . LEU B 1 32 ? -2.153 -3.932 39.278 1.00 91.94 32 LEU B C 1
ATOM 2837 O O . LEU B 1 32 ? -3.169 -4.529 39.640 1.00 91.92 32 LEU B O 1
ATOM 2842 N N . GLN B 1 33 ? -1.546 -3.002 40.012 1.00 92.01 33 GLN B N 1
ATOM 2843 C CA . GLN B 1 33 ? -2.101 -2.508 41.265 1.00 92.07 33 GLN B CA 1
ATOM 2844 C C . GLN B 1 33 ? -2.376 -1.014 41.138 1.00 92.14 33 GLN B C 1
ATOM 2845 O O . GLN B 1 33 ? -1.449 -0.204 41.071 1.00 92.15 33 GLN B O 1
ATOM 2851 N N . VAL B 1 34 ? -3.657 -0.665 41.082 1.00 92.24 34 VAL B N 1
ATOM 2852 C CA . VAL B 1 34 ? -4.082 0.729 41.091 1.00 92.32 34 VAL B CA 1
ATOM 2853 C C . VAL B 1 34 ? -4.723 1.006 42.448 1.00 92.42 34 VAL B C 1
ATOM 2854 O O . VAL B 1 34 ? -5.740 0.403 42.800 1.00 92.43 34 VAL B O 1
ATOM 2858 N N . SER B 1 35 ? -4.111 1.911 43.207 1.00 92.53 35 SER B N 1
ATOM 2859 C CA . SER B 1 35 ? -4.544 2.214 44.572 1.00 92.64 35 SER B CA 1
ATOM 2860 C C . SER B 1 35 ? -5.777 3.123 44.618 1.00 92.73 35 SER B C 1
ATOM 2861 O O . SER B 1 35 ? -6.475 3.288 43.612 1.00 92.74 35 SER B O 1
ATOM 2864 N N . ALA B 1 36 ? -6.039 3.701 45.792 1.00 92.83 36 ALA B N 1
ATOM 2865 C CA . ALA B 1 36 ? -7.173 4.605 46.003 1.00 92.92 36 ALA B CA 1
ATOM 2866 C C . ALA B 1 36 ? -7.137 5.814 45.066 1.00 93.01 36 ALA B C 1
ATOM 2867 O O . ALA B 1 36 ? -8.174 6.244 44.558 1.00 93.03 36 ALA B O 1
ATOM 2869 N N . LYS B 1 37 ? -5.939 6.354 44.847 1.00 93.10 37 LYS B N 1
ATOM 2870 C CA . LYS B 1 37 ? -5.737 7.425 43.877 1.00 93.20 37 LYS B CA 1
ATOM 2871 C C . LYS B 1 37 ? -5.446 6.812 42.503 1.00 93.30 37 LYS B C 1
ATOM 2872 O O . LYS B 1 37 ? -4.292 6.550 42.150 1.00 93.26 37 LYS B O 1
ATOM 2878 N N . GLY B 1 38 ? -6.514 6.586 41.741 1.00 93.44 38 GLY B N 1
ATOM 2879 C CA . GLY B 1 38 ? -6.439 5.867 40.473 1.00 93.62 38 GLY B CA 1
ATOM 2880 C C . GLY B 1 38 ? -6.062 6.707 39.269 1.00 93.77 38 GLY B C 1
ATOM 2881 O O . GLY B 1 38 ? -6.863 6.875 38.347 1.00 93.79 38 GLY B O 1
ATOM 2882 N N . ASP B 1 39 ? -4.838 7.231 39.283 1.00 93.88 39 ASP B N 1
ATOM 2883 C CA . ASP B 1 39 ? -4.273 7.964 38.147 1.00 93.97 39 ASP B CA 1
ATOM 2884 C C . ASP B 1 39 ? -2.779 7.669 37.992 1.00 94.03 39 ASP B C 1
ATOM 2885 O O . ASP B 1 39 ? -2.136 8.149 37.055 1.00 94.00 39 ASP B O 1
ATOM 2890 N N . THR B 1 40 ? -2.241 6.877 38.918 1.00 94.16 40 THR B N 1
ATOM 2891 C CA . THR B 1 40 ? -0.822 6.516 38.919 1.00 94.30 40 THR B CA 1
ATOM 2892 C C . THR B 1 40 ? -0.607 5.021 38.641 1.00 94.39 40 THR B C 1
ATOM 2893 O O . THR B 1 40 ? -0.273 4.649 37.517 1.00 94.50 40 THR B O 1
ATOM 2897 N N . GLY B 1 41 ? -0.800 4.178 39.656 1.00 94.49 41 GLY B N 1
ATOM 2898 C CA . GLY B 1 41 ? -0.656 2.726 39.517 1.00 94.59 41 GLY B CA 1
ATOM 2899 C C . GLY B 1 41 ? 0.767 2.235 39.311 1.00 94.67 41 GLY B C 1
ATOM 2900 O O . GLY B 1 41 ? 1.660 3.008 38.961 1.00 94.65 41 GLY B O 1
ATOM 2901 N N . SER B 1 42 ? 0.974 0.938 39.530 1.00 94.80 42 SER B N 1
ATOM 2902 C CA . SER B 1 42 ? 2.276 0.306 39.323 1.00 94.95 42 SER B CA 1
ATOM 2903 C C . SER B 1 42 ? 2.127 -1.188 39.059 1.00 95.08 42 SER B C 1
ATOM 2904 O O . SER B 1 42 ? 1.258 -1.841 39.639 1.00 95.10 42 SER B O 1
ATOM 2907 N N . ILE B 1 43 ? 2.978 -1.721 38.183 1.00 95.27 43 ILE B N 1
ATOM 2908 C CA . ILE B 1 43 ? 3.023 -3.160 37.928 1.00 95.49 43 ILE B CA 1
ATOM 2909 C C . ILE B 1 43 ? 3.602 -3.872 39.149 1.00 95.64 43 ILE B C 1
ATOM 2910 O O . ILE B 1 43 ? 4.650 -3.484 39.667 1.00 95.63 43 ILE B O 1
ATOM 2915 N N . MET B 1 44 ? 2.897 -4.902 39.608 1.00 95.88 44 MET B N 1
ATOM 2916 C CA . MET B 1 44 ? 3.319 -5.701 40.754 1.00 96.10 44 MET B CA 1
ATOM 2917 C C . MET B 1 44 ? 3.634 -7.130 40.327 1.00 96.26 44 MET B C 1
ATOM 2918 O O . MET B 1 44 ? 3.106 -7.616 39.326 1.00 96.30 44 MET B O 1
ATOM 2923 N N . MET B 1 45 ? 4.500 -7.792 41.090 1.00 96.46 45 MET B N 1
ATOM 2924 C CA . MET B 1 45 ? 4.782 -9.210 40.892 1.00 96.66 45 MET B CA 1
ATOM 2925 C C . MET B 1 45 ? 4.212 -9.990 42.078 1.00 96.80 45 MET B C 1
ATOM 2926 O O . MET B 1 45 ? 3.140 -10.593 41.974 1.00 96.82 45 MET B O 1
ATOM 2931 N N . GLY B 1 46 ? 4.928 -9.966 43.200 1.00 96.93 46 GLY B N 1
ATOM 2932 C CA . GLY B 1 46 ? 4.416 -10.498 44.458 1.00 97.11 46 GLY B CA 1
ATOM 2933 C C . GLY B 1 46 ? 3.565 -9.432 45.115 1.00 97.23 46 GLY B C 1
ATOM 2934 O O . GLY B 1 46 ? 2.401 -9.250 44.758 1.00 97.23 46 GLY B O 1
ATOM 2935 N N . LYS B 1 47 ? 4.156 -8.729 46.076 1.00 97.34 47 LYS B N 1
ATOM 2936 C CA . LYS B 1 47 ? 3.549 -7.533 46.660 1.00 97.44 47 LYS B CA 1
ATOM 2937 C C . LYS B 1 47 ? 4.475 -6.328 46.474 1.00 97.46 47 LYS B C 1
ATOM 2938 O O . LYS B 1 47 ? 4.123 -5.196 46.819 1.00 97.47 47 LYS B O 1
ATOM 2944 N N . ASN B 1 48 ? 5.655 -6.594 45.915 1.00 97.46 48 ASN B N 1
ATOM 2945 C CA . ASN B 1 48 ? 6.671 -5.575 45.663 1.00 97.43 48 ASN B CA 1
ATOM 2946 C C . ASN B 1 48 ? 6.474 -4.871 44.325 1.00 97.37 48 ASN B C 1
ATOM 2947 O O . ASN B 1 48 ? 6.055 -5.493 43.347 1.00 97.39 48 ASN B O 1
ATOM 2952 N N . ASN B 1 49 ? 6.786 -3.577 44.293 1.00 97.26 49 ASN B N 1
ATOM 2953 C CA . ASN B 1 49 ? 6.647 -2.768 43.083 1.00 97.16 49 ASN B CA 1
ATOM 2954 C C . ASN B 1 49 ? 7.681 -3.123 42.018 1.00 97.03 49 ASN B C 1
ATOM 2955 O O . ASN B 1 49 ? 8.885 -2.963 42.234 1.00 97.01 49 ASN B O 1
ATOM 2960 N N . PHE B 1 50 ? 7.202 -3.610 40.874 1.00 96.82 50 PHE B N 1
ATOM 2961 C CA . PHE B 1 50 ? 8.071 -3.929 39.743 1.00 96.56 50 PHE B CA 1
ATOM 2962 C C . PHE B 1 50 ? 8.489 -2.659 39.007 1.00 96.19 50 PHE B C 1
ATOM 2963 O O . PHE B 1 50 ? 9.681 -2.432 38.784 1.00 96.20 50 PHE B O 1
ATOM 2971 N N . 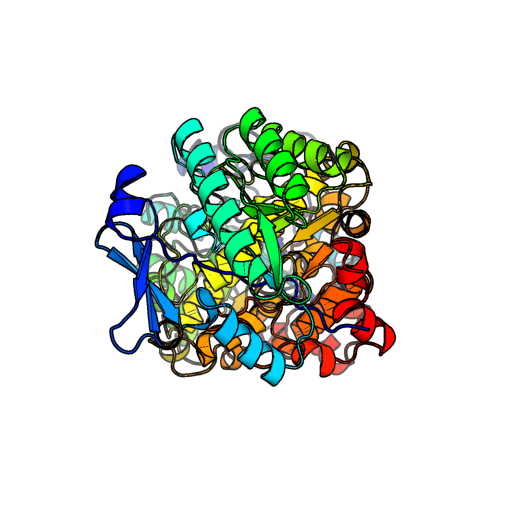ARG B 1 51 ? 7.506 -1.841 38.630 1.00 95.62 51 ARG B N 1
ATOM 2972 C CA . ARG B 1 51 ? 7.766 -0.587 37.926 1.00 95.14 51 ARG B CA 1
ATOM 2973 C C . ARG B 1 51 ? 6.683 0.464 38.180 1.00 94.05 51 ARG B C 1
ATOM 2974 O O . ARG B 1 51 ? 5.492 0.154 38.102 1.00 94.05 51 ARG B O 1
ATOM 2982 N N . PRO B 1 52 ? 7.097 1.711 38.491 1.00 93.05 52 PRO B N 1
ATOM 2983 C CA . PRO B 1 52 ? 6.188 2.860 38.454 1.00 91.98 52 PRO B CA 1
ATOM 2984 C C . PRO B 1 52 ? 5.557 3.002 37.065 1.00 90.78 52 PRO B C 1
ATOM 2985 O O . PRO B 1 52 ? 6.268 3.001 36.054 1.00 90.93 52 PRO B O 1
ATOM 2989 N N . VAL B 1 53 ? 4.232 3.106 37.024 1.00 89.01 53 VAL B N 1
ATOM 2990 C CA . VAL B 1 53 ? 3.487 3.071 35.763 1.00 87.00 53 VAL B CA 1
ATOM 2991 C C . VAL B 1 53 ? 2.625 4.327 35.559 1.00 85.54 53 VAL B C 1
ATOM 2992 O O . VAL B 1 53 ? 2.330 5.048 36.512 1.00 85.41 53 VAL B O 1
ATOM 2996 N N . TYR B 1 54 ? 2.254 4.588 34.306 1.00 83.56 54 TYR B N 1
ATOM 2997 C CA . TYR B 1 54 ? 1.433 5.743 33.950 1.00 81.35 54 TYR B CA 1
ATOM 2998 C C . TYR B 1 54 ? 0.037 5.334 33.474 1.00 79.88 54 TYR B C 1
ATOM 2999 O O . TYR B 1 54 ? -0.155 4.228 32.963 1.00 79.71 54 TYR B O 1
ATOM 3008 N N . GLN B 1 55 ? -0.923 6.245 33.630 1.00 77.83 55 GLN B N 1
ATOM 3009 C CA . GLN B 1 55 ? -2.332 5.997 33.306 1.00 75.85 55 GLN B CA 1
ATOM 3010 C C . GLN B 1 55 ? -2.626 5.915 31.799 1.00 74.47 55 GLN B C 1
ATOM 3011 O O . GLN B 1 55 ? -3.785 5.800 31.392 1.00 74.38 55 GLN B O 1
ATOM 3017 N N . ALA B 1 56 ? -1.584 5.979 30.975 1.00 72.50 56 ALA B N 1
ATOM 3018 C CA . ALA B 1 56 ? -1.742 5.826 29.531 1.00 70.52 56 ALA B CA 1
ATOM 3019 C C . ALA B 1 56 ? -1.538 4.372 29.124 1.00 69.05 56 ALA B C 1
ATOM 3020 O O . ALA B 1 56 ? -1.975 3.956 28.048 1.00 68.77 56 ALA B O 1
ATOM 3022 N N . LEU B 1 57 ? -0.880 3.611 30.000 1.00 67.27 57 LEU B N 1
ATOM 3023 C CA . LEU B 1 57 ? -0.542 2.209 29.755 1.00 65.63 57 LEU B CA 1
ATOM 3024 C C . LEU B 1 57 ? -1.790 1.329 29.764 1.00 64.78 57 LEU B C 1
ATOM 3025 O O . LEU B 1 57 ? -1.971 0.488 28.882 1.00 64.42 57 LEU B O 1
ATOM 3030 N N . TRP B 1 58 ? -2.635 1.523 30.774 1.00 63.62 58 TRP B N 1
ATOM 3031 C CA . TRP B 1 58 ? -3.992 0.988 30.777 1.00 62.57 58 TRP B CA 1
ATOM 3032 C C . TRP B 1 58 ? -4.919 2.168 30.511 1.00 61.86 58 TRP B C 1
ATOM 3033 O O . TRP B 1 58 ? -4.521 3.315 30.713 1.00 62.09 58 TRP B O 1
ATOM 3044 N N . ASP B 1 59 ? -6.141 1.899 30.060 1.00 60.87 59 ASP B N 1
ATOM 3045 C CA . ASP B 1 59 ? -7.132 2.956 29.814 1.00 59.99 59 ASP B CA 1
ATOM 3046 C C . ASP B 1 59 ? -6.951 3.560 28.417 1.00 59.14 59 ASP B C 1
ATOM 3047 O O . ASP B 1 59 ? -6.156 4.484 28.233 1.00 58.94 59 ASP B O 1
ATOM 3052 N N . PRO B 1 60 ? -7.700 3.032 27.431 1.00 58.39 60 PRO B N 1
ATOM 3053 C CA . PRO B 1 60 ? -7.597 3.433 26.028 1.00 57.84 60 PRO B CA 1
ATOM 3054 C C . PRO B 1 60 ? -8.247 4.782 25.716 1.00 57.33 60 PRO B C 1
ATOM 3055 O O . PRO B 1 60 ? -7.876 5.423 24.729 1.00 57.19 60 PRO B O 1
ATOM 3059 N N . ALA B 1 61 ? -9.214 5.196 26.536 1.00 56.72 61 ALA B N 1
ATOM 3060 C CA . ALA B 1 61 ? -9.792 6.537 26.435 1.00 56.23 61 ALA B CA 1
ATOM 3061 C C . ALA B 1 61 ? -8.732 7.584 26.747 1.00 55.73 61 ALA B C 1
ATOM 3062 O O . ALA B 1 61 ? -8.601 8.580 26.033 1.00 55.71 61 ALA B O 1
ATOM 3064 N N . PHE B 1 62 ? -7.975 7.335 27.814 1.00 55.29 62 PHE B N 1
ATOM 3065 C CA . PHE B 1 62 ? -6.830 8.159 28.185 1.00 55.01 62 PHE B CA 1
ATOM 3066 C C . PHE B 1 62 ? -5.775 8.149 27.075 1.00 54.81 62 PHE B C 1
ATOM 3067 O O . PHE B 1 62 ? -5.080 9.146 26.861 1.00 54.77 62 PHE B O 1
ATOM 3075 N N . ARG B 1 63 ? -5.671 7.026 26.364 1.00 54.45 63 ARG B N 1
ATOM 3076 C CA . ARG B 1 63 ? -4.704 6.894 25.276 1.00 54.10 63 ARG B CA 1
ATOM 3077 C C . ARG B 1 63 ? -5.084 7.712 24.039 1.00 53.77 63 ARG B C 1
ATOM 3078 O O . ARG B 1 63 ? -4.238 8.420 23.491 1.00 53.83 63 ARG B O 1
ATOM 3086 N N . ILE B 1 64 ? -6.346 7.610 23.612 1.00 53.28 64 ILE B N 1
ATOM 3087 C CA . ILE B 1 64 ? -6.844 8.331 22.428 1.00 52.99 64 ILE B CA 1
ATOM 3088 C C . ILE B 1 64 ? -6.659 9.850 22.539 1.00 52.86 64 ILE B C 1
ATOM 3089 O O . ILE B 1 64 ? -6.315 10.510 21.555 1.00 52.70 64 ILE B O 1
ATOM 3094 N N . GLU B 1 65 ? -6.880 10.390 23.737 1.00 52.74 65 GLU B N 1
ATOM 3095 C CA . GLU B 1 65 ? -6.709 11.822 23.990 1.00 52.70 65 GLU B CA 1
ATOM 3096 C C . GLU B 1 65 ? -5.253 12.243 23.811 1.00 52.32 65 GLU B C 1
ATOM 3097 O O . GLU B 1 65 ? -4.970 13.260 23.169 1.00 52.27 65 GLU B O 1
ATOM 3103 N N . GLU B 1 66 ? -4.338 11.452 24.372 1.00 52.05 66 GLU B N 1
ATOM 3104 C CA . GLU B 1 66 ? -2.902 11.659 24.176 1.00 51.74 66 GLU B CA 1
ATOM 3105 C C . GLU B 1 66 ? -2.509 11.427 22.715 1.00 51.24 66 GLU B C 1
ATOM 3106 O O . GLU B 1 66 ? -1.703 12.174 22.158 1.00 51.24 66 GLU B O 1
ATOM 3112 N N . MET B 1 67 ? -3.097 10.397 22.106 1.00 50.65 67 MET B N 1
ATOM 3113 C CA . MET B 1 67 ? -2.953 10.129 20.675 1.00 50.07 67 MET B CA 1
ATOM 3114 C C . MET B 1 67 ? -3.472 11.276 19.813 1.00 50.38 67 MET B C 1
ATOM 3115 O O . MET B 1 67 ? -2.924 11.542 18.745 1.00 50.42 67 MET B O 1
ATOM 3120 N N . ASP B 1 68 ? -4.543 11.928 20.267 1.00 50.45 68 ASP B N 1
ATOM 3121 C CA . ASP B 1 68 ? -5.070 13.121 19.606 1.00 50.56 68 ASP B CA 1
ATOM 3122 C C . ASP B 1 68 ? -4.133 14.312 19.815 1.00 50.39 68 ASP B C 1
ATOM 3123 O O . ASP B 1 68 ? -3.896 15.077 18.882 1.00 50.49 68 ASP B O 1
ATOM 3128 N N . ALA B 1 69 ? -3.596 14.448 21.031 1.00 50.29 69 ALA B N 1
ATOM 3129 C CA . ALA B 1 69 ? -2.660 15.537 21.370 1.00 50.37 69 ALA B CA 1
ATOM 3130 C C . ALA B 1 69 ? -1.336 15.459 20.596 1.00 50.27 69 ALA B C 1
ATOM 3131 O O . ALA B 1 69 ? -0.750 16.490 20.255 1.00 50.58 69 ALA B O 1
ATOM 3133 N N . GLN B 1 70 ? -0.858 14.241 20.348 1.00 50.12 70 GLN B N 1
ATOM 3134 C CA . GLN B 1 70 ? 0.178 14.010 19.341 1.00 49.89 70 GLN B CA 1
ATOM 3135 C C . GLN B 1 70 ? -0.595 13.696 18.065 1.00 49.49 70 GLN B C 1
ATOM 3136 O O . GLN B 1 70 ? -1.739 13.266 18.136 1.00 49.59 70 GLN B O 1
ATOM 3142 N N . GLY B 1 71 ? 0.002 13.909 16.899 1.00 48.94 71 GLY B N 1
ATOM 3143 C CA . GLY B 1 71 ? -0.727 13.698 15.647 1.00 47.92 71 GLY B CA 1
ATOM 3144 C C . GLY B 1 71 ? -0.919 12.239 15.258 1.00 47.42 71 GLY B C 1
ATOM 3145 O O . GLY B 1 71 ? -0.935 11.921 14.071 1.00 47.52 71 GLY B O 1
ATOM 3146 N N . VAL B 1 72 ? -1.091 11.360 16.250 1.00 46.80 72 VAL B N 1
ATOM 3147 C CA . VAL B 1 72 ? -1.104 9.900 16.029 1.00 45.91 72 VAL B CA 1
ATOM 3148 C C . VAL B 1 72 ? -2.507 9.360 15.739 1.00 45.66 72 VAL B C 1
ATOM 3149 O O . VAL B 1 72 ? -3.382 9.359 16.611 1.00 45.89 72 VAL B O 1
ATOM 3153 N N . ASP B 1 73 ? -2.697 8.878 14.513 1.00 45.12 73 ASP B N 1
ATOM 3154 C CA . ASP B 1 73 ? -3.999 8.396 14.050 1.00 44.61 73 ASP B CA 1
ATOM 3155 C C . ASP B 1 73 ? -4.253 6.932 14.405 1.00 44.07 73 ASP B C 1
ATOM 3156 O O . ASP B 1 73 ? -5.322 6.588 14.902 1.00 43.85 73 ASP B O 1
ATOM 3161 N N . VAL B 1 74 ? -3.263 6.079 14.151 1.00 43.44 74 VAL B N 1
ATOM 3162 C CA . VAL B 1 74 ? -3.364 4.651 14.457 1.00 42.59 74 VAL B CA 1
ATOM 3163 C C . VAL B 1 74 ? -2.121 4.231 15.232 1.00 42.19 74 VAL B C 1
ATOM 3164 O O . VAL B 1 74 ? -1.005 4.567 14.839 1.00 42.09 74 VAL B O 1
ATOM 3168 N N . GLN B 1 75 ? -2.323 3.518 16.338 1.00 41.48 75 GLN B N 1
ATOM 3169 C CA . GLN B 1 75 ? -1.215 3.011 17.142 1.00 41.06 75 GLN B CA 1
ATOM 3170 C C . GLN B 1 75 ? -1.324 1.504 17.298 1.00 40.22 75 GLN B C 1
ATOM 3171 O O . GLN B 1 75 ? -2.376 0.986 17.672 1.00 39.62 75 GLN B O 1
ATOM 3177 N N . VAL B 1 76 ? -0.229 0.817 16.991 1.00 39.57 76 VAL B N 1
ATOM 3178 C CA . VAL B 1 76 ? -0.116 -0.619 17.210 1.00 39.12 76 VAL B CA 1
ATOM 3179 C C . VAL B 1 76 ? 0.501 -0.825 18.588 1.00 39.20 76 VAL B C 1
ATOM 3180 O O . VAL B 1 76 ? 1.587 -0.322 18.876 1.00 39.31 76 VAL B O 1
ATOM 3184 N N . THR B 1 77 ? -0.197 -1.547 19.454 1.00 39.18 77 THR B N 1
ATOM 3185 C CA . THR B 1 77 ? 0.276 -1.713 20.819 1.00 39.50 77 THR B CA 1
ATOM 3186 C C . THR B 1 77 ? 0.389 -3.188 21.170 1.00 39.79 77 THR B C 1
ATOM 3187 O O . THR B 1 77 ? -0.277 -4.022 20.566 1.00 39.84 77 THR B O 1
ATOM 3191 N N . CYS B 1 78 ? 1.262 -3.512 22.114 1.00 40.17 78 CYS B N 1
ATOM 3192 C CA . CYS B 1 78 ? 1.526 -4.900 22.466 1.00 40.66 78 CYS B CA 1
ATOM 3193 C C . CYS B 1 78 ? 2.010 -5.012 23.902 1.00 41.13 78 CYS B C 1
ATOM 3194 O O . CYS B 1 78 ? 2.228 -4.008 24.572 1.00 41.12 78 CYS B O 1
ATOM 3197 N N . ALA B 1 79 ? 2.165 -6.246 24.362 1.00 41.99 79 ALA B N 1
ATOM 3198 C CA . ALA B 1 79 ? 2.514 -6.537 25.746 1.00 42.23 79 ALA B CA 1
ATOM 3199 C C . ALA B 1 79 ? 3.757 -5.794 26.221 1.00 42.64 79 ALA B C 1
ATOM 3200 O O . ALA B 1 79 ? 4.753 -5.689 25.494 1.00 42.12 79 ALA B O 1
ATOM 3202 N N . THR B 1 80 ? 3.671 -5.259 27.437 1.00 42.93 80 THR B N 1
ATOM 3203 C CA . THR B 1 80 ? 4.848 -4.835 28.178 1.00 43.78 80 THR B CA 1
ATOM 3204 C C . THR B 1 80 ? 5.637 -6.118 28.443 1.00 44.16 80 THR B C 1
ATOM 3205 O O . THR B 1 80 ? 5.064 -7.101 28.917 1.00 44.59 80 THR B O 1
ATOM 3209 N N . PRO B 1 81 ? 6.942 -6.128 28.119 1.00 44.83 81 PRO B N 1
ATOM 3210 C CA . PRO B 1 81 ? 7.837 -7.277 28.297 1.00 45.04 81 PRO B CA 1
ATOM 3211 C C . PRO B 1 81 ? 7.650 -8.077 29.593 1.00 45.44 81 PRO B C 1
ATOM 3212 O O . PRO B 1 81 ? 7.854 -9.297 29.590 1.00 45.58 81 PRO B O 1
ATOM 3216 N N . VAL B 1 82 ? 7.256 -7.404 30.676 1.00 45.72 82 VAL B N 1
ATOM 3217 C CA . VAL B 1 82 ? 6.988 -8.060 31.967 1.00 46.22 82 VAL B CA 1
ATOM 3218 C C . VAL B 1 82 ? 6.002 -9.222 31.841 1.00 46.42 82 VAL B C 1
ATOM 3219 O O . VAL B 1 82 ? 6.119 -10.222 32.553 1.00 46.69 82 VAL B O 1
ATOM 3223 N N . MET B 1 83 ? 5.030 -9.080 30.941 1.00 46.34 83 MET B N 1
ATOM 3224 C CA . MET B 1 83 ? 3.945 -10.054 30.837 1.00 46.28 83 MET B CA 1
ATOM 3225 C C . MET B 1 83 ? 4.229 -11.263 29.942 1.00 46.73 83 MET B C 1
ATOM 3226 O O . MET B 1 83 ? 3.346 -12.087 29.727 1.00 46.85 83 MET B O 1
ATOM 3231 N N . PHE B 1 84 ? 5.464 -11.385 29.453 1.00 47.40 84 PHE B N 1
ATOM 3232 C CA . PHE B 1 84 ? 5.829 -12.488 28.554 1.00 48.03 84 PHE B CA 1
ATOM 3233 C C . PHE B 1 84 ? 5.635 -13.869 29.172 1.00 48.20 84 PHE B C 1
ATOM 3234 O O . PHE B 1 84 ? 5.066 -14.756 28.539 1.00 48.47 84 PHE B O 1
ATOM 3242 N N . GLY B 1 85 ? 6.123 -14.041 30.399 1.00 48.67 85 GLY B N 1
ATOM 3243 C CA . GLY B 1 85 ? 5.978 -15.296 31.142 1.00 49.02 85 GLY B CA 1
ATOM 3244 C C . GLY B 1 85 ? 6.658 -16.500 30.515 1.00 49.44 85 GLY B C 1
ATOM 3245 O O . GLY B 1 85 ? 6.148 -17.620 30.605 1.00 49.39 85 GLY B O 1
ATOM 3246 N N . TYR B 1 86 ? 7.814 -16.272 29.890 1.00 50.06 86 TYR B N 1
ATOM 3247 C CA . TYR B 1 86 ? 8.580 -17.334 29.233 1.00 50.62 86 TYR B CA 1
ATOM 3248 C C . TYR B 1 86 ? 9.175 -18.342 30.223 1.00 51.07 86 TYR B C 1
ATOM 3249 O O . TYR B 1 86 ? 9.469 -19.479 29.850 1.00 51.23 86 TYR B O 1
ATOM 3258 N N . THR B 1 87 ? 9.350 -17.915 31.474 1.00 51.51 87 THR B N 1
ATOM 3259 C CA . THR B 1 87 ? 9.967 -18.735 32.523 1.00 52.07 87 THR B CA 1
ATOM 3260 C C . THR B 1 87 ? 9.039 -19.857 33.023 1.00 52.41 87 THR B C 1
ATOM 3261 O O . THR B 1 87 ? 9.502 -20.829 33.632 1.00 52.52 87 THR B O 1
ATOM 3265 N N . TRP B 1 88 ? 7.740 -19.737 32.745 1.00 52.69 88 TRP B N 1
ATOM 3266 C CA . TRP B 1 88 ? 6.746 -20.661 33.304 1.00 53.12 88 TRP B CA 1
ATOM 3267 C C . TRP B 1 88 ? 6.549 -21.927 32.468 1.00 52.87 88 TRP B C 1
ATOM 3268 O O . TRP B 1 88 ? 7.043 -22.030 31.340 1.00 52.96 88 TRP B O 1
ATOM 3279 N N . GLU B 1 89 ? 5.821 -22.885 33.045 1.00 52.79 89 GLU B N 1
ATOM 3280 C CA . GLU B 1 89 ? 5.446 -24.123 32.367 1.00 52.41 89 GLU B CA 1
ATOM 3281 C C . GLU B 1 89 ? 4.690 -23.817 31.068 1.00 52.33 89 GLU B C 1
ATOM 3282 O O . GLU B 1 89 ? 3.804 -22.957 31.041 1.00 52.23 89 GLU B O 1
ATOM 3288 N N . ALA B 1 90 ? 5.057 -24.531 30.005 1.00 52.28 90 ALA B N 1
ATOM 3289 C CA . ALA B 1 90 ? 4.587 -24.263 28.640 1.00 52.11 90 ALA B CA 1
ATOM 3290 C C . ALA B 1 90 ? 3.065 -24.229 28.441 1.00 52.02 90 ALA B C 1
ATOM 3291 O O . ALA B 1 90 ? 2.568 -23.455 27.620 1.00 52.03 90 ALA B O 1
ATOM 3293 N N . ASN B 1 91 ? 2.336 -25.072 29.171 1.00 51.78 91 ASN B N 1
ATOM 3294 C CA . ASN B 1 91 ? 0.871 -25.055 29.120 1.00 51.63 91 ASN B CA 1
ATOM 3295 C C . ASN B 1 91 ? 0.252 -23.920 29.932 1.00 51.47 91 ASN B C 1
ATOM 3296 O O . ASN B 1 91 ? -0.764 -23.348 29.527 1.00 51.51 91 ASN B O 1
ATOM 3301 N N . LYS B 1 92 ? 0.870 -23.591 31.067 1.00 51.11 92 LYS B N 1
ATOM 3302 C CA . LYS B 1 92 ? 0.396 -22.490 31.908 1.00 50.70 92 LYS B CA 1
ATOM 3303 C C . LYS B 1 92 ? 0.697 -21.129 31.280 1.00 50.22 92 LYS B C 1
ATOM 3304 O O . LYS B 1 92 ? -0.033 -20.160 31.507 1.00 49.95 92 LYS B O 1
ATOM 3310 N N . ALA B 1 93 ? 1.774 -21.070 30.498 1.00 49.90 93 ALA B N 1
ATOM 3311 C CA . ALA B 1 93 ? 2.147 -19.861 29.753 1.00 49.51 93 ALA B CA 1
ATOM 3312 C C . ALA B 1 93 ? 1.253 -19.687 28.527 1.00 49.25 93 ALA B C 1
ATOM 3313 O O . ALA B 1 93 ? 1.021 -18.564 28.075 1.00 49.09 93 ALA B O 1
ATOM 3315 N N . ALA B 1 94 ? 0.762 -20.811 28.001 1.00 49.02 94 ALA B N 1
ATOM 3316 C CA . ALA B 1 94 ? -0.192 -20.809 26.892 1.00 48.61 94 ALA B CA 1
ATOM 3317 C C . ALA B 1 94 ? -1.530 -20.226 27.340 1.00 48.35 94 ALA B C 1
ATOM 3318 O O . ALA B 1 94 ? -2.177 -19.498 26.584 1.00 48.51 94 ALA B O 1
ATOM 3320 N N . GLN B 1 95 ? -1.925 -20.542 28.574 1.00 47.98 95 GLN B N 1
ATOM 3321 C CA . GLN B 1 95 ? -3.176 -20.052 29.160 1.00 47.69 95 GLN B CA 1
ATOM 3322 C C . GLN B 1 95 ? -3.076 -18.562 29.489 1.00 47.02 95 GLN B C 1
ATOM 3323 O O . GLN B 1 95 ? -4.053 -17.817 29.346 1.00 47.10 95 GLN B O 1
ATOM 3329 N N . TRP B 1 96 ? -1.887 -18.146 29.930 1.00 46.31 96 TRP B N 1
ATOM 3330 C CA . TRP B 1 96 ? -1.578 -16.749 30.250 1.00 45.43 96 TRP B CA 1
ATOM 3331 C C . TRP B 1 96 ? -1.598 -15.875 28.997 1.00 44.77 96 TRP B C 1
ATOM 3332 O O . TRP B 1 96 ? -2.198 -14.798 28.995 1.00 44.65 96 TRP B O 1
ATOM 3343 N N . ALA B 1 97 ? -0.947 -16.355 27.938 1.00 44.13 97 ALA B N 1
ATOM 3344 C CA . ALA B 1 97 ? -0.916 -15.662 26.651 1.00 43.91 97 ALA B CA 1
ATOM 3345 C C . ALA B 1 97 ? -2.318 -15.347 26.127 1.00 43.74 97 ALA B C 1
ATOM 3346 O O . ALA B 1 97 ? -2.576 -14.227 25.682 1.00 43.87 97 ALA B O 1
ATOM 3348 N N . GLU B 1 98 ? -3.216 -16.333 26.194 1.00 43.83 98 GLU B N 1
ATOM 3349 C CA . GLU B 1 98 ? -4.602 -16.156 25.763 1.00 43.56 98 GLU B CA 1
ATOM 3350 C C . GLU B 1 98 ? -5.330 -15.057 26.523 1.00 43.31 98 GLU B C 1
ATOM 3351 O O . GLU B 1 98 ? -5.990 -14.218 25.909 1.00 43.19 98 GLU B O 1
ATOM 3357 N N . ARG B 1 99 ? -5.216 -15.073 27.851 1.00 43.19 99 ARG B N 1
ATOM 3358 C CA . ARG B 1 99 ? -5.860 -14.065 28.691 1.00 43.35 99 ARG B CA 1
ATOM 3359 C C . ARG B 1 99 ? -5.318 -12.674 28.376 1.00 42.48 99 ARG B C 1
ATOM 3360 O O . ARG B 1 99 ? -6.082 -11.719 28.225 1.00 42.36 99 ARG B O 1
ATOM 3373 N N . MET B 1 100 ? -3.996 -12.577 28.277 1.00 41.66 100 MET B N 1
ATOM 3374 C CA . MET B 1 100 ? -3.327 -11.329 27.920 1.00 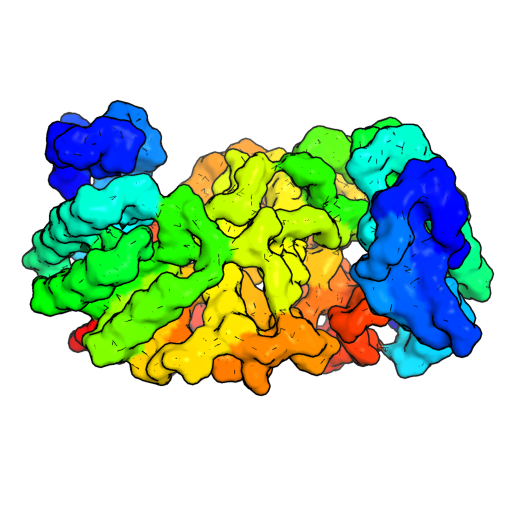40.89 100 MET B CA 1
ATOM 3375 C C . MET B 1 100 ? -3.734 -10.861 26.525 1.00 40.24 100 MET B C 1
ATOM 3376 O O . MET B 1 100 ? -4.001 -9.677 26.314 1.00 40.02 100 MET B O 1
ATOM 3381 N N . ASN B 1 101 ? -3.798 -11.797 25.582 1.00 39.90 101 ASN B N 1
ATOM 3382 C CA . ASN B 1 101 ? -4.195 -11.478 24.212 1.00 39.54 101 ASN B CA 1
ATOM 3383 C C . ASN B 1 101 ? -5.673 -11.087 24.102 1.00 39.62 101 ASN B C 1
ATOM 3384 O O . ASN B 1 101 ? -6.041 -10.271 23.256 1.00 39.18 101 ASN B O 1
ATOM 3389 N N . ASP B 1 102 ? -6.511 -11.674 24.961 1.00 39.92 102 ASP B N 1
ATOM 3390 C CA . ASP B 1 102 ? -7.910 -11.265 25.087 1.00 40.32 102 ASP B CA 1
ATOM 3391 C C . ASP B 1 102 ? -8.020 -9.867 25.687 1.00 40.55 102 ASP B C 1
ATOM 3392 O O . ASP B 1 102 ? -8.800 -9.044 25.203 1.00 40.76 102 ASP B O 1
ATOM 3397 N N . PHE B 1 103 ? -7.234 -9.603 26.734 1.00 40.70 103 PHE B N 1
ATOM 3398 C CA . PHE B 1 103 ? -7.135 -8.264 27.312 1.00 41.24 103 PHE B CA 1
ATOM 3399 C C . PHE B 1 103 ? -6.756 -7.234 26.257 1.00 41.27 103 PHE B C 1
ATOM 3400 O O . PHE B 1 103 ? -7.309 -6.132 26.228 1.00 41.53 103 PHE B O 1
ATOM 3408 N N . ALA B 1 104 ? -5.817 -7.600 25.385 1.00 41.53 104 ALA B N 1
ATOM 3409 C CA . ALA B 1 104 ? -5.365 -6.708 24.327 1.00 41.22 104 ALA B CA 1
ATOM 3410 C C . ALA B 1 104 ? -6.507 -6.301 23.395 1.00 40.95 104 ALA B C 1
ATOM 3411 O O . ALA B 1 104 ? -6.648 -5.126 23.053 1.00 40.81 104 ALA B O 1
ATOM 3413 N N . LEU B 1 105 ? -7.332 -7.269 23.006 1.00 41.13 105 LEU B N 1
ATOM 3414 C CA . LEU B 1 105 ? -8.455 -7.002 22.112 1.00 41.28 105 LEU B CA 1
ATOM 3415 C C . LEU B 1 105 ? -9.532 -6.115 22.753 1.00 41.74 105 LEU B C 1
ATOM 3416 O O . LEU B 1 105 ? -10.071 -5.222 22.096 1.00 41.52 105 LEU B O 1
ATOM 3421 N N . GLU B 1 106 ? -9.827 -6.339 24.032 1.00 42.22 106 GLU B N 1
ATOM 3422 C CA . GLU B 1 106 ? -10.786 -5.476 24.736 1.00 43.02 106 GLU B CA 1
ATOM 3423 C C . GLU B 1 106 ? -10.246 -4.059 24.958 1.00 42.96 106 GLU B C 1
ATOM 3424 O O . GLU B 1 106 ? -11.023 -3.113 25.101 1.00 43.01 106 GLU B O 1
ATOM 3430 N N . PHE B 1 107 ? -8.916 -3.921 24.959 1.00 43.07 107 PHE B N 1
ATOM 3431 C CA . PHE B 1 107 ? -8.243 -2.623 24.994 1.00 43.17 107 PHE B CA 1
ATOM 3432 C C . PHE B 1 107 ? -8.481 -1.933 23.653 1.00 43.15 107 PHE B C 1
ATOM 3433 O O . PHE B 1 107 ? -9.006 -0.818 23.599 1.00 43.06 107 PHE B O 1
ATOM 3441 N N . ALA B 1 108 ? -8.130 -2.633 22.573 1.00 42.92 108 ALA B N 1
ATOM 3442 C CA . ALA B 1 108 ? -8.373 -2.170 21.207 1.00 42.83 108 ALA B CA 1
ATOM 3443 C C . ALA B 1 108 ? -9.852 -1.900 20.905 1.00 42.77 108 ALA B C 1
ATOM 3444 O O . ALA B 1 108 ? -10.168 -0.987 20.145 1.00 42.31 108 ALA B O 1
ATOM 3446 N N . ALA B 1 109 ? -10.742 -2.688 21.514 1.00 42.99 109 ALA B N 1
ATOM 3447 C CA . ALA B 1 109 ? -12.195 -2.589 21.314 1.00 43.48 109 ALA B CA 1
ATOM 3448 C C . ALA B 1 109 ? -12.759 -1.193 21.591 1.00 43.80 109 ALA B C 1
ATOM 3449 O O . ALA B 1 109 ? -13.871 -0.865 21.162 1.00 44.05 109 ALA B O 1
ATOM 3451 N N . HIS B 1 110 ? -11.984 -0.385 22.311 1.00 44.06 110 HIS B N 1
ATOM 3452 C CA . HIS B 1 110 ? -12.339 0.989 22.612 1.00 44.29 110 HIS B CA 1
ATOM 3453 C C . HIS B 1 110 ? -12.441 1.806 21.319 1.00 44.20 110 HIS B C 1
ATOM 3454 O O . HIS B 1 110 ? -13.402 2.550 21.122 1.00 44.29 110 HIS B O 1
ATOM 3461 N N . ASN B 1 111 ? -11.445 1.649 20.446 1.00 43.67 111 ASN B N 1
ATOM 3462 C CA . ASN B 1 111 ? -11.501 2.147 19.073 1.00 43.41 111 ASN B CA 1
ATOM 3463 C C . ASN B 1 111 ? -10.582 1.293 18.199 1.00 43.34 111 ASN B C 1
ATOM 3464 O O . ASN B 1 111 ? -9.409 1.641 18.014 1.00 43.24 111 ASN B O 1
ATOM 3469 N N . PRO B 1 112 ? -11.112 0.172 17.657 1.00 43.36 112 PRO B N 1
ATOM 3470 C CA . PRO B 1 112 ? -10.296 -0.791 16.902 1.00 43.50 112 PRO B CA 1
ATOM 3471 C C . PRO B 1 112 ? -9.751 -0.213 15.604 1.00 43.64 112 PRO B C 1
ATOM 3472 O O . PRO B 1 112 ? -8.785 -0.744 15.047 1.00 43.54 112 PRO B O 1
ATOM 3476 N N . GLN B 1 113 ? -10.366 0.871 15.134 1.00 43.69 113 GLN B N 1
ATOM 3477 C CA . GLN B 1 113 ? -9.874 1.579 13.958 1.00 43.75 113 GLN B CA 1
ATOM 3478 C C . GLN B 1 113 ? -8.601 2.386 14.267 1.00 43.23 113 GLN B C 1
ATOM 3479 O O . GLN B 1 113 ? -7.817 2.682 13.367 1.00 43.60 113 GLN B O 1
ATOM 3485 N N . ARG B 1 114 ? -8.405 2.734 15.536 1.00 42.60 114 ARG B N 1
ATOM 3486 C CA . ARG B 1 114 ? -7.266 3.561 15.940 1.00 42.23 114 ARG B CA 1
ATOM 3487 C C . ARG B 1 114 ? -6.277 2.835 16.854 1.00 41.43 114 ARG B C 1
ATOM 3488 O O . ARG B 1 114 ? -5.116 3.237 16.971 1.00 41.26 114 ARG B O 1
ATOM 3496 N N . ILE B 1 115 ? -6.738 1.774 17.508 1.00 40.62 115 ILE B N 1
ATOM 3497 C CA . ILE B 1 115 ? -5.861 0.973 18.357 1.00 39.48 115 ILE B CA 1
ATOM 3498 C C . ILE B 1 115 ? -5.794 -0.440 17.802 1.00 38.69 115 ILE B C 1
ATOM 3499 O O . ILE B 1 115 ? -6.789 -1.169 17.812 1.00 38.44 115 ILE B O 1
ATOM 3504 N N . LYS B 1 116 ? -4.617 -0.796 17.290 1.00 37.56 116 LYS B N 1
ATOM 3505 C CA . LYS B 1 116 ? -4.344 -2.156 16.834 1.00 36.78 116 LYS B CA 1
ATOM 3506 C C . LYS B 1 116 ? -3.469 -2.869 17.857 1.00 36.04 116 LYS B C 1
ATOM 3507 O O . LYS B 1 116 ? -2.690 -2.238 18.573 1.00 36.19 116 LYS B O 1
ATOM 3513 N N . VAL B 1 117 ? -3.601 -4.191 17.930 1.00 34.91 117 VAL B N 1
ATOM 3514 C CA . VAL B 1 117 ? -2.837 -4.973 18.898 1.00 34.56 117 VAL B CA 1
ATOM 3515 C C . VAL B 1 117 ? -2.028 -6.092 18.244 1.00 34.38 117 VAL B C 1
ATOM 3516 O O . VAL B 1 117 ? -2.416 -6.620 17.202 1.00 34.17 117 VAL B O 1
ATOM 3520 N N . LEU B 1 118 ? -0.888 -6.400 18.858 1.00 34.65 118 LEU B N 1
ATOM 3521 C CA . LEU B 1 118 ? -0.096 -7.588 18.540 1.00 34.61 118 LEU B CA 1
ATOM 3522 C C . LEU B 1 118 ? -0.099 -8.530 19.730 1.00 35.01 118 LEU B C 1
ATOM 3523 O O . LEU B 1 118 ? -0.236 -8.096 20.883 1.00 35.40 118 LEU B O 1
ATOM 3528 N N . ALA B 1 119 ? 0.073 -9.817 19.449 1.00 35.19 119 ALA B N 1
ATOM 3529 C CA . ALA B 1 119 ? -0.112 -10.859 20.445 1.00 35.93 119 ALA B CA 1
ATOM 3530 C C . ALA B 1 119 ? 1.201 -11.362 21.020 1.00 36.94 119 ALA B C 1
ATOM 3531 O O . ALA B 1 119 ? 2.247 -11.208 20.405 1.00 37.09 119 ALA B O 1
ATOM 3533 N N . GLN B 1 120 ? 1.134 -11.970 22.200 1.00 38.12 120 GLN B N 1
ATOM 3534 C CA . GLN B 1 120 ? 2.271 -12.692 22.772 1.00 39.25 120 GLN B CA 1
ATOM 3535 C C . GLN B 1 120 ? 2.073 -14.208 22.601 1.00 39.99 120 GLN B C 1
ATOM 3536 O O . GLN B 1 120 ? 0.941 -14.675 22.476 1.00 40.05 120 GLN B O 1
ATOM 3542 N N . VAL B 1 121 ? 3.167 -14.972 22.583 1.00 40.87 121 VAL B N 1
ATOM 3543 C CA . VAL B 1 121 ? 3.070 -16.437 22.403 1.00 41.55 121 VAL B CA 1
ATOM 3544 C C . VAL B 1 121 ? 3.909 -17.236 23.415 1.00 41.98 121 VAL B C 1
ATOM 3545 O O . VAL B 1 121 ? 4.943 -16.755 23.866 1.00 42.16 121 VAL B O 1
ATOM 3549 N N . PRO B 1 122 ? 3.453 -18.454 23.789 1.00 42.54 122 PRO B N 1
ATOM 3550 C CA . PRO B 1 122 ? 4.294 -19.359 24.590 1.00 43.04 122 PRO B CA 1
ATOM 3551 C C . PRO B 1 122 ? 5.492 -19.912 23.793 1.00 43.84 122 PRO B C 1
ATOM 3552 O O . PRO B 1 122 ? 5.496 -21.082 23.408 1.00 43.80 122 PRO B O 1
ATOM 3556 N N . LEU B 1 123 ? 6.512 -19.074 23.586 1.00 44.35 123 LEU B N 1
ATOM 3557 C CA . LEU B 1 123 ? 7.629 -19.399 22.680 1.00 45.07 123 LEU B CA 1
ATOM 3558 C C . LEU B 1 123 ? 8.562 -20.524 23.167 1.00 45.11 123 LEU B C 1
ATOM 3559 O O . LEU B 1 123 ? 9.368 -21.052 22.389 1.00 45.11 123 LEU B O 1
ATOM 3564 N N . GLN B 1 124 ? 8.442 -20.889 24.443 1.00 45.37 124 GLN B N 1
ATOM 3565 C CA . GLN B 1 124 ? 9.180 -22.022 25.010 1.00 45.89 124 GLN B CA 1
ATOM 3566 C C . GLN B 1 124 ? 8.693 -23.372 24.462 1.00 46.21 124 GLN B C 1
ATOM 3567 O O . GLN B 1 124 ? 9.361 -24.401 24.617 1.00 46.37 124 GLN B O 1
ATOM 3573 N N . ASP B 1 125 ? 7.522 -23.360 23.831 1.00 46.31 125 ASP B N 1
ATOM 3574 C CA . ASP B 1 125 ? 6.982 -24.539 23.166 1.00 46.28 125 ASP B CA 1
ATOM 3575 C C . ASP B 1 125 ? 6.548 -24.169 21.753 1.00 46.13 125 ASP B C 1
ATOM 3576 O O . ASP B 1 125 ? 5.573 -23.436 21.574 1.00 46.04 125 ASP B O 1
ATOM 3581 N N . LEU B 1 126 ? 7.270 -24.689 20.760 1.00 45.98 126 LEU B N 1
ATOM 3582 C CA . LEU B 1 126 ? 7.028 -24.358 19.355 1.00 45.87 126 LEU B CA 1
ATOM 3583 C C . LEU B 1 126 ? 5.568 -24.540 18.947 1.00 45.55 126 LEU B C 1
ATOM 3584 O O . LEU B 1 126 ? 4.944 -23.603 18.441 1.00 45.70 126 LEU B O 1
ATOM 3589 N N . ASP B 1 127 ? 5.034 -25.741 19.176 1.00 45.40 127 ASP B N 1
ATOM 3590 C CA . ASP B 1 127 ? 3.657 -26.064 18.804 1.00 44.65 127 ASP B CA 1
ATOM 3591 C C . ASP B 1 127 ? 2.664 -25.068 19.402 1.00 44.14 127 ASP B C 1
ATOM 3592 O O . ASP B 1 127 ? 1.858 -24.484 18.679 1.00 44.13 127 ASP B O 1
ATOM 3597 N N . LEU B 1 128 ? 2.748 -24.858 20.714 1.00 43.20 128 LEU B N 1
ATOM 3598 C CA . LEU B 1 128 ? 1.810 -23.983 21.418 1.00 42.24 128 LEU B CA 1
ATOM 3599 C C . LEU B 1 128 ? 1.908 -22.519 20.983 1.00 41.64 128 LEU B C 1
ATOM 3600 O O . LEU B 1 128 ? 0.898 -21.820 20.956 1.00 41.26 128 LEU B O 1
ATOM 3605 N N . ALA B 1 129 ? 3.119 -22.077 20.634 1.00 41.08 129 ALA B N 1
ATOM 3606 C CA . ALA B 1 129 ? 3.357 -20.713 20.138 1.00 40.42 129 ALA B CA 1
ATOM 3607 C C . ALA B 1 129 ? 2.748 -20.485 18.751 1.00 40.23 129 ALA B C 1
ATOM 3608 O O . ALA B 1 129 ? 2.091 -19.468 18.521 1.00 40.43 129 ALA B O 1
ATOM 3610 N N . CYS B 1 130 ? 2.968 -21.434 17.838 1.00 39.70 130 CYS B N 1
ATOM 3611 C CA . CYS B 1 130 ? 2.403 -21.378 16.488 1.00 39.22 130 CYS B CA 1
ATOM 3612 C C . CYS B 1 130 ? 0.883 -21.381 16.544 1.00 38.64 130 CYS B C 1
ATOM 3613 O O . CYS B 1 130 ? 0.219 -20.632 15.820 1.00 38.06 130 CYS B O 1
ATOM 3616 N N . LYS B 1 131 ? 0.352 -22.225 17.424 1.00 38.07 131 LYS B N 1
ATOM 3617 C CA . LYS B 1 131 ? -1.086 -22.361 17.614 1.00 37.96 131 LYS B CA 1
ATOM 3618 C C . LYS B 1 131 ? -1.708 -21.088 18.180 1.00 37.52 131 LYS B C 1
ATOM 3619 O O . LYS B 1 131 ? -2.791 -20.690 17.753 1.00 37.76 131 LYS B O 1
ATOM 3625 N N . GLU B 1 132 ? -1.006 -20.437 19.113 1.00 37.28 132 GLU B N 1
ATOM 3626 C CA . GLU B 1 132 ? -1.507 -19.215 19.732 1.00 36.93 132 GLU B CA 1
ATOM 3627 C C . GLU B 1 132 ? -1.389 -18.022 18.777 1.00 36.42 132 GLU B C 1
ATOM 3628 O O . GLU B 1 132 ? -2.284 -17.180 18.733 1.00 36.11 132 GLU B O 1
ATOM 3634 N N . ALA B 1 133 ? -0.310 -17.982 17.998 1.00 36.06 133 ALA B N 1
ATOM 3635 C CA . ALA B 1 133 ? -0.128 -16.954 16.968 1.00 36.09 133 ALA B CA 1
ATOM 3636 C C . ALA B 1 133 ? -1.310 -16.944 15.993 1.00 35.98 133 ALA B C 1
ATOM 3637 O O . ALA B 1 133 ? -1.917 -15.901 15.751 1.00 35.89 133 ALA B O 1
ATOM 3639 N N . SER B 1 134 ? -1.633 -18.114 15.452 1.00 35.74 134 SER B N 1
ATOM 3640 C CA . SER B 1 134 ? -2.752 -18.274 14.530 1.00 35.80 134 SER B CA 1
ATOM 3641 C C . SER B 1 134 ? -4.087 -17.920 15.183 1.00 35.49 134 SER B C 1
ATOM 3642 O O . SER B 1 134 ? -4.915 -17.235 14.580 1.00 35.20 134 SER B O 1
ATOM 3645 N N . ARG B 1 135 ? -4.278 -18.371 16.422 1.00 34.94 135 ARG B N 1
ATOM 3646 C CA . ARG B 1 135 ? -5.506 -18.093 17.160 1.00 34.39 135 ARG B CA 1
ATOM 3647 C C . ARG B 1 135 ? -5.681 -16.595 17.392 1.00 33.84 135 ARG B C 1
ATOM 3648 O O . ARG B 1 135 ? -6.752 -16.053 17.125 1.00 33.60 135 ARG B O 1
ATOM 3656 N N . ALA B 1 136 ? -4.621 -15.935 17.867 1.00 33.41 136 ALA B N 1
ATOM 3657 C CA . ALA B 1 136 ? -4.677 -14.511 18.186 1.00 32.97 136 ALA B CA 1
ATOM 3658 C C . ALA B 1 136 ? -4.927 -13.670 16.934 1.00 32.61 136 ALA B C 1
ATOM 3659 O O . ALA B 1 136 ? -5.764 -12.771 16.946 1.00 32.68 136 ALA B O 1
ATOM 3661 N N . VAL B 1 137 ? -4.241 -14.000 15.845 1.00 32.35 137 VAL B N 1
ATOM 3662 C CA . VAL B 1 137 ? -4.433 -13.294 14.577 1.00 32.84 137 VAL B CA 1
ATOM 3663 C C . VAL B 1 137 ? -5.866 -13.455 14.043 1.00 32.24 137 VAL B C 1
ATOM 3664 O O . VAL B 1 137 ? -6.515 -12.475 13.678 1.00 32.37 137 VAL B O 1
ATOM 3668 N N . ALA B 1 138 ? -6.383 -14.686 14.033 1.00 31.90 138 ALA B N 1
ATOM 3669 C CA . ALA B 1 138 ? -7.769 -14.909 13.619 1.00 31.90 138 ALA B CA 1
ATOM 3670 C C . ALA B 1 138 ? -8.769 -14.104 14.457 1.00 31.71 138 ALA B C 1
ATOM 3671 O O . ALA B 1 138 ? -9.820 -13.704 13.960 1.00 31.80 138 ALA B O 1
ATOM 3673 N N . ALA B 1 139 ? -8.418 -13.842 15.718 1.00 32.44 139 ALA B N 1
ATOM 3674 C CA . ALA B 1 139 ? -9.281 -13.085 16.641 1.00 32.99 139 ALA B CA 1
ATOM 3675 C C . ALA B 1 139 ? -9.205 -11.555 16.502 1.00 33.33 139 ALA B C 1
ATOM 3676 O O . ALA B 1 139 ? -9.993 -10.835 17.125 1.00 33.43 139 ALA B O 1
ATOM 3678 N N . GLY B 1 140 ? -8.263 -11.058 15.705 1.00 33.58 140 GLY B N 1
ATOM 3679 C CA . GLY B 1 140 ? -8.150 -9.616 15.475 1.00 34.02 140 GLY B CA 1
ATOM 3680 C C . GLY B 1 140 ? -6.771 -8.998 15.629 1.00 34.06 140 GLY B C 1
ATOM 3681 O O . GLY B 1 140 ? -6.556 -7.844 15.213 1.00 34.18 140 GLY B O 1
ATOM 3682 N N . HIS B 1 141 ? -5.828 -9.731 16.232 1.00 34.14 141 HIS B N 1
ATOM 3683 C CA . HIS B 1 141 ? -4.444 -9.257 16.320 1.00 34.13 141 HIS B CA 1
ATOM 3684 C C . HIS B 1 141 ? -3.841 -9.150 14.929 1.00 34.71 141 HIS B C 1
ATOM 3685 O O . HIS B 1 141 ? -4.162 -9.939 14.035 1.00 34.88 141 HIS B O 1
ATOM 3692 N N . LEU B 1 142 ? -2.968 -8.168 14.749 1.00 35.29 142 LEU B N 1
ATOM 3693 C CA . LEU B 1 142 ? -2.370 -7.907 13.444 1.00 35.95 142 LEU B CA 1
ATOM 3694 C C . LEU B 1 142 ? -0.997 -8.540 13.304 1.00 36.42 142 LEU B C 1
ATOM 3695 O O . LEU B 1 142 ? -0.302 -8.330 12.306 1.00 37.28 142 LEU B O 1
ATOM 3700 N N . GLY B 1 143 ? -0.602 -9.309 14.309 1.00 36.25 143 GLY B N 1
ATOM 3701 C CA . GLY B 1 143 ? 0.728 -9.899 14.334 1.00 35.61 143 GLY B CA 1
ATOM 3702 C C . GLY B 1 143 ? 1.157 -10.252 15.739 1.00 35.63 143 GLY B C 1
ATOM 3703 O O . GLY B 1 143 ? 0.330 -10.302 16.659 1.00 34.50 143 GLY B O 1
ATOM 3704 N N . ILE B 1 144 ? 2.455 -10.492 15.895 1.00 35.57 144 ILE B N 1
ATOM 3705 C CA . ILE B 1 144 ? 3.002 -11.049 17.118 1.00 36.46 144 ILE B CA 1
ATOM 3706 C C . ILE B 1 144 ? 4.207 -10.233 17.530 1.00 37.06 144 ILE B C 1
ATOM 3707 O O . ILE B 1 144 ? 4.976 -9.778 16.683 1.00 36.88 144 ILE B O 1
ATOM 3712 N N . GLN B 1 145 ? 4.337 -10.024 18.837 1.00 37.51 145 GLN B N 1
ATOM 3713 C CA . GLN B 1 145 ? 5.563 -9.494 19.406 1.00 38.38 145 GLN B CA 1
ATOM 3714 C C . GLN B 1 145 ? 6.224 -10.596 20.226 1.00 39.02 145 GLN B C 1
ATOM 3715 O O . GLN B 1 145 ? 5.598 -11.196 21.114 1.00 38.79 145 GLN B O 1
ATOM 3721 N N . ILE B 1 146 ? 7.482 -10.875 19.897 1.00 40.29 146 ILE B N 1
ATOM 3722 C CA . ILE B 1 146 ? 8.271 -11.853 20.625 1.00 41.92 146 ILE B CA 1
ATOM 3723 C C . ILE B 1 146 ? 9.528 -11.209 21.182 1.00 42.91 146 ILE B C 1
ATOM 3724 O O . ILE B 1 146 ? 10.007 -10.208 20.651 1.00 42.98 146 ILE B O 1
ATOM 3729 N N . GLY B 1 147 ? 10.026 -11.782 22.270 1.00 44.60 147 GLY B N 1
ATOM 3730 C CA . GLY B 1 147 ? 11.385 -11.528 22.724 1.00 46.48 147 GLY B CA 1
ATOM 3731 C C . GLY B 1 147 ? 12.265 -12.609 22.131 1.00 48.17 147 GLY B C 1
ATOM 3732 O O . GLY B 1 147 ? 11.818 -13.746 21.935 1.00 48.46 147 GLY B O 1
ATOM 3733 N N . ASN B 1 148 ? 13.516 -12.269 21.837 1.00 49.66 148 ASN B N 1
ATOM 3734 C CA . ASN B 1 148 ? 14.469 -13.257 21.327 1.00 51.11 148 ASN B CA 1
ATOM 3735 C C . ASN B 1 148 ? 15.030 -14.171 22.431 1.00 51.75 148 ASN B C 1
ATOM 3736 O O . ASN B 1 148 ? 16.184 -14.608 22.364 1.00 51.70 148 ASN B O 1
ATOM 3741 N N . HIS B 1 149 ? 14.188 -14.472 23.423 1.00 52.43 149 HIS B N 1
ATOM 3742 C CA . HIS B 1 149 ? 14.608 -15.187 24.624 1.00 53.34 149 HIS B CA 1
ATOM 3743 C C . HIS B 1 149 ? 13.507 -16.031 25.279 1.00 54.19 149 HIS B C 1
ATOM 3744 O O . HIS B 1 149 ? 12.339 -15.995 24.874 1.00 54.26 149 HIS B O 1
ATOM 3751 N N . LEU B 1 150 ? 13.912 -16.786 26.297 1.00 55.12 150 LEU B N 1
ATOM 3752 C CA . LEU B 1 150 ? 13.012 -17.578 27.121 1.00 56.27 150 LEU B CA 1
ATOM 3753 C C . LEU B 1 150 ? 13.251 -17.240 28.592 1.00 57.01 150 LEU B C 1
ATOM 3754 O O . LEU B 1 150 ? 13.273 -18.125 29.453 1.00 57.13 150 LEU B O 1
ATOM 3759 N N . GLY B 1 151 ? 13.434 -15.950 28.871 1.00 58.07 151 GLY B N 1
ATOM 3760 C CA . GLY B 1 151 ? 13.799 -15.488 30.211 1.00 59.38 151 GLY B CA 1
ATOM 3761 C C . GLY B 1 151 ? 15.136 -16.047 30.681 1.00 60.32 151 GLY B C 1
ATOM 3762 O O . GLY B 1 151 ? 15.504 -15.874 31.844 1.00 60.41 151 GLY B O 1
ATOM 3763 N N . ASP B 1 152 ? 15.844 -16.703 29.752 1.00 61.30 152 ASP B N 1
ATOM 3764 C CA . ASP B 1 152 ? 17.137 -17.391 29.933 1.00 62.07 152 ASP B CA 1
ATOM 3765 C C . ASP B 1 152 ? 17.331 -18.349 28.749 1.00 62.59 152 ASP B C 1
ATOM 3766 O O . ASP B 1 152 ? 17.015 -19.545 28.851 1.00 62.75 152 ASP B O 1
ATOM 3771 N N . LYS B 1 153 ? 17.837 -17.823 27.630 1.00 63.03 153 LYS B N 1
ATOM 3772 C CA . LYS B 1 153 ? 17.898 -18.574 26.368 1.00 63.59 153 LYS B CA 1
ATOM 3773 C C . LYS B 1 153 ? 19.220 -18.426 25.606 1.00 63.99 153 LYS B C 1
ATOM 3774 O O . LYS B 1 153 ? 19.847 -17.365 25.632 1.00 64.19 153 LYS B O 1
ATOM 3780 N N . ASP B 1 154 ? 19.610 -19.501 24.915 1.00 64.52 154 ASP B N 1
ATOM 3781 C CA . ASP B 1 154 ? 20.827 -19.547 24.096 1.00 64.85 154 ASP B CA 1
ATOM 3782 C C . ASP B 1 154 ? 20.689 -18.944 22.686 1.00 64.99 154 ASP B C 1
ATOM 3783 O O . ASP B 1 154 ? 21.388 -19.364 21.757 1.00 65.05 154 ASP B O 1
ATOM 3788 N N . LEU B 1 155 ? 19.770 -17.988 22.534 1.00 65.04 155 LEU B N 1
ATOM 3789 C CA . LEU B 1 155 ? 19.782 -17.018 21.419 1.00 65.07 155 LEU B CA 1
ATOM 3790 C C . LEU B 1 155 ? 19.396 -17.523 20.016 1.00 64.88 155 LEU B C 1
ATOM 3791 O O . LEU B 1 155 ? 18.385 -17.087 19.463 1.00 65.24 155 LEU B O 1
ATOM 3796 N N . ASP B 1 156 ? 20.208 -18.407 19.437 1.00 64.75 156 ASP B N 1
ATOM 3797 C CA . ASP B 1 156 ? 20.007 -18.854 18.054 1.00 64.46 156 ASP B CA 1
ATOM 3798 C C . ASP B 1 156 ? 19.777 -20.360 17.965 1.00 63.99 156 ASP B C 1
ATOM 3799 O O . ASP B 1 156 ? 20.643 -21.156 18.350 1.00 64.11 156 ASP B O 1
ATOM 3804 N N . ASP B 1 157 ? 18.609 -20.741 17.450 1.00 63.21 157 ASP B N 1
ATOM 3805 C CA . ASP B 1 157 ? 18.233 -22.146 17.337 1.00 62.41 157 ASP B CA 1
ATOM 3806 C C . ASP B 1 157 ? 17.226 -22.404 16.218 1.00 61.82 157 ASP B C 1
ATOM 3807 O O . ASP B 1 157 ? 16.651 -21.471 15.646 1.00 61.81 157 ASP B O 1
ATOM 3812 N N . ALA B 1 158 ? 17.029 -23.683 15.913 1.00 60.93 158 ALA B N 1
ATOM 3813 C CA . ALA B 1 158 ? 16.049 -24.111 14.924 1.00 60.03 158 ALA B CA 1
ATOM 3814 C C . ALA B 1 158 ? 14.624 -23.790 15.378 1.00 59.33 158 ALA B C 1
ATOM 3815 O O . ALA B 1 158 ? 13.736 -23.611 14.547 1.00 59.31 158 ALA B O 1
ATOM 3817 N N . THR B 1 159 ? 14.426 -23.718 16.697 1.00 58.35 159 THR B N 1
ATOM 3818 C CA . THR B 1 159 ? 13.140 -23.360 17.307 1.00 57.41 159 THR B CA 1
ATOM 3819 C C . THR B 1 159 ? 12.628 -22.030 16.759 1.00 56.69 159 THR B C 1
ATOM 3820 O O . THR B 1 159 ? 11.559 -21.973 16.148 1.00 56.69 159 THR B O 1
ATOM 3824 N N . LEU B 1 160 ? 13.410 -20.974 16.980 1.00 55.67 160 LEU B N 1
ATOM 3825 C CA . LEU B 1 160 ? 13.082 -19.622 16.536 1.00 54.79 160 LEU B CA 1
ATOM 3826 C C . LEU B 1 160 ? 12.838 -19.560 15.029 1.00 54.16 160 LEU B C 1
ATOM 3827 O O . LEU B 1 160 ? 11.866 -18.947 14.585 1.00 54.05 160 LEU B O 1
ATOM 3832 N N . GLU B 1 161 ? 13.714 -20.204 14.255 1.00 53.21 161 GLU B N 1
ATOM 3833 C CA . GLU B 1 161 ? 13.595 -20.241 12.797 1.00 52.41 161 GLU B CA 1
ATOM 3834 C C . GLU B 1 161 ? 12.279 -20.896 12.381 1.00 51.79 161 GLU B C 1
ATOM 3835 O O . GLU B 1 161 ? 11.547 -20.356 11.547 1.00 51.68 161 GLU B O 1
ATOM 3841 N N . ALA B 1 162 ? 11.983 -22.046 12.986 1.00 51.08 162 ALA B N 1
ATOM 3842 C CA . ALA B 1 162 ? 10.749 -22.789 12.721 1.00 50.12 162 ALA B CA 1
ATOM 3843 C C . ALA B 1 162 ? 9.494 -21.964 13.001 1.00 49.56 162 ALA B C 1
ATOM 3844 O O . ALA B 1 162 ? 8.524 -22.040 12.248 1.00 49.58 162 ALA B O 1
ATOM 3846 N N . PHE B 1 163 ? 9.517 -21.183 14.081 1.00 48.80 163 PHE B N 1
ATOM 3847 C CA . PHE B 1 163 ? 8.387 -20.323 14.426 1.00 48.02 163 PHE B CA 1
ATOM 3848 C C . PHE B 1 163 ? 8.194 -19.187 13.418 1.00 47.39 163 PHE B C 1
ATOM 3849 O O . PHE B 1 163 ? 7.060 -18.863 13.056 1.00 47.12 163 PHE B O 1
ATOM 3857 N N . LEU B 1 164 ? 9.304 -18.592 12.979 1.00 46.47 164 LEU B N 1
ATOM 3858 C CA . LEU B 1 164 ? 9.298 -17.547 11.950 1.00 45.79 164 LEU B CA 1
ATOM 3859 C C . LEU B 1 164 ? 8.751 -18.051 10.616 1.00 45.41 164 LEU B C 1
ATOM 3860 O O . LEU B 1 164 ? 8.134 -17.293 9.868 1.00 45.08 164 LEU B O 1
ATOM 3865 N N . THR B 1 165 ? 9.000 -19.327 10.325 1.00 45.19 165 THR B N 1
ATOM 3866 C CA . THR B 1 165 ? 8.509 -19.968 9.103 1.00 44.89 165 THR B CA 1
ATOM 3867 C C . THR B 1 165 ? 6.988 -20.136 9.148 1.00 44.51 165 THR B C 1
ATOM 3868 O O . THR B 1 165 ? 6.300 -19.855 8.161 1.00 44.35 165 THR B O 1
ATOM 3872 N N . HIS B 1 166 ? 6.477 -20.594 10.293 1.00 44.08 166 HIS B N 1
ATOM 3873 C CA . HIS B 1 166 ? 5.033 -20.718 10.509 1.00 43.56 166 HIS B CA 1
ATOM 3874 C C . HIS B 1 166 ? 4.344 -19.379 10.275 1.00 43.15 166 HIS B C 1
ATOM 3875 O O . HIS B 1 166 ? 3.304 -19.323 9.625 1.00 43.27 166 HIS B O 1
ATOM 3882 N N . CYS B 1 167 ? 4.939 -18.306 10.792 1.00 42.71 167 CYS B N 1
ATOM 3883 C CA . CYS B 1 167 ? 4.360 -16.969 10.675 1.00 42.11 167 CYS B CA 1
ATOM 3884 C C . CYS B 1 167 ? 4.421 -16.421 9.243 1.00 41.83 167 CYS B C 1
ATOM 3885 O O . CYS B 1 167 ? 3.462 -15.800 8.775 1.00 41.75 167 CYS B O 1
ATOM 3888 N N . ALA B 1 168 ? 5.527 -16.678 8.547 1.00 41.32 168 ALA B N 1
ATOM 3889 C CA . ALA B 1 168 ? 5.682 -16.257 7.155 1.00 41.23 168 ALA B CA 1
ATOM 3890 C C . ALA B 1 168 ? 4.615 -16.902 6.273 1.00 41.09 168 ALA B C 1
ATOM 3891 O O . ALA B 1 168 ? 3.986 -16.234 5.449 1.00 40.81 168 ALA B O 1
ATOM 3893 N N . ASN B 1 169 ? 4.417 -18.203 6.467 1.00 41.20 169 ASN B N 1
ATOM 3894 C CA . ASN B 1 169 ? 3.449 -18.972 5.682 1.00 41.10 169 ASN B CA 1
ATOM 3895 C C . ASN B 1 169 ? 1.995 -18.552 5.881 1.00 41.10 169 ASN B C 1
ATOM 3896 O O . ASN B 1 169 ? 1.170 -18.722 4.980 1.00 40.93 169 ASN B O 1
ATOM 3901 N N . GLU B 1 170 ? 1.689 -18.000 7.053 1.00 40.77 170 GLU B N 1
ATOM 3902 C CA . GLU B 1 170 ? 0.322 -17.578 7.371 1.00 40.72 170 GLU B CA 1
ATOM 3903 C C . GLU B 1 170 ? 0.113 -16.066 7.296 1.00 40.24 170 GLU B C 1
ATOM 3904 O O . GLU B 1 170 ? -0.950 -15.568 7.662 1.00 39.83 170 GLU B O 1
ATOM 3910 N N . ASP B 1 171 ? 1.126 -15.354 6.801 1.00 39.79 171 ASP B N 1
ATOM 3911 C CA . ASP B 1 171 ? 1.092 -13.896 6.656 1.00 39.69 171 ASP B CA 1
ATOM 3912 C C . ASP B 1 171 ? 0.907 -13.208 8.010 1.00 38.77 171 ASP B C 1
ATOM 3913 O O . ASP B 1 171 ? 0.088 -12.296 8.147 1.00 38.83 171 ASP B O 1
ATOM 3918 N N . ILE B 1 172 ? 1.670 -13.679 9.000 1.00 38.03 172 ILE B N 1
ATOM 3919 C CA . ILE B 1 172 ? 1.671 -13.129 10.357 1.00 37.23 172 ILE B CA 1
ATOM 3920 C C . ILE B 1 172 ? 2.947 -12.299 10.591 1.00 37.09 172 ILE B C 1
ATOM 3921 O O . ILE B 1 172 ? 4.037 -12.855 10.731 1.00 37.15 172 ILE B O 1
ATOM 3926 N N . PRO B 1 173 ? 2.807 -10.963 10.629 1.00 36.89 173 PRO B N 1
ATOM 3927 C CA . PRO B 1 173 ? 3.938 -10.063 10.906 1.00 36.66 173 PRO B CA 1
ATOM 3928 C C . PRO B 1 173 ? 4.482 -10.219 12.334 1.00 36.74 173 PRO B C 1
ATOM 3929 O O . PRO B 1 173 ? 3.721 -10.527 13.263 1.00 36.55 173 PRO B O 1
ATOM 3933 N N . ILE B 1 174 ? 5.789 -9.994 12.496 1.00 36.43 174 ILE B N 1
ATOM 3934 C CA . ILE B 1 174 ? 6.475 -10.174 13.779 1.00 36.79 174 ILE B CA 1
ATOM 3935 C C . ILE B 1 174 ? 7.236 -8.916 14.164 1.00 36.71 174 ILE B C 1
ATOM 3936 O O . ILE B 1 174 ? 7.908 -8.317 13.318 1.00 36.81 174 ILE B O 1
ATOM 3941 N N . LEU B 1 175 ? 7.096 -8.516 15.430 1.00 37.08 175 LEU B N 1
ATOM 3942 C CA . LEU B 1 175 ? 7.947 -7.498 16.057 1.00 37.81 175 LEU B CA 1
ATOM 3943 C C . LEU B 1 175 ? 8.795 -8.161 17.149 1.00 38.16 175 LEU B C 1
ATOM 3944 O O . LEU B 1 175 ? 8.273 -8.912 17.984 1.00 37.59 175 LEU B O 1
ATOM 3949 N N . VAL B 1 176 ? 10.102 -7.897 17.131 1.00 39.20 176 VAL B N 1
ATOM 3950 C CA . VAL B 1 176 ? 11.029 -8.530 18.069 1.00 39.97 176 VAL B CA 1
ATOM 3951 C C . VAL B 1 176 ? 11.511 -7.530 19.131 1.00 40.65 176 VAL B C 1
ATOM 3952 O O . VAL B 1 176 ? 11.970 -6.440 18.780 1.00 41.49 176 VAL B O 1
ATOM 3956 N N . HIS B 1 177 ? 11.389 -7.926 20.401 1.00 41.14 177 HIS B N 1
ATOM 3957 C CA . HIS B 1 177 ? 11.918 -7.202 21.574 1.00 42.17 177 HIS B CA 1
ATOM 3958 C C . HIS B 1 177 ? 13.115 -7.968 22.158 1.00 42.42 177 HIS B C 1
ATOM 3959 O O . HIS B 1 177 ? 13.029 -9.171 22.385 1.00 42.34 177 HIS B O 1
ATOM 3966 N N . PRO B 1 178 ? 14.242 -7.273 22.403 1.00 43.47 178 PRO B N 1
ATOM 3967 C CA . PRO B 1 178 ? 15.481 -7.932 22.854 1.00 44.26 178 PRO B CA 1
ATOM 3968 C C . PRO B 1 178 ? 15.566 -8.351 24.336 1.00 45.06 178 PRO B C 1
ATOM 3969 O O . PRO B 1 178 ? 15.015 -7.679 25.209 1.00 45.59 178 PRO B O 1
ATOM 3973 N N . TRP B 1 179 ? 16.285 -9.448 24.587 1.00 46.15 179 TRP B N 1
ATOM 3974 C CA . TRP B 1 179 ? 16.762 -9.853 25.925 1.00 47.26 179 TRP B CA 1
ATOM 3975 C C . TRP B 1 179 ? 17.740 -8.792 26.454 1.00 47.47 179 TRP B C 1
ATOM 3976 O O . TRP B 1 179 ? 18.309 -8.021 25.672 1.00 47.46 179 TRP B O 1
ATOM 3987 N N . ASP B 1 180 ? 17.950 -8.763 27.770 1.00 47.69 180 ASP B N 1
ATOM 3988 C CA . ASP B 1 180 ? 18.777 -7.719 28.381 1.00 48.01 180 ASP B CA 1
ATOM 3989 C C . ASP B 1 180 ? 19.860 -8.248 29.322 1.00 48.27 180 ASP B C 1
ATOM 3990 O O . ASP B 1 180 ? 20.363 -7.508 30.178 1.00 47.86 180 ASP B O 1
ATOM 3995 N N . MET B 1 181 ? 20.223 -9.520 29.163 1.00 47.89 181 MET B N 1
ATOM 3996 C CA . MET B 1 181 ? 21.138 -10.171 30.101 1.00 47.62 181 MET B CA 1
ATOM 3997 C C . MET B 1 181 ? 22.560 -10.422 29.599 1.00 46.71 181 MET B C 1
ATOM 3998 O O . MET B 1 181 ? 23.362 -11.054 30.297 1.00 46.63 181 MET B O 1
ATOM 4003 N N . MET B 1 182 ? 22.884 -9.908 28.413 1.00 45.86 182 MET B N 1
ATOM 4004 C CA . MET B 1 182 ? 24.211 -10.117 27.834 1.00 44.92 182 MET B CA 1
ATOM 4005 C C . MET B 1 182 ? 25.361 -9.751 28.785 1.00 44.99 182 MET B C 1
ATOM 4006 O O . MET B 1 182 ? 26.429 -10.383 28.764 1.00 45.54 182 MET B O 1
ATOM 4011 N N . GLY B 1 183 ? 25.142 -8.731 29.608 1.00 44.35 183 GLY B N 1
ATOM 4012 C CA . GLY B 1 183 ? 26.196 -8.209 30.473 1.00 43.54 183 GLY B CA 1
ATOM 4013 C C . GLY B 1 183 ? 26.566 -9.045 31.687 1.00 43.05 183 GLY B C 1
ATOM 4014 O O . GLY B 1 183 ? 27.496 -8.688 32.423 1.00 42.73 183 GLY B O 1
ATOM 4015 N N . GLY B 1 184 ? 25.845 -10.151 31.903 1.00 42.49 184 GLY B N 1
ATOM 4016 C CA . GLY B 1 184 ? 26.086 -11.025 33.057 1.00 41.88 184 GLY B CA 1
ATOM 4017 C C . GLY B 1 184 ? 25.991 -10.245 34.354 1.00 41.10 184 GLY B C 1
ATOM 4018 O O . GLY B 1 184 ? 24.970 -9.609 34.624 1.00 41.59 184 GLY B O 1
ATOM 4019 N N . GLN B 1 185 ? 27.063 -10.274 35.147 1.00 40.37 185 GLN B N 1
ATOM 4020 C CA . GLN B 1 185 ? 27.118 -9.540 36.414 1.00 39.38 185 GLN B CA 1
ATOM 4021 C C . GLN B 1 185 ? 27.595 -8.083 36.301 1.00 38.21 185 GLN B C 1
ATOM 4022 O O . GLN B 1 185 ? 27.742 -7.399 37.313 1.00 37.71 185 GLN B O 1
ATOM 4028 N N . ARG B 1 186 ? 27.843 -7.612 35.079 1.00 36.13 186 ARG B N 1
ATOM 4029 C CA . ARG B 1 186 ? 28.194 -6.204 34.853 1.00 35.88 186 ARG B CA 1
ATOM 4030 C C . ARG B 1 186 ? 26.920 -5.400 34.564 1.00 35.79 186 ARG B C 1
ATOM 4031 O O . ARG B 1 186 ? 25.808 -5.939 34.680 1.00 36.00 186 ARG B O 1
ATOM 4039 N N . MET B 1 187 ? 27.070 -4.118 34.231 1.00 36.20 187 MET B N 1
ATOM 4040 C CA . MET B 1 187 ? 25.923 -3.279 33.884 1.00 37.28 187 MET B CA 1
ATOM 4041 C C . MET B 1 187 ? 24.871 -3.189 35.014 1.00 37.01 187 MET B C 1
ATOM 4042 O O . MET B 1 187 ? 23.661 -3.176 34.761 1.00 36.08 187 MET B O 1
ATOM 4047 N N . LYS B 1 188 ? 25.339 -3.086 36.257 1.00 37.17 188 LYS B N 1
ATOM 4048 C CA . LYS B 1 188 ? 24.433 -3.059 37.407 1.00 38.36 188 LYS B CA 1
ATOM 4049 C C . LYS B 1 188 ? 23.762 -1.708 37.646 1.00 38.27 188 LYS B C 1
ATOM 4050 O O . LYS B 1 188 ? 22.763 -1.630 38.370 1.00 39.78 188 LYS B O 1
ATOM 4056 N N . LYS B 1 189 ? 24.311 -0.648 37.061 1.00 37.86 189 LYS B N 1
ATOM 4057 C CA . LYS B 1 189 ? 23.854 0.702 37.349 1.00 37.37 189 LYS B CA 1
ATOM 4058 C C . LYS B 1 189 ? 23.478 1.494 36.099 1.00 36.63 189 LYS B C 1
ATOM 4059 O O . LYS B 1 189 ? 23.788 1.086 34.970 1.00 36.52 189 LYS B O 1
ATOM 4065 N N . TRP B 1 190 ? 22.797 2.618 36.336 1.00 36.28 190 TRP B N 1
ATOM 4066 C CA . TRP B 1 190 ? 22.539 3.674 35.342 1.00 36.05 190 TRP B CA 1
ATOM 4067 C C . TRP B 1 190 ? 21.818 3.211 34.077 1.00 36.08 190 TRP B C 1
ATOM 4068 O O . TRP B 1 190 ? 21.999 3.798 33.013 1.00 36.81 190 TRP B O 1
ATOM 4079 N N . MET B 1 191 ? 20.996 2.167 34.208 1.00 36.95 191 MET B N 1
ATOM 4080 C CA . MET B 1 191 ? 20.247 1.569 33.098 1.00 38.25 191 MET B CA 1
ATOM 4081 C C . MET B 1 191 ? 21.156 1.056 31.975 1.00 36.73 191 MET B C 1
ATOM 4082 O O . MET B 1 191 ? 20.771 1.017 30.801 1.00 36.92 191 MET B O 1
ATOM 4087 N N . LEU B 1 192 ? 22.369 0.658 32.345 1.00 35.94 192 LEU B N 1
ATOM 4088 C CA . LEU B 1 192 ? 23.291 0.077 31.377 1.00 35.19 192 LEU B CA 1
ATOM 4089 C C . LEU B 1 192 ? 22.737 -1.095 30.547 1.00 34.97 192 LEU B C 1
ATOM 4090 O O . LEU B 1 192 ? 23.091 -1.200 29.368 1.00 34.47 192 LEU B O 1
ATOM 4095 N N . PRO B 1 193 ? 21.900 -1.990 31.137 1.00 35.02 193 PRO B N 1
ATOM 4096 C CA . PRO B 1 193 ? 21.331 -3.028 30.272 1.00 35.48 193 PRO B CA 1
ATOM 4097 C C . PRO B 1 193 ? 20.476 -2.469 29.142 1.00 36.10 193 PRO B C 1
ATOM 4098 O O . PRO B 1 193 ? 20.509 -3.000 28.035 1.00 36.59 193 PRO B O 1
ATOM 4102 N N . TRP B 1 194 ? 19.737 -1.398 29.412 1.00 35.93 194 TRP B N 1
ATOM 4103 C CA . TRP B 1 194 ? 18.942 -0.740 28.385 1.00 37.50 194 TRP B CA 1
ATOM 4104 C C . TRP B 1 194 ? 19.816 0.017 27.364 1.00 36.74 194 TRP B C 1
ATOM 4105 O O . TRP B 1 194 ? 19.489 0.085 26.175 1.00 37.32 194 TRP B O 1
ATOM 4116 N N . LEU B 1 195 ? 20.929 0.560 27.827 1.00 35.73 195 LEU B N 1
ATOM 4117 C CA . LEU B 1 195 ? 21.765 1.440 26.999 1.00 35.55 195 LEU B CA 1
ATOM 4118 C C . LEU B 1 195 ? 22.801 0.656 26.182 1.00 35.84 195 LEU B C 1
ATOM 4119 O O . LEU B 1 195 ? 23.212 1.111 25.101 1.00 36.85 195 LEU B O 1
ATOM 4124 N N . VAL B 1 196 ? 23.189 -0.512 26.701 1.00 35.65 196 VAL B N 1
ATOM 4125 C CA . VAL B 1 196 ? 24.242 -1.359 26.105 1.00 34.61 196 VAL B CA 1
ATOM 4126 C C . VAL B 1 196 ? 23.775 -2.779 25.727 1.00 35.00 196 VAL B C 1
ATOM 4127 O O . VAL B 1 196 ? 23.882 -3.172 24.568 1.00 34.73 196 VAL B O 1
ATOM 4131 N N . ALA B 1 197 ? 23.268 -3.548 26.682 1.00 35.53 197 ALA B N 1
ATOM 4132 C CA . ALA B 1 197 ? 22.933 -4.951 26.409 1.00 36.24 197 ALA B CA 1
ATOM 4133 C C . ALA B 1 197 ? 21.828 -5.070 25.362 1.00 36.99 197 ALA B C 1
ATOM 4134 O O . ALA B 1 197 ? 21.941 -5.859 24.418 1.00 36.35 197 ALA B O 1
ATOM 4136 N N . MET B 1 198 ? 20.795 -4.241 25.482 1.00 38.12 198 MET B N 1
ATOM 4137 C CA . MET B 1 198 ? 19.646 -4.342 24.563 1.00 39.27 198 MET B CA 1
ATOM 4138 C C . MET B 1 198 ? 19.945 -4.029 23.079 1.00 37.96 198 MET B C 1
ATOM 4139 O O . MET B 1 198 ? 19.595 -4.833 22.219 1.00 38.20 198 MET B O 1
ATOM 4144 N N . PRO B 1 199 ? 20.590 -2.880 22.779 1.00 37.35 199 PRO B N 1
ATOM 4145 C CA . PRO B 1 199 ? 20.955 -2.669 21.361 1.00 37.36 199 PRO B CA 1
ATOM 4146 C C . PRO B 1 199 ? 21.899 -3.743 20.811 1.00 36.91 199 PRO B C 1
ATOM 4147 O O . PRO B 1 199 ? 21.790 -4.115 19.645 1.00 36.76 199 PRO B O 1
ATOM 4151 N N . ALA B 1 200 ? 22.800 -4.250 21.650 1.00 35.95 200 ALA B N 1
ATOM 4152 C CA . ALA B 1 200 ? 23.712 -5.310 21.245 1.00 35.73 200 ALA B CA 1
ATOM 4153 C C . ALA B 1 200 ? 22.940 -6.617 20.993 1.00 36.38 200 ALA B C 1
ATOM 4154 O O . ALA B 1 200 ? 23.239 -7.359 20.051 1.00 36.89 200 ALA B O 1
ATOM 4156 N N . GLU B 1 201 ? 21.939 -6.871 21.828 1.00 37.08 201 GLU B N 1
ATOM 4157 C CA . GLU B 1 201 ? 21.086 -8.048 21.695 1.00 37.07 201 GLU B CA 1
ATOM 4158 C C . GLU B 1 201 ? 20.294 -8.036 20.400 1.00 36.80 201 GLU B C 1
ATOM 4159 O O . GLU B 1 201 ? 20.160 -9.058 19.743 1.00 36.27 201 GLU B O 1
ATOM 4165 N N . THR B 1 202 ? 19.767 -6.871 20.045 1.00 35.93 202 THR B N 1
ATOM 4166 C CA . THR B 1 202 ? 19.005 -6.741 18.815 1.00 36.24 202 THR B CA 1
ATOM 4167 C C . THR B 1 202 ? 19.918 -6.992 17.622 1.00 35.73 202 THR B C 1
ATOM 4168 O O . THR B 1 202 ? 19.542 -7.691 16.690 1.00 35.44 202 THR B O 1
ATOM 4172 N N . GLN B 1 203 ? 21.127 -6.434 17.675 1.00 34.71 203 GLN B N 1
ATOM 4173 C CA . GLN B 1 203 ? 22.113 -6.665 16.631 1.00 34.52 203 GLN B CA 1
ATOM 4174 C C . GLN B 1 203 ? 22.390 -8.148 16.508 1.00 34.52 203 GLN B C 1
ATOM 4175 O O . GLN B 1 203 ? 22.440 -8.668 15.398 1.00 34.76 203 GLN B O 1
ATOM 4181 N N . LEU B 1 204 ? 22.564 -8.806 17.653 1.00 33.42 204 LEU B N 1
ATOM 4182 C CA . LEU B 1 204 ? 22.876 -10.226 17.719 1.00 34.72 204 LEU B CA 1
ATOM 4183 C C . LEU B 1 204 ? 21.751 -11.059 17.109 1.00 34.08 204 LEU B C 1
ATOM 4184 O O . LEU B 1 204 ? 22.004 -11.992 16.350 1.00 34.59 204 LEU B O 1
ATOM 4189 N N . ALA B 1 205 ? 20.509 -10.696 17.436 1.00 34.30 205 ALA B N 1
ATOM 4190 C CA . ALA B 1 205 ? 19.326 -11.370 16.866 1.00 34.58 205 ALA B CA 1
ATOM 4191 C C . ALA B 1 205 ? 19.322 -11.328 15.333 1.00 34.95 205 ALA B C 1
ATOM 4192 O O . ALA B 1 205 ? 19.168 -12.371 14.676 1.00 35.19 205 ALA B O 1
ATOM 4194 N N . ILE B 1 206 ? 19.485 -10.132 14.770 1.00 34.68 206 ILE B N 1
ATOM 4195 C CA . ILE B 1 206 ? 19.558 -9.939 13.314 1.00 34.71 206 ILE B CA 1
ATOM 4196 C C . ILE B 1 206 ? 20.731 -10.704 12.686 1.00 34.69 206 ILE B C 1
ATOM 4197 O O . ILE B 1 206 ? 20.551 -11.473 11.725 1.00 34.63 206 ILE B O 1
ATOM 4202 N N . LEU B 1 207 ? 21.931 -10.478 13.212 1.00 34.79 207 LEU B N 1
ATOM 4203 C CA . LEU B 1 207 ? 23.131 -11.125 12.682 1.00 35.28 207 LEU B CA 1
ATOM 4204 C C . LEU B 1 207 ? 23.068 -12.641 12.796 1.00 35.94 207 LEU B C 1
ATOM 4205 O O . LEU B 1 207 ? 23.578 -13.340 11.935 1.00 35.84 207 LEU B O 1
ATOM 4210 N N . SER B 1 208 ? 22.427 -13.150 13.846 1.00 36.62 208 SER B N 1
ATOM 4211 C CA . SER B 1 208 ? 22.267 -14.602 13.996 1.00 37.33 208 SER B CA 1
ATOM 4212 C C . SER B 1 208 ? 21.394 -15.217 12.896 1.00 37.47 208 SER B C 1
ATOM 4213 O O . SER B 1 208 ? 21.674 -16.318 12.421 1.00 37.57 208 SER B O 1
ATOM 4216 N N . LEU B 1 209 ? 20.358 -14.489 12.484 1.00 37.62 209 LEU B N 1
ATOM 4217 C CA . LEU B 1 209 ? 19.516 -14.903 11.363 1.00 38.09 209 LEU B CA 1
ATOM 4218 C C . LEU B 1 209 ? 20.325 -14.873 10.071 1.00 37.90 209 LEU B C 1
ATOM 4219 O O . LEU B 1 209 ? 20.266 -15.813 9.272 1.00 37.92 209 LEU B O 1
ATOM 4224 N N . ILE B 1 210 ? 21.097 -13.802 9.888 1.00 37.48 210 ILE B N 1
ATOM 4225 C CA . ILE B 1 210 ? 21.899 -13.631 8.674 1.00 36.72 210 ILE B CA 1
ATOM 4226 C C . ILE B 1 210 ? 23.014 -14.668 8.568 1.00 36.84 210 ILE B C 1
ATOM 4227 O O . ILE B 1 210 ? 23.100 -15.391 7.570 1.00 36.60 210 ILE B O 1
ATOM 4232 N N . LEU B 1 211 ? 23.855 -14.741 9.595 1.00 36.88 211 LEU B N 1
ATOM 4233 C CA . LEU B 1 211 ? 25.047 -15.587 9.567 1.00 37.13 211 LEU B CA 1
ATOM 4234 C C . LEU B 1 211 ? 24.785 -17.094 9.671 1.00 37.76 211 LEU B C 1
ATOM 4235 O O . LEU B 1 211 ? 25.643 -17.892 9.299 1.00 37.21 211 LEU B O 1
ATOM 4240 N N . SER B 1 212 ? 23.605 -17.472 10.164 1.00 38.56 212 SER B N 1
ATOM 4241 C CA . SER B 1 212 ? 23.206 -18.884 10.241 1.00 39.28 212 SER B CA 1
ATOM 4242 C C . SER B 1 212 ? 22.599 -19.368 8.933 1.00 39.48 212 SER B C 1
ATOM 4243 O O . SER B 1 212 ? 22.369 -20.566 8.754 1.00 39.90 212 SER B O 1
ATOM 4246 N N . GLY B 1 213 ? 22.328 -18.428 8.032 1.00 39.94 213 GLY B N 1
ATOM 4247 C CA . GLY B 1 213 ? 21.645 -18.720 6.774 1.00 40.69 213 GLY B CA 1
ATOM 4248 C C . GLY B 1 213 ? 20.148 -18.867 6.949 1.00 41.29 213 GLY B C 1
ATOM 4249 O O . GLY B 1 213 ? 19.500 -19.586 6.184 1.00 41.53 213 GLY B O 1
ATOM 4250 N N . ALA B 1 214 ? 19.593 -18.186 7.952 1.00 41.95 214 ALA B N 1
ATOM 4251 C CA . ALA B 1 214 ? 18.148 -18.233 8.186 1.00 42.34 214 ALA B CA 1
ATOM 4252 C C . ALA B 1 214 ? 17.378 -17.620 7.023 1.00 42.84 214 ALA B C 1
ATOM 4253 O O . ALA B 1 214 ? 16.461 -18.252 6.493 1.00 42.76 214 ALA B O 1
ATOM 4255 N N . PHE B 1 215 ? 17.771 -16.420 6.593 1.00 43.33 215 PHE B N 1
ATOM 4256 C CA . PHE B 1 215 ? 17.075 -15.728 5.493 1.00 44.08 215 PHE B CA 1
ATOM 4257 C C . PHE B 1 215 ? 17.144 -16.472 4.146 1.00 44.25 215 PHE B C 1
ATOM 4258 O O . PHE B 1 215 ? 16.494 -16.076 3.171 1.00 44.52 215 PHE B O 1
ATOM 4266 N N . GLU B 1 216 ? 17.922 -17.552 4.101 1.00 44.37 216 GLU B N 1
ATOM 4267 C CA . GLU B 1 216 ? 17.965 -18.429 2.928 1.00 44.50 216 GLU B CA 1
ATOM 4268 C C . GLU B 1 216 ? 16.901 -19.527 2.982 1.00 44.64 216 GLU B C 1
ATOM 4269 O O . GLU B 1 216 ? 16.465 -20.028 1.945 1.00 44.56 216 GLU B O 1
ATOM 4275 N N . ARG B 1 217 ? 16.492 -19.897 4.191 1.00 44.81 217 ARG B N 1
ATOM 4276 C CA . ARG B 1 217 ? 15.526 -20.976 4.396 1.00 45.09 217 ARG B CA 1
ATOM 4277 C C . ARG B 1 217 ? 14.130 -20.440 4.714 1.00 44.91 217 ARG B C 1
ATOM 4278 O O . ARG B 1 217 ? 13.129 -21.135 4.519 1.00 45.02 217 ARG B O 1
ATOM 4286 N N . ILE B 1 218 ? 14.079 -19.203 5.206 1.00 44.68 218 ILE B N 1
ATOM 4287 C CA . ILE B 1 218 ? 12.830 -18.516 5.535 1.00 44.36 218 ILE B CA 1
ATOM 4288 C C . ILE B 1 218 ? 12.215 -17.881 4.288 1.00 43.91 218 ILE B C 1
ATOM 4289 O O . ILE B 1 218 ? 12.896 -17.136 3.574 1.00 43.79 218 ILE B O 1
ATOM 4294 N N . PRO B 1 219 ? 10.923 -18.173 4.017 1.00 43.60 219 PRO B N 1
ATOM 4295 C CA . PRO B 1 219 ? 10.234 -17.577 2.869 1.00 43.39 219 PRO B CA 1
ATOM 4296 C C . PRO B 1 219 ? 10.320 -16.051 2.863 1.00 43.10 219 PRO B C 1
ATOM 4297 O O . PRO B 1 219 ? 10.162 -15.416 3.912 1.00 43.35 219 PRO B O 1
ATOM 4301 N N . LYS B 1 220 ? 10.566 -15.483 1.682 1.00 42.92 220 LYS B N 1
ATOM 4302 C CA . LYS B 1 220 ? 10.669 -14.028 1.487 1.00 42.50 220 LYS B CA 1
ATOM 4303 C C . LYS B 1 220 ? 9.413 -13.293 1.955 1.00 41.95 220 LYS B C 1
ATOM 4304 O O . LYS B 1 220 ? 9.433 -12.077 2.148 1.00 41.71 220 LYS B O 1
ATOM 4310 N N . SER B 1 221 ? 8.318 -14.038 2.114 1.00 41.50 221 SER B N 1
ATOM 4311 C CA . SER B 1 221 ? 7.051 -13.489 2.587 1.00 40.62 221 SER B CA 1
ATOM 4312 C C . SER B 1 221 ? 7.088 -12.996 4.040 1.00 40.40 221 SER B C 1
ATOM 4313 O O . SER B 1 221 ? 6.229 -12.199 4.439 1.00 40.12 221 SER B O 1
ATOM 4316 N N . LEU B 1 222 ? 8.072 -13.457 4.819 1.00 39.93 222 LEU B N 1
ATOM 4317 C CA . LEU B 1 222 ? 8.200 -13.039 6.226 1.00 39.67 222 LEU B CA 1
ATOM 4318 C C . LEU B 1 222 ? 8.267 -11.528 6.362 1.00 39.33 222 LEU B C 1
ATOM 4319 O O . LEU B 1 222 ? 9.083 -10.865 5.711 1.00 38.56 222 LEU B O 1
ATOM 4324 N N . LYS B 1 223 ? 7.376 -10.999 7.200 1.00 39.09 223 LYS B N 1
ATOM 4325 C CA . LYS B 1 223 ? 7.425 -9.614 7.631 1.00 38.96 223 LYS B CA 1
ATOM 4326 C C . LYS B 1 223 ? 7.880 -9.589 9.087 1.00 38.40 223 LYS B C 1
ATOM 4327 O O . LYS B 1 223 ? 7.094 -9.872 9.993 1.00 38.47 223 LYS B O 1
ATOM 4333 N N . ILE B 1 224 ? 9.157 -9.268 9.298 1.00 37.76 224 ILE B N 1
ATOM 4334 C CA . ILE B 1 224 ? 9.738 -9.202 10.640 1.00 37.75 224 ILE B CA 1
ATOM 4335 C C . ILE B 1 224 ? 10.370 -7.831 10.868 1.00 37.36 224 ILE B C 1
ATOM 4336 O O . ILE B 1 224 ? 11.031 -7.286 9.973 1.00 37.35 224 ILE B O 1
ATOM 4341 N N . CYS B 1 225 ? 10.122 -7.276 12.054 1.00 37.01 225 CYS B N 1
ATOM 4342 C CA . CYS B 1 225 ? 10.623 -5.963 12.433 1.00 37.02 225 CYS B CA 1
ATOM 4343 C C . CYS B 1 225 ? 11.378 -6.021 13.767 1.00 36.97 225 CYS B C 1
ATOM 4344 O O . CYS B 1 225 ? 10.939 -6.686 14.706 1.00 36.14 225 CYS B O 1
ATOM 4347 N N . PHE B 1 226 ? 12.513 -5.319 13.834 1.00 37.18 226 PHE B N 1
ATOM 4348 C CA . PHE B 1 226 ? 13.323 -5.251 15.044 1.00 38.00 226 PHE B CA 1
ATOM 4349 C C . PHE B 1 226 ? 13.203 -3.884 15.685 1.00 38.19 226 PHE B C 1
ATOM 4350 O O . PHE B 1 226 ? 13.237 -2.863 14.992 1.00 38.29 226 PHE B O 1
ATOM 4358 N N . GLY B 1 227 ? 13.069 -3.870 17.012 1.00 39.06 227 GLY B N 1
ATOM 4359 C CA . GLY B 1 227 ? 12.876 -2.636 17.759 1.00 39.40 227 GLY B CA 1
ATOM 4360 C C . GLY B 1 227 ? 14.092 -1.736 17.825 1.00 40.11 227 GLY B C 1
ATOM 4361 O O . GLY B 1 227 ? 15.224 -2.182 17.605 1.00 40.64 227 GLY B O 1
ATOM 4362 N N . HIS B 1 228 ? 13.834 -0.461 18.115 1.00 40.51 228 HIS B N 1
ATOM 4363 C CA . HIS B 1 228 ? 14.855 0.579 18.278 1.00 40.86 228 HIS B CA 1
ATOM 4364 C C . HIS B 1 228 ? 15.944 0.592 17.207 1.00 40.63 228 HIS B C 1
ATOM 4365 O O . HIS B 1 228 ? 17.133 0.447 17.505 1.00 40.86 228 HIS B O 1
ATOM 4372 N N . GLY B 1 229 ? 15.536 0.778 15.955 1.00 39.77 229 GLY B N 1
ATOM 4373 C CA . GLY B 1 229 ? 16.486 0.854 14.849 1.00 39.05 229 GLY B CA 1
ATOM 4374 C C . GLY B 1 229 ? 17.283 -0.400 14.536 1.00 38.17 229 GLY B C 1
ATOM 4375 O O . GLY B 1 229 ? 18.166 -0.377 13.685 1.00 37.50 229 GLY B O 1
ATOM 4376 N N . GLY B 1 230 ? 16.959 -1.511 15.187 1.00 37.35 230 GLY B N 1
ATOM 4377 C CA . GLY B 1 230 ? 17.762 -2.716 15.022 1.00 36.78 230 GLY B CA 1
ATOM 4378 C C . GLY B 1 230 ? 18.956 -2.657 15.964 1.00 36.55 230 GLY B C 1
ATOM 4379 O O . GLY B 1 230 ? 19.975 -3.314 15.739 1.00 36.38 230 GLY B O 1
ATOM 4380 N N . GLY B 1 231 ? 18.815 -1.877 17.031 1.00 36.39 231 GLY B N 1
ATOM 4381 C CA . GLY B 1 231 ? 19.914 -1.639 17.966 1.00 36.25 231 GLY B CA 1
ATOM 4382 C C . GLY B 1 231 ? 21.074 -0.918 17.290 1.00 36.45 231 GLY B C 1
ATOM 4383 O O . GLY B 1 231 ? 20.899 0.113 16.633 1.00 37.20 231 GLY B O 1
ATOM 4384 N N . SER B 1 232 ? 22.256 -1.494 17.424 1.00 36.44 232 SER B N 1
ATOM 4385 C CA . SER B 1 232 ? 23.463 -0.951 16.805 1.00 36.80 232 SER B CA 1
ATOM 4386 C C . SER B 1 232 ? 23.737 -1.537 15.410 1.00 37.03 232 SER B C 1
ATOM 4387 O O . SER B 1 232 ? 24.776 -1.247 14.801 1.00 37.02 232 SER B O 1
ATOM 4390 N N . PHE B 1 233 ? 22.820 -2.368 14.913 1.00 36.50 233 PHE B N 1
ATOM 4391 C CA . PHE B 1 233 ? 23.053 -3.106 13.659 1.00 36.81 233 PHE B CA 1
ATOM 4392 C C . PHE B 1 233 ? 23.579 -2.246 12.501 1.00 37.43 233 PHE B C 1
ATOM 4393 O O . PHE B 1 233 ? 24.581 -2.599 11.863 1.00 37.53 233 PHE B O 1
ATOM 4401 N N . ALA B 1 234 ? 22.914 -1.121 12.241 1.00 37.39 234 ALA B N 1
ATOM 4402 C CA . ALA B 1 234 ? 23.195 -0.324 11.037 1.00 37.99 234 ALA B CA 1
ATOM 4403 C C . ALA B 1 234 ? 24.578 0.321 11.090 1.00 37.56 234 ALA B C 1
ATOM 4404 O O . ALA B 1 234 ? 25.265 0.418 10.069 1.00 38.21 234 ALA B O 1
ATOM 4406 N N . PHE B 1 235 ? 24.962 0.760 12.287 1.00 37.29 235 PHE B N 1
ATOM 4407 C CA . PHE B 1 235 ? 26.268 1.379 12.543 1.00 36.93 235 PHE B CA 1
ATOM 4408 C C . PHE B 1 235 ? 27.441 0.400 12.437 1.00 36.72 235 PHE B C 1
ATOM 4409 O O . PHE B 1 235 ? 28.533 0.776 12.013 1.00 37.44 235 PHE B O 1
ATOM 4417 N N . LEU B 1 236 ? 27.208 -0.851 12.817 1.00 36.42 236 LEU B N 1
ATOM 4418 C CA . LEU B 1 236 ? 28.260 -1.867 12.905 1.00 36.30 236 LEU B CA 1
ATOM 4419 C C . LEU B 1 236 ? 28.321 -2.794 11.688 1.00 36.59 236 LEU B C 1
ATOM 4420 O O . LEU B 1 236 ? 29.119 -3.740 11.658 1.00 36.28 236 LEU B O 1
ATOM 4425 N N . LEU B 1 237 ? 27.476 -2.514 10.699 1.00 36.69 237 LEU B N 1
ATOM 4426 C CA . LEU B 1 237 ? 27.355 -3.368 9.520 1.00 36.96 237 LEU B CA 1
ATOM 4427 C C . LEU B 1 237 ? 28.606 -3.341 8.65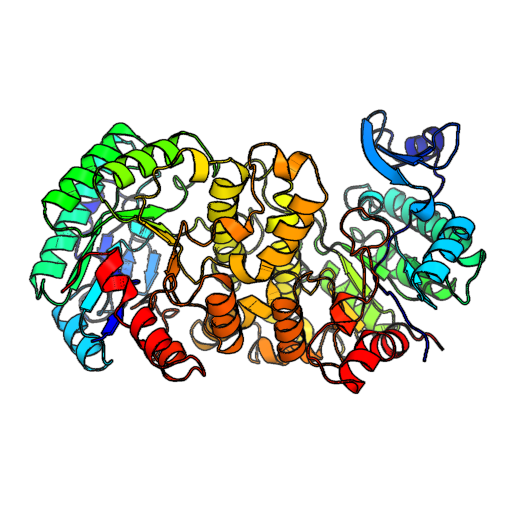5 1.00 37.10 237 LEU B C 1
ATOM 4428 O O . LEU B 1 237 ? 28.971 -4.356 8.066 1.00 37.11 237 LEU B O 1
ATOM 4433 N N . GLY B 1 238 ? 29.249 -2.174 8.597 1.00 37.48 238 GLY B N 1
ATOM 4434 C CA . GLY B 1 238 ? 30.498 -1.984 7.855 1.00 37.97 238 GLY B CA 1
ATOM 4435 C C . GLY B 1 238 ? 31.555 -2.973 8.304 1.00 38.59 238 GLY B C 1
ATOM 4436 O O . GLY B 1 238 ? 32.203 -3.608 7.471 1.00 38.16 238 GLY B O 1
ATOM 4437 N N . ARG B 1 239 ? 31.710 -3.112 9.626 1.00 39.51 239 ARG B N 1
ATOM 4438 C CA . ARG B 1 239 ? 32.625 -4.104 10.196 1.00 40.57 239 ARG B CA 1
ATOM 4439 C C . ARG B 1 239 ? 32.178 -5.559 9.930 1.00 38.90 239 ARG B C 1
ATOM 4440 O O . ARG B 1 239 ? 33.016 -6.427 9.701 1.00 38.55 239 ARG B O 1
ATOM 4455 N N . VAL B 1 240 ? 30.873 -5.824 9.968 1.00 37.24 240 VAL B N 1
ATOM 4456 C CA . VAL B 1 240 ? 30.351 -7.166 9.668 1.00 36.12 240 VAL B CA 1
ATOM 4457 C C . VAL B 1 240 ? 30.599 -7.536 8.200 1.00 36.01 240 VAL B C 1
ATOM 4458 O O . VAL B 1 240 ? 30.973 -8.676 7.890 1.00 34.82 240 VAL B O 1
ATOM 4462 N N . ASP B 1 241 ? 30.364 -6.575 7.308 1.00 36.09 241 ASP B N 1
ATOM 4463 C CA . ASP B 1 241 ? 30.657 -6.757 5.874 1.00 37.28 241 ASP B CA 1
ATOM 4464 C C . ASP B 1 241 ? 32.145 -7.030 5.642 1.00 37.36 241 ASP B C 1
ATOM 4465 O O . ASP B 1 241 ? 32.506 -7.971 4.938 1.00 37.52 241 ASP B O 1
ATOM 4470 N N . ASN B 1 242 ? 32.994 -6.207 6.257 1.00 38.02 242 ASN B N 1
ATOM 4471 C CA . ASN B 1 242 ? 34.444 -6.364 6.172 1.00 38.20 242 ASN B CA 1
ATOM 4472 C C . ASN B 1 242 ? 34.889 -7.731 6.695 1.00 38.02 242 ASN B C 1
ATOM 4473 O O . ASN B 1 242 ? 35.761 -8.359 6.122 1.00 38.06 242 ASN B O 1
ATOM 4478 N N . ALA B 1 243 ? 34.269 -8.194 7.780 1.00 37.62 243 ALA B N 1
ATOM 4479 C CA . ALA B 1 243 ? 34.597 -9.502 8.350 1.00 37.33 243 ALA B CA 1
ATOM 4480 C C . ALA B 1 243 ? 34.181 -10.645 7.430 1.00 37.35 243 ALA B C 1
ATOM 4481 O O . ALA B 1 243 ? 34.938 -11.603 7.241 1.00 37.04 243 ALA B O 1
ATOM 4483 N N . TRP B 1 244 ? 32.982 -10.540 6.856 1.00 37.55 244 TRP B N 1
ATOM 4484 C CA . TRP B 1 244 ? 32.498 -11.528 5.903 1.00 37.46 244 TRP B CA 1
ATOM 4485 C C . TRP B 1 244 ? 33.409 -11.597 4.685 1.00 38.08 244 TRP B C 1
ATOM 4486 O O . TRP B 1 244 ? 33.723 -12.683 4.218 1.00 37.16 244 TRP B O 1
ATOM 4497 N N . ARG B 1 245 ? 33.829 -10.429 4.200 1.00 38.80 245 ARG B N 1
ATOM 4498 C CA . ARG B 1 245 ? 34.652 -10.325 2.993 1.00 40.06 245 ARG B CA 1
ATOM 4499 C C . ARG B 1 245 ? 36.029 -10.965 3.139 1.00 40.67 245 ARG B C 1
ATOM 4500 O O . ARG B 1 245 ? 36.600 -11.425 2.153 1.00 40.46 245 ARG B O 1
ATOM 4508 N N . HIS B 1 246 ? 36.540 -11.018 4.369 1.00 41.90 246 HIS B N 1
ATOM 4509 C CA . HIS B 1 246 ? 37.937 -11.399 4.613 1.00 43.12 246 HIS B CA 1
ATOM 4510 C C . HIS B 1 246 ? 38.146 -12.616 5.527 1.00 43.64 246 HIS B C 1
ATOM 4511 O O . HIS B 1 246 ? 39.281 -13.056 5.711 1.00 43.80 246 HIS B O 1
ATOM 4518 N N . ARG B 1 247 ? 37.065 -13.164 6.085 1.00 44.09 247 ARG B N 1
ATOM 4519 C CA . ARG B 1 247 ? 37.171 -14.325 6.978 1.00 44.67 247 ARG B CA 1
ATOM 4520 C C . ARG B 1 247 ? 36.237 -15.476 6.622 1.00 44.84 247 ARG B C 1
ATOM 4521 O O . ARG B 1 247 ? 35.012 -15.308 6.566 1.00 45.03 247 ARG B O 1
ATOM 4529 N N . ASP B 1 248 ? 36.841 -16.647 6.408 1.00 45.16 248 ASP B N 1
ATOM 4530 C CA . ASP B 1 248 ? 36.144 -17.875 6.012 1.00 45.16 248 ASP B CA 1
ATOM 4531 C C . ASP B 1 248 ? 34.975 -18.244 6.927 1.00 45.05 248 ASP B C 1
ATOM 4532 O O . ASP B 1 248 ? 33.853 -18.427 6.452 1.00 45.07 248 ASP B O 1
ATOM 4537 N N . ILE B 1 249 ? 35.244 -18.349 8.231 1.00 44.73 249 ILE B N 1
ATOM 4538 C CA . ILE B 1 249 ? 34.246 -18.814 9.213 1.00 44.47 249 ILE B CA 1
ATOM 4539 C C . ILE B 1 249 ? 32.971 -17.962 9.274 1.00 43.94 249 ILE B C 1
ATOM 4540 O O . ILE B 1 249 ? 31.922 -18.438 9.709 1.00 44.15 249 ILE B O 1
ATOM 4545 N N . VAL B 1 250 ? 33.071 -16.712 8.827 1.00 43.39 250 VAL B N 1
ATOM 4546 C CA . VAL B 1 250 ? 31.937 -15.791 8.796 1.00 42.82 250 VAL B CA 1
ATOM 4547 C C . VAL B 1 250 ? 31.029 -16.081 7.594 1.00 42.86 250 VAL B C 1
ATOM 4548 O O . VAL B 1 250 ? 29.840 -15.737 7.598 1.00 42.48 250 VAL B O 1
ATOM 4552 N N . ARG B 1 251 ? 31.596 -16.739 6.582 1.00 42.56 251 ARG B N 1
ATOM 4553 C CA . ARG B 1 251 ? 30.889 -17.035 5.334 1.00 43.02 251 ARG B CA 1
ATOM 4554 C C . ARG B 1 251 ? 30.322 -18.457 5.287 1.00 42.49 251 ARG B C 1
ATOM 4555 O O . ARG B 1 251 ? 29.601 -18.811 4.349 1.00 42.34 251 ARG B O 1
ATOM 4563 N N . GLU B 1 252 ? 30.639 -19.261 6.299 1.00 42.27 252 GLU B N 1
ATOM 4564 C CA . GLU B 1 252 ? 30.335 -20.697 6.295 1.00 42.32 252 GLU B CA 1
ATOM 4565 C C . GLU B 1 252 ? 28.879 -21.045 5.954 1.00 42.01 252 GLU B C 1
ATOM 4566 O O . GLU B 1 252 ? 28.622 -21.883 5.085 1.00 42.01 252 GLU B O 1
ATOM 4572 N N . ASP B 1 253 ? 27.940 -20.394 6.639 1.00 41.76 253 ASP B N 1
ATOM 4573 C CA . ASP B 1 253 ? 26.516 -20.693 6.491 1.00 41.56 253 ASP B CA 1
ATOM 4574 C C . ASP B 1 253 ? 25.772 -19.534 5.847 1.00 41.16 253 ASP B C 1
ATOM 4575 O O . ASP B 1 253 ? 24.544 -19.498 5.833 1.00 41.04 253 ASP B O 1
ATOM 4580 N N . CYS B 1 254 ? 26.526 -18.587 5.311 1.00 41.42 254 CYS B N 1
ATOM 4581 C CA . CYS B 1 254 ? 25.896 -17.421 4.662 1.00 41.26 254 CYS B CA 1
ATOM 4582 C C . CYS B 1 254 ? 26.572 -17.101 3.336 1.00 40.78 254 CYS B C 1
ATOM 4583 O O . CYS B 1 254 ? 27.731 -16.677 3.299 1.00 40.87 254 CYS B O 1
ATOM 4586 N N . PRO B 1 255 ? 25.832 -17.302 2.228 1.00 40.31 255 PRO B N 1
ATOM 4587 C CA . PRO B 1 255 ? 26.447 -17.185 0.916 1.00 40.49 255 PRO B CA 1
ATOM 4588 C C . PRO B 1 255 ? 26.591 -15.755 0.369 1.00 40.63 255 PRO B C 1
ATOM 4589 O O . PRO B 1 255 ? 27.370 -15.547 -0.569 1.00 40.86 255 PRO B O 1
ATOM 4593 N N . ARG B 1 256 ? 25.867 -14.789 0.935 1.00 40.63 256 ARG B N 1
ATOM 4594 C CA . ARG B 1 256 ? 25.935 -13.404 0.448 1.00 41.07 256 ARG B CA 1
ATOM 4595 C C . ARG B 1 256 ? 26.502 -12.479 1.520 1.00 40.88 256 ARG B C 1
ATOM 4596 O O . ARG B 1 256 ? 26.435 -12.806 2.698 1.00 41.05 256 ARG B O 1
ATOM 4604 N N . PRO B 1 257 ? 27.084 -11.329 1.117 1.00 40.57 257 PRO B N 1
ATOM 4605 C CA . PRO B 1 257 ? 27.451 -10.298 2.088 1.00 40.27 257 PRO B CA 1
ATOM 4606 C C . PRO B 1 257 ? 26.270 -9.954 3.004 1.00 39.57 257 PRO B C 1
ATOM 4607 O O . PRO B 1 257 ? 25.151 -9.810 2.523 1.00 39.72 257 PRO B O 1
ATOM 4611 N N . PRO B 1 258 ? 26.516 -9.839 4.322 1.00 38.75 258 PRO B N 1
ATOM 4612 C CA . PRO B 1 258 ? 25.423 -9.645 5.281 1.00 38.32 258 PRO B CA 1
ATOM 4613 C C . PRO B 1 258 ? 24.533 -8.431 4.988 1.00 37.78 258 PRO B C 1
ATOM 4614 O O . PRO B 1 258 ? 23.322 -8.497 5.206 1.00 38.17 258 PRO B O 1
ATOM 4618 N N . SER B 1 259 ? 25.126 -7.348 4.485 1.00 37.77 259 SER B N 1
ATOM 4619 C CA . SER B 1 259 ? 24.391 -6.121 4.152 1.00 38.15 259 SER B CA 1
ATOM 4620 C C . SER B 1 259 ? 23.412 -6.275 2.983 1.00 38.51 259 SER B C 1
ATOM 4621 O O . SER B 1 259 ? 22.595 -5.386 2.744 1.00 38.91 259 SER B O 1
ATOM 4624 N N . GLU B 1 260 ? 23.524 -7.370 2.234 1.00 38.61 260 GLU B N 1
ATOM 4625 C CA . GLU B 1 260 ? 22.577 -7.653 1.154 1.00 39.20 260 GLU B CA 1
ATOM 4626 C C . GLU B 1 260 ? 21.247 -8.170 1.697 1.00 39.29 260 GLU B C 1
ATOM 4627 O O . GLU B 1 260 ? 20.239 -8.173 0.976 1.00 39.31 260 GLU B O 1
ATOM 4633 N N . TYR B 1 261 ? 21.243 -8.581 2.968 1.00 39.15 261 TYR B N 1
ATOM 4634 C CA . TYR B 1 261 ? 20.036 -9.120 3.595 1.00 39.68 261 TYR B CA 1
ATOM 4635 C C . TYR B 1 261 ? 19.158 -8.063 4.270 1.00 39.55 261 TYR B C 1
ATOM 4636 O O . TYR B 1 261 ? 18.171 -8.412 4.928 1.00 40.21 261 TYR B O 1
ATOM 4645 N N . VAL B 1 262 ? 19.486 -6.783 4.082 1.00 39.69 262 VAL B N 1
ATOM 4646 C CA . VAL B 1 262 ? 18.691 -5.691 4.677 1.00 40.29 262 VAL B CA 1
ATOM 4647 C C . VAL B 1 262 ? 17.250 -5.646 4.170 1.00 40.49 262 VAL B C 1
ATOM 4648 O O . VAL B 1 262 ? 16.351 -5.192 4.879 1.00 41.24 262 VAL B O 1
ATOM 4652 N N . ASP B 1 263 ? 17.035 -6.121 2.947 1.00 40.84 263 ASP B N 1
ATOM 4653 C CA . ASP B 1 263 ? 15.697 -6.137 2.355 1.00 40.82 263 ASP B CA 1
ATOM 4654 C C . ASP B 1 263 ? 14.812 -7.290 2.868 1.00 40.62 263 ASP B C 1
ATOM 4655 O O . ASP B 1 263 ? 13.700 -7.511 2.365 1.00 40.99 263 ASP B O 1
ATOM 4660 N N . ARG B 1 264 ? 15.293 -8.005 3.883 1.00 39.75 264 ARG B N 1
ATOM 4661 C CA . ARG B 1 264 ? 14.553 -9.132 4.456 1.00 38.97 264 ARG B CA 1
ATOM 4662 C C . ARG B 1 264 ? 13.931 -8.834 5.823 1.00 38.63 264 ARG B C 1
ATOM 4663 O O . ARG B 1 264 ? 13.203 -9.662 6.387 1.00 38.25 264 ARG B O 1
ATOM 4671 N N . PHE B 1 265 ? 14.231 -7.655 6.356 1.00 38.45 265 PHE B N 1
ATOM 4672 C CA . PHE B 1 265 ? 13.659 -7.238 7.630 1.00 38.00 265 PHE B CA 1
ATOM 4673 C C . PHE B 1 265 ? 13.442 -5.735 7.690 1.00 37.53 265 PHE B C 1
ATOM 4674 O O . PHE B 1 265 ? 13.933 -4.987 6.845 1.00 37.88 265 PHE B O 1
ATOM 4682 N N . PHE B 1 266 ? 12.694 -5.320 8.706 1.00 36.81 266 PHE B N 1
ATOM 4683 C CA . PHE B 1 266 ? 12.381 -3.929 8.971 1.00 36.00 266 PHE B CA 1
ATOM 4684 C C . PHE B 1 266 ? 12.930 -3.557 10.339 1.00 36.04 266 PHE B C 1
ATOM 4685 O O . PHE B 1 266 ? 13.222 -4.420 11.166 1.00 36.00 266 PHE B O 1
ATOM 4693 N N . VAL B 1 267 ? 13.028 -2.258 10.582 1.00 35.86 267 VAL B N 1
ATOM 4694 C CA . VAL B 1 267 ? 13.352 -1.744 11.899 1.00 36.50 267 VAL B CA 1
ATOM 4695 C C . VAL B 1 267 ? 12.400 -0.601 12.156 1.00 36.77 267 VAL B C 1
ATOM 4696 O O . VAL B 1 267 ? 11.841 -0.036 11.202 1.00 36.43 267 VAL B O 1
ATOM 4700 N N . ASP B 1 268 ? 12.196 -0.270 13.426 1.00 36.96 268 ASP B N 1
ATOM 4701 C CA . ASP B 1 268 ? 11.524 0.970 13.757 1.00 37.47 268 ASP B CA 1
ATOM 4702 C C . ASP B 1 268 ? 12.505 2.143 13.732 1.00 37.24 268 ASP B C 1
ATOM 4703 O O . ASP B 1 268 ? 13.718 1.958 13.576 1.00 37.03 268 ASP B O 1
ATOM 4708 N N . SER B 1 269 ? 11.974 3.348 13.887 1.00 37.50 269 SER B N 1
ATOM 4709 C CA . SER B 1 269 ? 12.768 4.556 13.758 1.00 37.62 269 SER B CA 1
ATOM 4710 C C . SER B 1 269 ? 13.303 5.113 15.084 1.00 37.84 269 SER B C 1
ATOM 4711 O O . SER B 1 269 ? 13.826 6.222 15.114 1.00 37.12 269 SER B O 1
ATOM 4714 N N . ALA B 1 270 ? 13.194 4.345 16.168 1.00 38.38 270 ALA B N 1
ATOM 4715 C CA . ALA B 1 270 ? 13.458 4.889 17.507 1.00 38.47 270 ALA B CA 1
ATOM 4716 C C . ALA B 1 270 ? 14.948 4.928 17.896 1.00 39.12 270 ALA B C 1
ATOM 4717 O O . ALA B 1 270 ? 15.414 4.132 18.714 1.00 38.98 270 ALA B O 1
ATOM 4719 N N . VAL B 1 271 ? 15.675 5.881 17.317 1.00 39.32 271 VAL B N 1
ATOM 4720 C CA . VAL B 1 271 ? 17.135 5.993 17.506 1.00 39.77 271 VAL B CA 1
ATOM 4721 C C . VAL B 1 271 ? 17.584 7.316 18.147 1.00 40.29 271 VAL B C 1
ATOM 4722 O O . VAL B 1 271 ? 18.777 7.523 18.358 1.00 40.20 271 VAL B O 1
ATOM 4726 N N . PHE B 1 272 ? 16.617 8.186 18.455 1.00 41.34 272 PHE B N 1
ATOM 4727 C CA . PHE B 1 272 ? 16.805 9.366 19.332 1.00 42.28 272 PHE B CA 1
ATOM 4728 C C . PHE B 1 272 ? 17.808 10.427 18.864 1.00 42.37 272 PHE B C 1
ATOM 4729 O O . PHE B 1 272 ? 18.293 11.219 19.684 1.00 42.81 272 PHE B O 1
ATOM 4737 N N . ASN B 1 273 ? 18.126 10.456 17.569 1.00 41.94 273 ASN B N 1
ATOM 4738 C CA . ASN B 1 273 ? 19.172 11.346 17.058 1.00 41.63 273 ASN B CA 1
ATOM 4739 C C . ASN B 1 273 ? 19.109 11.497 15.539 1.00 41.34 273 ASN B C 1
ATOM 4740 O O . ASN B 1 273 ? 19.001 10.491 14.834 1.00 41.37 273 ASN B O 1
ATOM 4745 N N . PRO B 1 274 ? 19.193 12.749 15.036 1.00 41.50 274 PRO B N 1
ATOM 4746 C CA . PRO B 1 274 ? 19.125 13.036 13.591 1.00 41.56 274 PRO B CA 1
ATOM 4747 C C . PRO B 1 274 ? 20.134 12.249 12.750 1.00 41.19 274 PRO B C 1
ATOM 4748 O O . PRO B 1 274 ? 19.730 11.576 11.796 1.00 41.30 274 PRO B O 1
ATOM 4752 N N . GLY B 1 275 ? 21.416 12.318 13.116 1.00 40.83 275 GLY B N 1
ATOM 4753 C CA . GLY B 1 275 ? 22.481 11.623 12.395 1.00 39.96 275 GLY B CA 1
ATOM 4754 C C . GLY B 1 275 ? 22.316 10.117 12.404 1.00 40.02 275 GLY B C 1
ATOM 4755 O O . GLY B 1 275 ? 22.567 9.449 11.400 1.00 40.27 275 GLY B O 1
ATOM 4756 N N . ALA B 1 276 ? 21.876 9.578 13.539 1.00 39.01 276 ALA B N 1
ATOM 4757 C CA . ALA B 1 276 ? 21.605 8.156 13.658 1.00 38.81 276 ALA B CA 1
ATOM 4758 C C . ALA B 1 276 ? 20.466 7.729 12.714 1.00 38.65 276 ALA B C 1
ATOM 4759 O O . ALA B 1 276 ? 20.551 6.688 12.059 1.00 38.22 276 ALA B O 1
ATOM 4761 N N . LEU B 1 277 ? 19.418 8.543 12.634 1.00 38.82 277 LEU B N 1
ATOM 4762 C CA . LEU B 1 277 ? 18.282 8.228 11.762 1.00 39.06 277 LEU B CA 1
ATOM 4763 C C . LEU B 1 277 ? 18.694 8.265 10.293 1.00 39.30 277 LEU B C 1
ATOM 4764 O O . LEU B 1 277 ? 18.337 7.378 9.513 1.00 39.55 277 LEU B O 1
ATOM 4769 N N . GLU B 1 278 ? 19.481 9.277 9.943 1.00 39.82 278 GLU B N 1
ATOM 4770 C CA . GLU B 1 278 ? 19.980 9.439 8.582 1.00 40.15 278 GLU B CA 1
ATOM 4771 C C . GLU B 1 278 ? 20.808 8.224 8.157 1.00 39.61 278 GLU B C 1
ATOM 4772 O O . GLU B 1 278 ? 20.631 7.721 7.051 1.00 39.34 278 GLU B O 1
ATOM 4778 N N . LEU B 1 279 ? 21.659 7.720 9.057 1.00 38.64 279 LEU B N 1
ATOM 4779 C CA . LEU B 1 279 ? 22.446 6.520 8.774 1.00 38.22 279 LEU B CA 1
ATOM 4780 C C . LEU B 1 279 ? 21.554 5.281 8.691 1.00 38.10 279 LEU B C 1
ATOM 4781 O O . LEU B 1 279 ? 21.740 4.419 7.819 1.00 37.20 279 LEU B O 1
ATOM 4786 N N . LEU B 1 280 ? 20.589 5.193 9.606 1.00 38.01 280 LEU B N 1
ATOM 4787 C CA . LEU B 1 280 ? 19.663 4.072 9.614 1.00 37.87 280 LEU B CA 1
ATOM 4788 C C . LEU B 1 280 ? 18.931 3.959 8.275 1.00 38.11 280 LEU B C 1
ATOM 4789 O O . LEU B 1 280 ? 18.849 2.870 7.702 1.00 38.06 280 LEU B O 1
ATOM 4794 N N . VAL B 1 281 ? 18.414 5.087 7.792 1.00 38.03 281 VAL B N 1
ATOM 4795 C CA . VAL B 1 281 ? 17.642 5.133 6.540 1.00 38.58 281 VAL B CA 1
ATOM 4796 C C . VAL B 1 281 ? 18.537 4.866 5.329 1.00 39.03 281 VAL B C 1
ATOM 4797 O O . VAL B 1 281 ? 18.097 4.266 4.337 1.00 39.37 281 VAL B O 1
ATOM 4801 N N . SER B 1 282 ? 19.794 5.303 5.422 1.00 39.59 282 SER B N 1
ATOM 4802 C CA . SER B 1 282 ? 20.780 5.044 4.379 1.00 39.96 282 SER B CA 1
ATOM 4803 C C . SER B 1 282 ? 21.068 3.540 4.244 1.00 39.70 282 SER B C 1
ATOM 4804 O O . SER B 1 282 ? 21.207 3.023 3.134 1.00 39.69 282 SER B O 1
ATOM 4807 N N . VAL B 1 283 ? 21.126 2.842 5.375 1.00 39.25 283 VAL B N 1
ATOM 4808 C CA . VAL B 1 283 ? 21.422 1.406 5.396 1.00 39.45 283 VAL B CA 1
ATOM 4809 C C . VAL B 1 283 ? 20.206 0.555 4.995 1.00 39.70 283 VAL B C 1
ATOM 4810 O O . VAL B 1 283 ? 20.286 -0.286 4.089 1.00 40.05 283 VAL B O 1
ATOM 4814 N N . MET B 1 284 ? 19.079 0.807 5.651 1.00 39.87 284 MET B N 1
ATOM 4815 C CA . MET B 1 284 ? 17.886 -0.028 5.533 1.00 40.28 284 MET B CA 1
ATOM 4816 C C . MET B 1 284 ? 17.049 0.267 4.295 1.00 40.79 284 MET B C 1
ATOM 4817 O O . MET B 1 284 ? 16.371 -0.618 3.761 1.00 41.32 284 MET B O 1
ATOM 4822 N N . GLY B 1 285 ? 17.093 1.515 3.848 1.00 41.11 285 GLY B N 1
ATOM 4823 C CA . GLY B 1 285 ? 16.228 1.959 2.770 1.00 41.65 285 GLY B CA 1
ATOM 4824 C C . GLY B 1 285 ? 14.966 2.550 3.359 1.00 42.07 285 GLY B C 1
ATOM 4825 O O . GLY B 1 285 ? 14.502 2.124 4.424 1.00 41.59 285 GLY B O 1
ATOM 4826 N N . GLU B 1 286 ? 14.408 3.530 2.655 1.00 42.33 286 GLU B N 1
ATOM 4827 C CA . GLU B 1 286 ? 13.230 4.259 3.119 1.00 42.80 286 GLU B CA 1
ATOM 4828 C C . GLU B 1 286 ? 11.974 3.393 3.245 1.00 42.73 286 GLU B C 1
ATOM 4829 O O . GLU B 1 286 ? 11.014 3.788 3.915 1.00 43.27 286 GLU B O 1
ATOM 4835 N N . ASP B 1 287 ? 11.980 2.227 2.595 1.00 42.45 287 ASP B N 1
ATOM 4836 C CA . ASP B 1 287 ? 10.831 1.314 2.613 1.00 42.13 287 ASP B CA 1
ATOM 4837 C C . ASP B 1 287 ? 10.820 0.386 3.821 1.00 41.67 287 ASP B C 1
ATOM 4838 O O . ASP B 1 287 ? 9.845 -0.336 4.032 1.00 41.69 287 ASP B O 1
ATOM 4843 N N . ARG B 1 288 ? 11.903 0.393 4.598 1.00 41.35 288 ARG B N 1
ATOM 4844 C CA . ARG B 1 288 ? 12.104 -0.620 5.632 1.00 41.02 288 ARG B CA 1
ATOM 4845 C C . ARG B 1 288 ? 12.294 -0.046 7.030 1.00 40.16 288 ARG B C 1
ATOM 4846 O O . ARG B 1 288 ? 12.752 -0.733 7.947 1.00 39.84 288 ARG B O 1
ATOM 4854 N N . VAL B 1 289 ? 11.934 1.221 7.184 1.00 39.71 289 VAL B N 1
ATOM 4855 C CA . VAL B 1 289 ? 11.996 1.898 8.474 1.00 39.26 289 VAL B CA 1
ATOM 4856 C C . VAL B 1 289 ? 10.588 2.370 8.801 1.00 39.15 289 VAL B C 1
ATOM 4857 O O . VAL B 1 289 ? 9.960 3.058 7.995 1.00 38.64 289 VAL B O 1
ATOM 4861 N N . MET B 1 290 ? 10.091 1.991 9.977 1.00 38.79 290 MET B N 1
ATOM 4862 C CA . MET B 1 290 ? 8.738 2.363 10.397 1.00 38.69 290 MET B CA 1
ATOM 4863 C C . MET B 1 290 ? 8.781 3.209 11.656 1.00 38.91 290 MET B C 1
ATOM 4864 O O . MET B 1 290 ? 9.560 2.927 12.564 1.00 38.37 290 MET B O 1
ATOM 4869 N N . LEU B 1 291 ? 7.930 4.230 11.719 1.00 39.09 291 LEU B N 1
ATOM 4870 C CA . LEU B 1 291 ? 7.820 5.033 12.928 1.00 39.67 291 LEU B CA 1
ATOM 4871 C C . LEU B 1 291 ? 7.296 4.187 14.082 1.00 39.77 291 LEU B C 1
ATOM 4872 O O . LEU B 1 291 ? 6.228 3.576 13.984 1.00 40.09 291 LEU B O 1
ATOM 4877 N N . GLY B 1 292 ? 8.081 4.156 15.156 1.00 40.21 292 GLY B N 1
ATOM 4878 C CA . GLY B 1 292 ? 7.697 3.568 16.431 1.00 40.65 292 GLY B CA 1
ATOM 4879 C C . GLY B 1 292 ? 8.249 4.427 17.551 1.00 41.33 292 GLY B C 1
ATOM 4880 O O . GLY B 1 292 ? 9.342 4.973 17.430 1.00 41.27 292 GLY B O 1
ATOM 4881 N N . SER B 1 293 ? 7.497 4.541 18.641 1.00 42.06 293 SER B N 1
ATOM 4882 C CA . SER B 1 293 ? 7.806 5.501 19.706 1.00 42.60 293 SER B CA 1
ATOM 4883 C C . SER B 1 293 ? 8.265 4.886 21.026 1.00 43.07 293 SER B C 1
ATOM 4884 O O . SER B 1 293 ? 8.962 5.540 21.803 1.00 42.75 293 SER B O 1
ATOM 4887 N N . ASP B 1 294 ? 7.856 3.642 21.282 1.00 43.87 294 ASP B N 1
ATOM 4888 C CA . ASP B 1 294 ? 7.992 3.006 22.601 1.00 44.87 294 ASP B CA 1
ATOM 4889 C C . ASP B 1 294 ? 7.100 3.662 23.672 1.00 45.57 294 ASP B C 1
ATOM 4890 O O . ASP B 1 294 ? 7.374 3.575 24.872 1.00 45.69 294 ASP B O 1
ATOM 4895 N N . TYR B 1 295 ? 6.031 4.313 23.210 1.00 46.40 295 TYR B N 1
ATOM 4896 C CA . TYR B 1 295 ? 4.978 4.888 24.052 1.00 47.45 295 TYR B CA 1
ATOM 4897 C C . TYR B 1 295 ? 4.330 3.787 24.906 1.00 48.13 295 TYR B C 1
ATOM 4898 O O . TYR B 1 295 ? 4.257 2.640 24.466 1.00 48.00 295 TYR B O 1
ATOM 4907 N N . PRO B 1 296 ? 3.854 4.122 26.127 1.00 49.06 296 PRO B N 1
ATOM 4908 C CA . PRO B 1 296 ? 3.932 5.388 26.859 1.00 50.07 296 PRO B CA 1
ATOM 4909 C C . PRO B 1 296 ? 5.017 5.406 27.933 1.00 51.06 296 PRO B C 1
ATOM 4910 O O . PRO B 1 296 ? 4.852 6.066 28.963 1.00 51.22 296 PRO B O 1
ATOM 4914 N N . PHE B 1 297 ? 6.109 4.689 27.698 1.00 52.16 297 PHE B N 1
ATOM 4915 C CA . PHE B 1 297 ? 7.170 4.588 28.693 1.00 53.29 297 PHE B CA 1
ATOM 4916 C C . PHE B 1 297 ? 7.993 5.863 28.768 1.00 54.01 297 PHE B C 1
ATOM 4917 O O . PHE B 1 297 ? 8.089 6.587 27.774 1.00 54.13 297 PHE B O 1
ATOM 4925 N N . PRO B 1 298 ? 8.561 6.157 29.957 1.00 54.63 298 PRO B N 1
ATOM 4926 C CA . PRO B 1 298 ? 9.335 7.382 30.184 1.00 55.25 298 PRO B CA 1
ATOM 4927 C C . PRO B 1 298 ? 10.447 7.569 29.153 1.00 55.86 298 PRO B C 1
ATOM 4928 O O . PRO B 1 298 ? 10.797 8.706 28.814 1.00 55.98 298 PRO B O 1
ATOM 4932 N N . LEU B 1 299 ? 10.979 6.452 28.661 1.00 56.49 299 LEU B N 1
ATOM 4933 C CA . LEU B 1 299 ? 12.027 6.459 27.642 1.00 57.09 299 LEU B CA 1
ATOM 4934 C C . LEU B 1 299 ? 11.489 6.373 26.214 1.00 57.37 299 LEU B C 1
ATOM 4935 O O . LEU B 1 299 ? 12.262 6.331 25.250 1.00 57.54 299 LEU B O 1
ATOM 4940 N N . GLY B 1 300 ? 10.164 6.340 26.088 1.00 57.67 300 GLY B N 1
ATOM 4941 C CA . GLY B 1 300 ? 9.507 6.522 24.797 1.00 58.01 300 GLY B CA 1
ATOM 4942 C C . GLY B 1 300 ? 9.722 7.950 24.335 1.00 58.22 300 GLY B C 1
ATOM 4943 O O . GLY B 1 300 ? 9.863 8.861 25.160 1.00 58.46 300 GLY B O 1
ATOM 4944 N N . GLU B 1 301 ? 9.765 8.158 23.022 1.00 58.06 301 GLU B N 1
ATOM 4945 C CA . GLU B 1 301 ? 10.056 9.490 22.496 1.00 57.97 301 GLU B CA 1
ATOM 4946 C C . GLU B 1 301 ? 8.943 10.500 22.821 1.00 57.62 301 GLU B C 1
ATOM 4947 O O . GLU B 1 301 ? 7.758 10.144 22.872 1.00 57.52 301 GLU B O 1
ATOM 4953 N N . GLN B 1 302 ? 9.350 11.748 23.049 1.00 57.21 302 GLN B N 1
ATOM 4954 C CA . GLN B 1 302 ? 8.470 12.798 23.569 1.00 56.75 302 GLN B CA 1
ATOM 4955 C C . GLN B 1 302 ? 7.421 13.272 22.559 1.00 56.12 302 GLN B C 1
ATOM 4956 O O . GLN B 1 302 ? 6.223 13.080 22.774 1.00 56.06 302 GLN B O 1
ATOM 4962 N N . LYS B 1 303 ? 7.870 13.900 21.474 1.00 55.20 303 LYS B N 1
ATOM 4963 C CA . LYS B 1 303 ? 6.983 14.246 20.368 1.00 54.38 303 LYS B CA 1
ATOM 4964 C C . LYS B 1 303 ? 7.025 13.125 19.335 1.00 53.56 303 LYS B C 1
ATOM 4965 O O . LYS B 1 303 ? 7.997 12.993 18.587 1.00 53.37 303 LYS B O 1
ATOM 4971 N N . ILE B 1 304 ? 5.969 12.311 19.312 1.00 52.60 304 ILE B N 1
ATOM 4972 C CA . ILE B 1 304 ? 5.905 11.133 18.445 1.00 51.52 304 ILE B CA 1
ATOM 4973 C C . ILE B 1 304 ? 5.926 11.523 16.967 1.00 51.02 304 ILE B C 1
ATOM 4974 O O . ILE B 1 304 ? 5.011 12.188 16.474 1.00 50.66 304 ILE B O 1
ATOM 4979 N N . GLY B 1 305 ? 6.983 11.100 16.277 1.00 50.35 305 GLY B N 1
ATOM 4980 C CA . GLY B 1 305 ? 7.185 11.443 14.875 1.00 49.72 305 GLY B CA 1
ATOM 4981 C C . GLY B 1 305 ? 8.106 12.635 14.699 1.00 49.25 305 GLY B C 1
ATOM 4982 O O . GLY B 1 305 ? 8.595 12.884 13.599 1.00 49.15 305 GLY B O 1
ATOM 4983 N N . GLY B 1 306 ? 8.343 13.362 15.791 1.00 49.00 306 GLY B N 1
ATOM 4984 C CA . GLY B 1 306 ? 9.179 14.568 15.792 1.00 48.41 306 GLY B CA 1
ATOM 4985 C C . GLY B 1 306 ? 10.524 14.405 15.105 1.00 48.22 306 GLY B C 1
ATOM 4986 O O . GLY B 1 306 ? 10.872 15.199 14.236 1.00 48.38 306 GLY B O 1
ATOM 4987 N N . LEU B 1 307 ? 11.273 13.371 15.487 1.00 48.01 307 LEU B N 1
ATOM 4988 C CA . LEU B 1 307 ? 12.589 13.087 14.900 1.00 47.84 307 LEU B CA 1
ATOM 4989 C C . LEU B 1 307 ? 12.520 12.855 13.392 1.00 47.75 307 LEU B C 1
ATOM 4990 O O . LEU B 1 307 ? 13.339 13.392 12.644 1.00 47.57 307 LEU B O 1
ATOM 4995 N N . VAL B 1 308 ? 11.546 12.060 12.952 1.00 47.80 308 VAL B N 1
ATOM 4996 C CA . VAL B 1 308 ? 11.351 11.807 11.524 1.00 48.04 308 VAL B CA 1
ATOM 4997 C C . VAL B 1 308 ? 10.816 13.057 10.817 1.00 48.51 308 VAL B C 1
ATOM 4998 O O . VAL B 1 308 ? 11.314 13.430 9.755 1.00 48.65 308 VAL B O 1
ATOM 5002 N N . LEU B 1 309 ? 9.822 13.707 11.422 1.00 48.98 309 LEU B N 1
ATOM 5003 C CA . LEU B 1 309 ? 9.196 14.901 10.840 1.00 49.48 309 LEU B CA 1
ATOM 5004 C C . LEU B 1 309 ? 10.148 16.085 10.675 1.00 49.83 309 LEU B C 1
ATOM 5005 O O . LEU B 1 309 ? 9.978 16.891 9.756 1.00 50.03 309 LEU B O 1
ATOM 5010 N N . SER B 1 310 ? 11.140 16.184 11.559 1.00 50.12 310 SER B N 1
ATOM 5011 C CA . SER B 1 310 ? 12.118 17.272 11.518 1.00 50.57 310 SER B CA 1
ATOM 5012 C C . SER B 1 310 ? 13.420 16.895 10.799 1.00 50.88 310 SER B C 1
ATOM 5013 O O . SER B 1 310 ? 14.349 17.700 10.738 1.00 50.89 310 SER B O 1
ATOM 5016 N N . SER B 1 311 ? 13.475 15.684 10.244 1.00 51.31 311 SER B N 1
ATOM 5017 C CA . SER B 1 311 ? 14.670 15.202 9.540 1.00 51.66 311 SER B CA 1
ATOM 5018 C C . SER B 1 311 ? 14.891 15.913 8.202 1.00 51.91 311 SER B C 1
ATOM 5019 O O . SER B 1 311 ? 14.064 16.717 7.766 1.00 52.00 311 SER B O 1
ATOM 5022 N N . ASN B 1 312 ? 16.011 15.601 7.556 1.00 51.98 312 ASN B N 1
ATOM 5023 C CA . ASN B 1 312 ? 16.303 16.125 6.225 1.00 52.42 312 ASN B CA 1
ATOM 5024 C C . ASN B 1 312 ? 15.963 15.130 5.113 1.00 52.39 312 ASN B C 1
ATOM 5025 O O . ASN B 1 312 ? 16.358 15.311 3.959 1.00 52.46 312 ASN B O 1
ATOM 5030 N N . LEU B 1 313 ? 15.217 14.086 5.473 1.00 52.45 313 LEU B N 1
ATOM 5031 C CA . LEU B 1 313 ? 14.805 13.054 4.526 1.00 52.44 313 LEU B CA 1
ATOM 5032 C C . LEU B 1 313 ? 13.750 13.588 3.553 1.00 52.36 313 LEU B C 1
ATOM 5033 O O . LEU B 1 313 ? 13.062 14.574 3.843 1.00 52.35 313 LEU B O 1
ATOM 5038 N N . GLY B 1 314 ? 13.628 12.928 2.402 1.00 52.21 314 GLY B N 1
ATOM 5039 C CA . GLY B 1 314 ? 12.664 13.314 1.373 1.00 52.06 314 GLY B CA 1
ATOM 5040 C C . GLY B 1 314 ? 11.228 13.169 1.836 1.00 51.97 314 GLY B C 1
ATOM 5041 O O . GLY B 1 314 ? 10.955 12.477 2.820 1.00 51.95 314 GLY B O 1
ATOM 5042 N N . GLU B 1 315 ? 10.312 13.823 1.125 1.00 51.83 315 GLU B N 1
ATOM 5043 C CA . GLU B 1 315 ? 8.892 13.826 1.487 1.00 51.74 315 GLU B CA 1
ATOM 5044 C C . GLU B 1 315 ? 8.246 12.447 1.372 1.00 51.35 315 GLU B C 1
ATOM 5045 O O . GLU B 1 315 ? 7.444 12.062 2.227 1.00 51.28 315 GLU B O 1
ATOM 5051 N N . SER B 1 316 ? 8.603 11.711 0.319 1.00 50.87 316 SER B N 1
ATOM 5052 C CA . SER B 1 316 ? 8.107 10.348 0.110 1.00 50.46 316 SER B CA 1
ATOM 5053 C C . SER B 1 316 ? 8.671 9.382 1.157 1.00 49.97 316 SER B C 1
ATOM 5054 O O . SER B 1 316 ? 7.966 8.483 1.620 1.00 49.87 316 SER B O 1
ATOM 5057 N N . ALA B 1 317 ? 9.940 9.580 1.514 1.00 49.50 317 ALA B N 1
ATOM 5058 C CA . ALA B 1 317 ? 10.599 8.799 2.558 1.00 48.88 317 ALA B CA 1
ATOM 5059 C C . ALA B 1 317 ? 9.934 9.035 3.910 1.00 48.45 317 ALA B C 1
ATOM 5060 O O . ALA B 1 317 ? 9.632 8.081 4.630 1.00 48.23 317 ALA B O 1
ATOM 5062 N N . LYS B 1 318 ? 9.703 10.308 4.236 1.00 47.97 318 LYS B N 1
ATOM 5063 C CA . LYS B 1 318 ? 9.032 10.695 5.476 1.00 47.45 318 LYS B CA 1
ATOM 5064 C C . LYS B 1 318 ? 7.642 10.078 5.571 1.00 46.94 318 LYS B C 1
ATOM 5065 O O . LYS B 1 318 ? 7.263 9.569 6.625 1.00 46.99 318 LYS B O 1
ATOM 5071 N N . ASP B 1 319 ? 6.899 10.118 4.463 1.00 46.49 319 ASP B N 1
ATOM 5072 C CA . ASP B 1 319 ? 5.564 9.523 4.386 1.00 45.85 319 ASP B CA 1
ATOM 5073 C C . ASP B 1 319 ? 5.590 8.009 4.539 1.00 45.24 319 ASP B C 1
ATOM 5074 O O . ASP B 1 319 ? 4.660 7.427 5.107 1.00 44.85 319 ASP B O 1
ATOM 5079 N N . LYS B 1 320 ? 6.640 7.375 4.017 1.00 44.16 320 LYS B N 1
ATOM 5080 C CA . LYS B 1 320 ? 6.780 5.921 4.126 1.00 43.56 320 LYS B CA 1
ATOM 5081 C C . LYS B 1 320 ? 7.041 5.503 5.563 1.00 42.81 320 LYS B C 1
ATOM 5082 O O . LYS B 1 320 ? 6.468 4.535 6.045 1.00 42.53 320 LYS B O 1
ATOM 5088 N N . ILE B 1 321 ? 7.886 6.263 6.249 1.00 42.43 321 ILE B N 1
ATOM 5089 C CA . ILE B 1 321 ? 8.271 5.947 7.625 1.00 41.74 321 ILE B CA 1
ATOM 5090 C C . ILE B 1 321 ? 7.132 6.221 8.617 1.00 41.64 321 ILE B C 1
ATOM 5091 O O . ILE B 1 321 ? 6.865 5.409 9.500 1.00 41.25 321 ILE B O 1
ATOM 5096 N N . ILE B 1 322 ? 6.436 7.339 8.424 1.00 41.82 322 ILE B N 1
ATOM 5097 C CA . ILE B 1 322 ? 5.384 7.792 9.338 1.00 41.99 322 ILE B CA 1
ATOM 5098 C C . ILE B 1 322 ? 4.043 7.055 9.158 1.00 41.81 322 ILE B C 1
ATOM 5099 O O . ILE B 1 322 ? 3.234 6.983 10.090 1.00 41.86 322 ILE B O 1
ATOM 5104 N N . SER B 1 323 ? 3.812 6.498 7.972 1.00 41.64 323 SER B N 1
ATOM 5105 C CA . SER B 1 323 ? 2.516 5.895 7.666 1.00 41.65 323 SER B CA 1
ATOM 5106 C C . SER B 1 323 ? 2.574 4.714 6.697 1.00 41.17 323 SER B C 1
ATOM 5107 O O . SER B 1 323 ? 2.015 3.646 6.976 1.00 40.94 323 SER B O 1
ATOM 5110 N N . GLY B 1 324 ? 3.250 4.923 5.569 1.00 40.56 324 GLY B N 1
ATOM 5111 C CA . GLY B 1 324 ? 3.172 4.031 4.412 1.00 40.06 324 GLY B CA 1
ATOM 5112 C C . GLY B 1 324 ? 3.654 2.610 4.608 1.00 39.67 324 GLY B C 1
ATOM 5113 O O . GLY B 1 324 ? 3.008 1.663 4.155 1.00 39.86 324 GLY B O 1
ATOM 5114 N N . ASN B 1 325 ? 4.793 2.458 5.281 1.00 39.13 325 ASN B N 1
ATOM 5115 C CA . ASN B 1 325 ? 5.421 1.150 5.442 1.00 38.65 325 ASN B CA 1
ATOM 5116 C C . ASN B 1 325 ? 4.647 0.267 6.406 1.00 38.62 325 ASN B C 1
ATOM 5117 O O . ASN B 1 325 ? 4.484 -0.929 6.156 1.00 38.31 325 ASN B O 1
ATOM 5122 N N . ALA B 1 326 ? 4.167 0.874 7.491 1.00 38.43 326 ALA B N 1
ATOM 5123 C CA . ALA B 1 326 ? 3.401 0.179 8.527 1.00 38.79 326 ALA B CA 1
ATOM 5124 C C . ALA B 1 326 ? 2.048 -0.294 8.003 1.00 39.06 326 ALA B C 1
ATOM 5125 O O . ALA B 1 326 ? 1.572 -1.385 8.354 1.00 38.66 326 ALA B O 1
ATOM 5127 N N . SER B 1 327 ? 1.436 0.539 7.165 1.00 39.69 327 SER B N 1
ATOM 5128 C CA . SER B 1 327 ? 0.188 0.194 6.506 1.00 40.41 327 SER B CA 1
ATOM 5129 C C . SER B 1 327 ? 0.351 -1.124 5.767 1.00 40.42 327 SER B C 1
ATOM 5130 O O . SER B 1 327 ? -0.482 -2.014 5.899 1.00 40.64 327 SER B O 1
ATOM 5133 N N . LYS B 1 328 ? 1.443 -1.248 5.016 1.00 40.38 328 LYS B N 1
ATOM 5134 C CA . LYS B 1 328 ? 1.726 -2.453 4.243 1.00 40.64 328 LYS B CA 1
ATOM 5135 C C . LYS B 1 328 ? 2.165 -3.622 5.116 1.00 40.30 328 LYS B C 1
ATOM 5136 O O . LYS B 1 328 ? 1.714 -4.752 4.918 1.00 40.68 328 LYS B O 1
ATOM 5142 N N . PHE B 1 329 ? 3.044 -3.338 6.077 1.00 40.07 329 PHE B N 1
ATOM 5143 C CA . PHE B 1 329 ? 3.577 -4.348 6.980 1.00 39.57 329 PHE B CA 1
ATOM 5144 C C . PHE B 1 329 ? 2.463 -4.998 7.801 1.00 39.73 329 PHE B C 1
ATOM 5145 O O . PHE B 1 329 ? 2.385 -6.230 7.872 1.00 39.00 329 PHE B O 1
ATOM 5153 N N . PHE B 1 330 ? 1.600 -4.173 8.400 1.00 39.86 330 PHE B N 1
ATOM 5154 C CA . PHE B 1 330 ? 0.546 -4.679 9.289 1.00 40.50 330 PHE B CA 1
ATOM 5155 C C . PHE B 1 330 ? -0.825 -4.868 8.641 1.00 41.34 330 PHE B C 1
ATOM 5156 O O . PHE B 1 330 ? -1.718 -5.465 9.251 1.00 41.16 330 PHE B O 1
ATOM 5164 N N . ASN B 1 331 ? -0.972 -4.377 7.409 1.00 42.25 331 ASN B N 1
ATOM 5165 C CA . ASN B 1 331 ? -2.260 -4.344 6.700 1.00 43.47 331 ASN B CA 1
ATOM 5166 C C . ASN B 1 331 ? -3.280 -3.460 7.422 1.00 44.26 331 ASN B C 1
ATOM 5167 O O . ASN B 1 331 ? -4.319 -3.927 7.908 1.00 45.22 331 ASN B O 1
ATOM 5175 N N . ILE B 1 332 ? -2.949 -2.172 7.485 1.00 45.20 332 ILE B N 1
ATOM 5176 C CA . ILE B 1 332 ? -3.798 -1.160 8.105 1.00 45.96 332 ILE B CA 1
ATOM 5177 C C . ILE B 1 332 ? -4.283 -0.153 7.058 1.00 46.49 332 ILE B C 1
ATOM 5178 O O . ILE B 1 332 ? -3.502 0.307 6.219 1.00 46.42 332 ILE B O 1
ATOM 5183 N N . ASN B 1 333 ? -5.573 0.177 7.123 1.00 47.38 333 ASN B N 1
ATOM 5184 C CA . ASN B 1 333 ? -6.205 1.135 6.214 1.00 48.06 333 ASN B CA 1
ATOM 5185 C C . ASN B 1 333 ? -6.296 2.534 6.814 1.00 48.12 333 ASN B C 1
ATOM 5186 O O . ASN B 1 333 ? -5.495 3.411 6.493 1.00 48.16 333 ASN B O 1
#

B-factor: mean 41.7, std 15.18, range [20.17, 108.87]

Radius of gyration: 26.14 Å; Cα contacts (8 Å, |Δi|>4): 1384; chains: 2; bounding box: 77×46×46 Å

InterPro domains:
  IPR006680 Amidohydrolase-related [PF04909] (6-331)
  IPR032465 2-amino-3-carboxymuconate-6-semialdehyde decarboxylase [PTHR21240] (1-331)
  IPR032466 Metal-dependent hydrolase [SSF51556] (4-333)